Protein AF-0000000086876962 (afdb_homodimer)

Solvent-accessible surface area (backbone atoms only — not comparable to full-atom values): 27790 Å² total; per-residue (Å²): 103,60,42,35,60,53,47,49,62,47,35,46,87,74,41,52,74,52,30,31,38,36,49,51,40,39,72,76,34,50,72,59,47,51,75,44,52,65,69,52,46,20,67,74,32,71,20,51,59,67,35,53,55,50,43,22,51,64,62,73,36,94,31,68,67,52,41,28,47,12,35,47,40,37,59,70,68,63,61,76,71,70,74,54,59,86,50,66,82,54,49,62,62,52,44,48,50,36,50,48,49,42,36,40,45,8,40,54,48,18,61,56,65,44,50,52,69,52,52,48,52,46,40,51,46,57,67,68,28,65,36,39,39,26,39,21,60,74,74,34,23,53,49,18,43,51,46,26,55,55,39,43,46,51,73,37,53,52,40,54,47,84,48,66,66,56,38,44,58,56,22,64,70,34,31,64,52,22,22,37,41,36,37,31,61,77,19,59,49,50,70,47,44,50,24,50,53,34,20,48,73,36,46,18,46,37,31,20,43,22,39,51,67,92,34,62,34,45,72,70,27,78,33,56,43,44,33,35,34,73,63,38,69,80,50,59,57,86,53,27,45,50,50,24,50,44,47,52,46,49,33,47,51,51,53,48,37,26,72,39,37,70,63,21,40,52,37,26,47,52,52,50,52,57,50,58,70,70,75,102,58,41,35,60,54,47,48,62,49,34,46,88,74,41,51,74,53,31,31,38,35,49,52,39,38,73,75,34,50,72,60,47,51,75,42,51,65,69,52,47,18,66,74,31,72,20,51,59,66,38,52,54,50,43,23,50,64,63,72,34,94,31,69,66,52,40,28,47,12,35,47,39,36,58,71,69,63,62,78,72,69,73,53,57,85,50,66,81,54,48,62,62,51,44,49,49,36,51,49,49,40,36,40,45,8,40,54,47,18,63,55,64,44,52,52,67,52,52,47,52,47,40,52,46,55,68,67,26,66,38,37,38,27,38,22,61,73,76,34,23,53,48,18,42,52,46,26,56,54,38,44,44,51,72,38,53,53,40,54,46,85,48,68,68,56,39,42,58,54,22,63,70,34,32,64,53,23,22,37,41,34,36,32,58,78,20,60,49,49,70,48,43,50,26,51,51,34,19,49,74,34,47,17,46,38,31,20,42,21,40,52,65,91,36,63,34,46,71,70,27,78,33,55,43,44,32,35,34,74,58,36,67,76,54,55,56,82,50,26,44,50,50,23,51,44,47,52,47,50,33,48,51,51,53,49,37,26,73,40,38,70,63,21,39,50,37,28,49,52,52,50,51,57,50,58,69,70,76

Structure (mmCIF, N/CA/C/O backbone):
data_AF-0000000086876962-model_v1
#
loop_
_entity.id
_entity.type
_entity.pdbx_description
1 polymer 'MurR/RpiR family transcriptional regulator'
#
loop_
_atom_site.group_PDB
_atom_site.id
_atom_site.type_symbol
_atom_site.label_atom_id
_atom_site.label_alt_id
_atom_site.label_comp_id
_atom_site.label_asym_id
_atom_site.label_entity_id
_atom_site.label_seq_id
_atom_site.pdbx_PDB_ins_code
_atom_site.Cartn_x
_atom_site.Cartn_y
_atom_site.Cartn_z
_atom_site.occupancy
_atom_site.B_iso_or_equiv
_atom_site.auth_seq_id
_atom_site.auth_comp_id
_atom_site.auth_asym_id
_atom_site.auth_atom_id
_atom_site.pdbx_PDB_model_num
ATOM 1 N N . MET A 1 1 ? -3.898 6.242 26.203 1 57.09 1 MET A N 1
ATOM 2 C CA . MET A 1 1 ? -3.367 7.188 25.219 1 57.09 1 MET A CA 1
ATOM 3 C C . MET A 1 1 ? -2.07 6.668 24.609 1 57.09 1 MET A C 1
ATOM 5 O O . MET A 1 1 ? -1.234 6.094 25.312 1 57.09 1 MET A O 1
ATOM 9 N N . LYS A 1 2 ? -1.974 6.496 23.297 1 69.06 2 LYS A N 1
ATOM 10 C CA . LYS A 1 2 ? -0.829 5.906 22.625 1 69.06 2 LYS A CA 1
ATOM 11 C C . LYS A 1 2 ? -0.32 6.816 21.5 1 69.06 2 LYS A C 1
ATOM 13 O O . LYS A 1 2 ? -0.872 7.895 21.281 1 69.06 2 LYS A O 1
ATOM 18 N N . GLY A 1 3 ? 0.862 6.723 21.203 1 72.12 3 GLY A N 1
ATOM 19 C CA . GLY A 1 3 ? 1.363 7.332 19.984 1 72.12 3 GLY A CA 1
ATOM 20 C C . GLY A 1 3 ? 2.512 8.297 20.219 1 72.12 3 GLY A C 1
ATOM 21 O O . GLY A 1 3 ? 2.908 9.031 19.312 1 72.12 3 GLY A O 1
ATOM 22 N N . GLY A 1 4 ? 2.973 8.344 21.422 1 78.62 4 GLY A N 1
ATOM 23 C CA . GLY A 1 4 ? 4.059 9.266 21.719 1 78.62 4 GLY A CA 1
ATOM 24 C C . GLY A 1 4 ? 5.328 8.961 20.953 1 78.62 4 GLY A C 1
ATOM 25 O O . GLY A 1 4 ? 5.926 9.852 20.344 1 78.62 4 GLY A O 1
ATOM 26 N N . LEU A 1 5 ? 5.703 7.719 20.953 1 81.5 5 LEU A N 1
ATOM 27 C CA . LEU A 1 5 ? 6.953 7.328 20.312 1 81.5 5 LEU A CA 1
ATOM 28 C C . LEU A 1 5 ? 6.832 7.391 18.797 1 81.5 5 LEU A C 1
ATOM 30 O O . LEU A 1 5 ? 7.777 7.781 18.109 1 81.5 5 LEU A O 1
ATOM 34 N N . VAL A 1 6 ? 5.703 7.125 18.344 1 75.88 6 VAL A N 1
ATOM 35 C CA . VAL A 1 6 ? 5.457 7.137 16.906 1 75.88 6 VAL A CA 1
ATOM 36 C C . VAL A 1 6 ? 5.555 8.57 16.375 1 75.88 6 VAL A C 1
ATOM 38 O O . VAL A 1 6 ? 6.207 8.812 15.352 1 75.88 6 VAL A O 1
ATOM 41 N N . ARG A 1 7 ? 4.934 9.469 17.047 1 80.69 7 ARG A N 1
ATOM 42 C CA . ARG A 1 7 ? 4.98 10.883 16.656 1 80.69 7 ARG A CA 1
ATOM 43 C C . ARG A 1 7 ? 6.406 11.422 16.734 1 80.69 7 ARG A C 1
ATOM 45 O O . ARG A 1 7 ? 6.832 12.18 15.859 1 80.69 7 ARG A O 1
ATOM 52 N N . LEU A 1 8 ? 7.059 11.016 17.766 1 82.38 8 LEU A N 1
ATOM 53 C CA . LEU A 1 8 ? 8.43 11.477 17.953 1 82.38 8 LEU A CA 1
ATOM 54 C C . LEU A 1 8 ? 9.328 11 16.812 1 82.38 8 LEU A C 1
ATOM 56 O O . LEU A 1 8 ? 10.109 11.781 16.266 1 82.38 8 LEU A O 1
ATOM 60 N N . ARG A 1 9 ? 9.188 9.812 16.406 1 78.06 9 ARG A N 1
ATOM 61 C CA . ARG A 1 9 ? 9.992 9.258 15.32 1 78.06 9 ARG A CA 1
ATOM 62 C C . ARG A 1 9 ? 9.711 9.984 14.008 1 78.06 9 ARG A C 1
ATOM 64 O O . ARG A 1 9 ? 10.633 10.234 13.227 1 78.06 9 ARG A O 1
ATOM 71 N N . ALA A 1 10 ? 8.516 10.273 13.852 1 71.75 10 ALA A N 1
ATOM 72 C CA . ALA A 1 10 ? 8.102 10.93 12.617 1 71.75 10 ALA A CA 1
ATOM 73 C C . ALA A 1 10 ? 8.664 12.352 12.531 1 71.75 10 ALA A C 1
ATOM 75 O O . ALA A 1 10 ? 8.891 12.867 11.438 1 71.75 10 ALA A O 1
ATOM 76 N N . LEU A 1 11 ? 8.961 12.914 13.641 1 77.75 11 LEU A N 1
ATOM 77 C CA . LEU A 1 11 ? 9.312 14.328 13.68 1 77.75 11 LEU A CA 1
ATOM 78 C C . LEU A 1 11 ? 10.82 14.508 13.82 1 77.75 11 LEU A C 1
ATOM 80 O O . LEU A 1 11 ? 11.32 15.641 13.773 1 77.75 11 LEU A O 1
ATOM 84 N N . MET A 1 12 ? 11.555 13.391 13.898 1 80.69 12 MET A N 1
ATOM 85 C CA . MET A 1 12 ? 12.961 13.477 14.266 1 80.69 12 MET A CA 1
ATOM 86 C C . MET A 1 12 ? 13.727 14.352 13.281 1 80.69 12 MET A C 1
ATOM 88 O O . MET A 1 12 ? 14.555 15.172 13.688 1 80.69 12 MET A O 1
ATOM 92 N N . ASP A 1 13 ? 13.406 14.258 12.031 1 73.88 13 ASP A N 1
ATOM 93 C CA . ASP A 1 13 ? 14.156 14.969 11.008 1 73.88 13 ASP A CA 1
ATOM 94 C C . ASP A 1 13 ? 13.789 16.453 10.984 1 73.88 13 ASP A C 1
ATOM 96 O O . ASP A 1 13 ? 14.508 17.266 10.398 1 73.88 13 ASP A O 1
ATOM 100 N N . ASP A 1 14 ? 12.719 16.766 11.656 1 77.81 14 ASP A N 1
ATOM 101 C CA . ASP A 1 14 ? 12.227 18.141 11.625 1 77.81 14 ASP A CA 1
ATOM 102 C C . ASP A 1 14 ? 12.555 18.875 12.93 1 77.81 14 ASP A C 1
ATOM 104 O O . ASP A 1 14 ? 12.273 20.062 13.062 1 77.81 14 ASP A O 1
ATOM 108 N N . LEU A 1 15 ? 13.172 18.188 13.82 1 84.81 15 LEU A N 1
ATOM 109 C CA . LEU A 1 15 ? 13.422 18.75 15.148 1 84.81 15 LEU A CA 1
ATOM 110 C C . LEU A 1 15 ? 14.703 19.578 15.148 1 84.81 15 LEU A C 1
ATOM 112 O O . LEU A 1 15 ? 15.625 19.312 14.375 1 84.81 15 LEU A O 1
ATOM 116 N N . THR A 1 16 ? 14.664 20.656 15.898 1 86 16 THR A N 1
ATOM 117 C CA . THR A 1 16 ? 15.891 21.406 16.125 1 86 16 THR A CA 1
ATOM 118 C C . THR A 1 16 ? 16.953 20.516 16.766 1 86 16 THR A C 1
ATOM 120 O O . THR A 1 16 ? 16.641 19.453 17.297 1 86 16 THR A O 1
ATOM 123 N N . PRO A 1 17 ? 18.203 20.922 16.594 1 88.94 17 PRO A N 1
ATOM 124 C CA . PRO A 1 17 ? 19.281 20.109 17.172 1 88.94 17 PRO A CA 1
ATOM 125 C C . PRO A 1 17 ? 19.047 19.781 18.641 1 88.94 17 PRO A C 1
ATOM 127 O O . PRO A 1 17 ? 19.281 18.656 19.078 1 88.94 17 PRO A O 1
ATOM 130 N N . SER A 1 18 ? 18.609 20.75 19.375 1 88.94 18 SER A N 1
ATOM 131 C CA . SER A 1 18 ? 18.344 20.547 20.797 1 88.94 18 SER A CA 1
ATOM 132 C C . SER A 1 18 ? 17.188 19.578 21 1 88.94 18 SER A C 1
ATOM 134 O O . SER A 1 18 ? 17.25 18.703 21.891 1 88.94 18 SER A O 1
ATOM 136 N N . GLU A 1 19 ? 16.125 19.734 20.25 1 92.56 19 GLU A N 1
ATOM 137 C CA . GLU A 1 19 ? 14.992 18.828 20.328 1 92.56 19 GLU A CA 1
ATOM 138 C C . GLU A 1 19 ? 15.375 17.406 19.891 1 92.56 19 GLU A C 1
ATOM 140 O O . GLU A 1 19 ? 14.891 16.422 20.453 1 92.56 19 GLU A O 1
ATOM 145 N N . ARG A 1 20 ? 16.188 17.344 18.922 1 91.88 20 ARG A N 1
ATOM 146 C CA . ARG A 1 20 ? 16.609 16.062 18.375 1 91.88 20 ARG A CA 1
ATOM 147 C C . ARG A 1 20 ? 17.359 15.242 19.406 1 91.88 20 ARG A C 1
ATOM 149 O O . ARG A 1 20 ? 17.188 14.023 19.469 1 91.88 20 ARG A O 1
ATOM 156 N N . LYS A 1 21 ? 18.219 15.914 20.141 1 92.38 21 LYS A N 1
ATOM 157 C CA . LYS A 1 21 ? 18.938 15.227 21.219 1 92.38 21 LYS A CA 1
ATOM 158 C C . LYS A 1 21 ? 17.953 14.609 22.219 1 92.38 21 LYS A C 1
ATOM 160 O O . LYS A 1 21 ? 18.125 13.461 22.625 1 92.38 21 LYS A O 1
ATOM 165 N N . ILE A 1 22 ? 17 15.375 22.578 1 94.62 22 ILE A N 1
ATOM 166 C CA . ILE A 1 22 ? 15.984 14.922 23.516 1 94.62 22 ILE A CA 1
ATOM 167 C C . ILE A 1 22 ? 15.195 13.766 22.906 1 94.62 22 ILE A C 1
ATOM 169 O O . ILE A 1 22 ? 14.992 12.734 23.547 1 94.62 22 ILE A O 1
ATOM 173 N N . GLY A 1 23 ? 14.742 14.016 21.672 1 93.31 23 GLY A N 1
ATOM 174 C CA . GLY A 1 23 ? 13.992 12.992 20.969 1 93.31 23 GLY A CA 1
ATOM 175 C C . GLY A 1 23 ? 14.734 11.68 20.859 1 93.31 23 GLY A C 1
ATOM 176 O O . GLY A 1 23 ? 14.164 10.609 21.078 1 93.31 23 GLY A O 1
ATOM 177 N N . ALA A 1 24 ? 16.016 11.75 20.5 1 91.12 24 ALA A N 1
ATOM 178 C CA . ALA A 1 24 ? 16.859 10.555 20.375 1 91.12 24 ALA A CA 1
ATOM 179 C C . ALA A 1 24 ? 16.938 9.805 21.703 1 91.12 24 ALA A C 1
ATOM 181 O O . ALA A 1 24 ? 16.844 8.57 21.719 1 91.12 24 ALA A O 1
ATOM 182 N N . TYR A 1 25 ? 17.172 10.523 22.719 1 93.19 25 TYR A N 1
ATOM 183 C CA . TYR A 1 25 ? 17.234 9.898 24.031 1 93.19 25 TYR A CA 1
ATOM 184 C C . TYR A 1 25 ? 15.938 9.188 24.391 1 93.19 25 TYR A C 1
ATOM 186 O O . TYR A 1 25 ? 15.945 8.062 24.891 1 93.19 25 TYR A O 1
ATOM 194 N N . ILE A 1 26 ? 14.828 9.859 24.141 1 92.75 26 ILE A N 1
ATOM 195 C CA . ILE A 1 26 ? 13.508 9.305 24.438 1 92.75 26 ILE A CA 1
ATOM 196 C C . ILE A 1 26 ? 13.312 8 23.672 1 92.75 26 ILE A C 1
ATOM 198 O O . ILE A 1 26 ? 12.852 7.004 24.219 1 92.75 26 ILE A O 1
ATOM 202 N N . LEU A 1 27 ? 13.664 8.039 22.391 1 87.31 27 LEU A N 1
ATOM 203 C CA . LEU A 1 27 ? 13.492 6.863 21.547 1 87.31 27 LEU A CA 1
ATOM 204 C C . LEU A 1 27 ? 14.375 5.715 22.016 1 87.31 27 LEU A C 1
ATOM 206 O O . LEU A 1 27 ? 13.977 4.551 21.953 1 87.31 27 LEU A O 1
ATOM 210 N N . ASP A 1 28 ? 15.539 6.02 22.484 1 86.12 28 ASP A N 1
ATOM 211 C CA . ASP A 1 28 ? 16.5 5.016 22.938 1 86.12 28 ASP A CA 1
ATOM 212 C C . ASP A 1 28 ? 16.156 4.512 24.328 1 86.12 28 ASP A C 1
ATOM 214 O O . ASP A 1 28 ? 16.484 3.381 24.688 1 86.12 28 ASP A O 1
ATOM 218 N N . HIS A 1 29 ? 15.508 5.379 25.141 1 90.69 29 HIS A N 1
ATOM 219 C CA . HIS A 1 29 ? 15.25 5.062 26.547 1 90.69 29 HIS A CA 1
ATOM 220 C C . HIS A 1 29 ? 13.805 5.391 26.922 1 90.69 29 HIS A C 1
ATOM 222 O O . HIS A 1 29 ? 13.562 6.129 27.875 1 90.69 29 HIS A O 1
ATOM 228 N N . PRO A 1 30 ? 12.906 4.77 26.25 1 90.06 30 PRO A N 1
ATOM 229 C CA . PRO A 1 30 ? 11.516 5.137 26.484 1 90.06 30 PRO A CA 1
ATOM 230 C C . PRO A 1 30 ? 11.047 4.781 27.906 1 90.06 30 PRO A C 1
ATOM 232 O O . PRO A 1 30 ? 10.289 5.539 28.516 1 90.06 30 PRO A O 1
ATOM 235 N N . GLN A 1 31 ? 11.492 3.67 28.469 1 89 31 GLN A N 1
ATOM 236 C CA . GLN A 1 31 ? 11.102 3.271 29.812 1 89 31 GLN A CA 1
ATOM 237 C C . GLN A 1 31 ? 11.617 4.266 30.859 1 89 31 GLN A C 1
ATOM 239 O O . GLN A 1 31 ? 10.883 4.66 31.766 1 89 31 GLN A O 1
ATOM 244 N N . GLU A 1 32 ? 12.812 4.648 30.656 1 92.06 32 GLU A N 1
ATOM 245 C CA . GLU A 1 32 ? 13.406 5.629 31.562 1 92.06 32 GLU A CA 1
ATOM 246 C C . GLU A 1 32 ? 12.703 6.98 31.453 1 92.06 32 GLU A C 1
ATOM 248 O O . GLU A 1 32 ? 12.547 7.688 32.438 1 92.06 32 GLU A O 1
ATOM 253 N N . THR A 1 33 ? 12.359 7.277 30.25 1 93.88 33 THR A N 1
ATOM 254 C CA . THR A 1 33 ? 11.703 8.555 30 1 93.88 33 THR A CA 1
ATOM 255 C C . THR A 1 33 ? 10.383 8.641 30.766 1 93.88 33 THR A C 1
ATOM 257 O O . THR A 1 33 ? 10.07 9.672 31.359 1 93.88 33 THR A O 1
ATOM 260 N N . VAL A 1 34 ? 9.641 7.586 30.75 1 92.31 34 VAL A N 1
ATOM 261 C CA . VAL A 1 34 ? 8.328 7.559 31.406 1 92.31 34 VAL A CA 1
ATOM 262 C C . VAL A 1 34 ? 8.492 7.781 32.906 1 92.31 34 VAL A C 1
ATOM 264 O O . VAL A 1 34 ? 7.609 8.352 33.562 1 92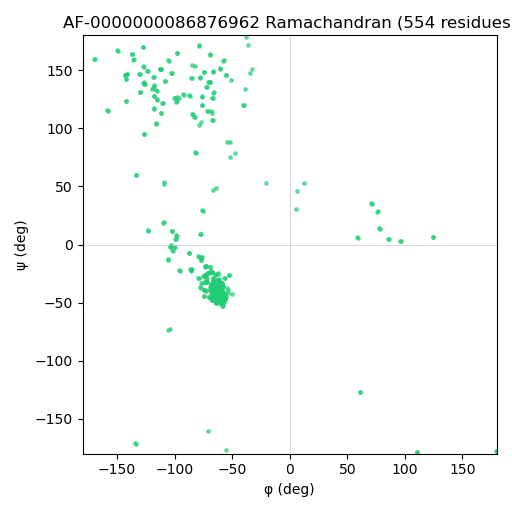.31 34 VAL A O 1
ATOM 267 N N . GLN A 1 35 ? 9.617 7.477 33.438 1 91.62 35 GLN A N 1
ATOM 268 C CA . GLN A 1 35 ? 9.852 7.578 34.875 1 91.62 35 GLN A CA 1
ATOM 269 C C . GLN A 1 35 ? 10.602 8.867 35.219 1 91.62 35 GLN A C 1
ATOM 271 O O . GLN A 1 35 ? 10.906 9.117 36.406 1 91.62 35 GLN A O 1
ATOM 276 N N . SER A 1 36 ? 10.812 9.68 34.25 1 93.25 36 SER A N 1
ATOM 277 C CA . SER A 1 36 ? 11.672 10.844 34.469 1 93.25 36 SER A CA 1
ATOM 278 C C . SER A 1 36 ? 10.859 12.117 34.625 1 93.25 36 SER A C 1
ATOM 280 O O . SER A 1 36 ? 9.734 12.219 34.125 1 93.25 36 SER A O 1
ATOM 282 N N . SER A 1 37 ? 11.359 13.039 35.438 1 93.38 37 SER A N 1
ATOM 283 C CA . SER A 1 37 ? 10.867 14.414 35.406 1 93.38 37 SER A CA 1
ATOM 284 C C . SER A 1 37 ? 11.461 15.203 34.25 1 93.38 37 SER A C 1
ATOM 286 O O . SER A 1 37 ? 12.367 14.719 33.562 1 93.38 37 SER A O 1
ATOM 288 N N . VAL A 1 38 ? 10.93 16.375 34.062 1 94.75 38 VAL A N 1
ATOM 289 C CA . VAL A 1 38 ? 11.469 17.266 33.031 1 94.75 38 VAL A CA 1
ATOM 290 C C . VAL A 1 38 ? 12.945 17.531 33.312 1 94.75 38 VAL A C 1
ATOM 292 O O . VAL A 1 38 ? 13.766 17.516 32.375 1 94.75 38 VAL A O 1
ATOM 295 N N . ALA A 1 39 ? 13.227 17.766 34.562 1 94.38 39 ALA A N 1
ATOM 296 C CA . ALA A 1 39 ? 14.602 18.047 34.969 1 94.38 39 ALA A CA 1
ATOM 297 C C . ALA A 1 39 ? 15.516 16.859 34.688 1 94.38 39 ALA A C 1
ATOM 299 O O . ALA A 1 39 ? 16.625 17.031 34.188 1 94.38 39 ALA A O 1
ATOM 300 N N . GLN A 1 40 ? 15.086 15.727 34.969 1 94.75 40 GLN A N 1
ATOM 301 C CA . GLN A 1 40 ? 15.859 14.508 34.75 1 94.75 40 GLN A CA 1
ATOM 302 C C . GLN A 1 40 ? 16.078 14.242 33.281 1 94.75 40 GLN A C 1
ATOM 304 O O . GLN A 1 40 ? 17.172 13.875 32.844 1 94.75 40 GLN A O 1
ATOM 309 N N . LEU A 1 41 ? 15 14.336 32.469 1 96.06 41 LEU A N 1
ATOM 310 C CA . LEU A 1 41 ? 15.117 14.141 31.031 1 96.06 41 LEU A CA 1
ATOM 311 C C . LEU A 1 41 ? 16.094 15.148 30.422 1 96.06 41 LEU A C 1
ATOM 313 O O . LEU A 1 41 ? 16.859 14.805 29.531 1 96.06 41 LEU A O 1
ATOM 317 N N . SER A 1 42 ? 16 16.391 30.891 1 95.69 42 SER A N 1
ATOM 318 C CA . SER A 1 42 ? 16.922 17.438 30.438 1 95.69 42 SER A CA 1
ATOM 319 C C . SER A 1 42 ? 18.375 17.047 30.703 1 95.69 42 SER A C 1
ATOM 321 O O . SER A 1 42 ? 19.219 17.141 29.812 1 95.69 42 SER A O 1
ATOM 323 N N . GLU A 1 43 ? 18.641 16.594 31.812 1 94.44 43 GLU A N 1
ATOM 324 C CA . GLU A 1 43 ? 20 16.219 32.219 1 94.44 43 GLU A CA 1
ATOM 325 C C . GLU A 1 43 ? 20.5 15.031 31.406 1 94.44 43 GLU A C 1
ATOM 327 O O . GLU A 1 43 ? 21.641 15.039 30.906 1 94.44 43 GLU A O 1
ATOM 332 N N . ARG A 1 44 ? 19.719 14.086 31.203 1 94.44 44 ARG A N 1
ATOM 333 C CA . ARG A 1 44 ? 20.125 12.828 30.578 1 94.44 44 ARG A CA 1
ATOM 334 C C . ARG A 1 44 ? 20.266 12.992 29.062 1 94.44 44 ARG A C 1
ATOM 336 O O . ARG A 1 44 ? 21.109 12.352 28.438 1 94.44 44 ARG A O 1
ATOM 343 N N . SER A 1 45 ? 19.406 13.75 28.5 1 94.25 45 SER A N 1
ATOM 344 C CA . SER A 1 45 ? 19.375 13.883 27.047 1 94.25 45 SER A CA 1
ATOM 345 C C . SER A 1 45 ? 20.344 14.961 26.578 1 94.25 45 SER A C 1
ATOM 347 O O . SER A 1 45 ? 20.734 14.984 25.406 1 94.25 45 SER A O 1
ATOM 349 N N . GLY A 1 46 ? 20.719 15.922 27.453 1 92.62 46 GLY A N 1
ATOM 350 C CA . GLY A 1 46 ? 21.578 17.031 27.078 1 92.62 46 GLY A CA 1
ATOM 351 C C . GLY A 1 46 ? 20.828 18.203 26.469 1 92.62 46 GLY A C 1
ATOM 352 O O . GLY A 1 46 ? 21.438 19.141 25.969 1 92.62 46 GLY A O 1
ATOM 353 N N . GLY A 1 47 ? 19.562 18.109 26.453 1 92.25 47 GLY A N 1
ATOM 354 C CA . GLY A 1 47 ? 18.75 19.234 26 1 92.25 47 GLY A CA 1
ATOM 355 C C . GLY A 1 47 ? 18.203 20.078 27.141 1 92.25 47 GLY A C 1
ATOM 356 O O . GLY A 1 47 ? 18.188 19.641 28.297 1 92.25 47 GLY A O 1
ATOM 357 N N . SER A 1 48 ? 17.719 21.281 26.891 1 92.31 48 SER A N 1
ATOM 358 C CA . SER A 1 48 ? 17.188 22.188 27.906 1 92.31 48 SER A CA 1
ATOM 359 C C . SER A 1 48 ? 15.742 21.859 28.25 1 92.31 48 SER A C 1
ATOM 361 O O . SER A 1 48 ? 15.039 21.234 27.453 1 92.31 48 SER A O 1
ATOM 363 N N . PRO A 1 49 ? 15.336 22.219 29.469 1 93.38 49 PRO A N 1
ATOM 364 C CA . PRO A 1 49 ? 13.906 22.094 29.797 1 93.38 49 PRO A CA 1
ATOM 365 C C . PRO A 1 49 ? 13.008 22.812 28.781 1 93.38 49 PRO A C 1
ATOM 367 O O . PRO A 1 49 ? 11.938 22.297 28.438 1 93.38 49 PRO A O 1
ATOM 370 N N . ALA A 1 50 ? 13.438 23.953 28.328 1 93.25 50 ALA A N 1
ATOM 371 C CA . ALA A 1 50 ? 12.672 24.672 27.312 1 93.25 50 ALA A CA 1
ATOM 372 C C . ALA A 1 50 ? 12.539 23.859 26.031 1 93.25 50 ALA A C 1
ATOM 374 O O . ALA A 1 50 ? 11.492 23.875 25.391 1 93.25 50 ALA A O 1
ATOM 375 N N . ALA A 1 51 ? 13.555 23.172 25.703 1 94.69 51 ALA A N 1
ATOM 376 C CA . ALA A 1 51 ? 13.539 22.328 24.516 1 94.69 51 ALA A CA 1
ATOM 377 C C . ALA A 1 51 ? 12.578 21.156 24.672 1 94.69 51 ALA A C 1
ATOM 379 O O . ALA A 1 51 ? 11.953 20.719 23.703 1 94.69 51 ALA A O 1
ATOM 380 N N . ILE A 1 52 ? 12.453 20.656 25.875 1 95.06 52 ILE A N 1
ATOM 381 C CA . ILE A 1 52 ? 11.516 19.578 26.156 1 95.06 52 ILE A CA 1
ATOM 382 C C . ILE A 1 52 ? 10.086 20.062 25.953 1 95.06 52 ILE A C 1
ATOM 384 O O . ILE A 1 52 ? 9.266 19.359 25.344 1 95.06 52 ILE A O 1
ATOM 388 N N . ILE A 1 53 ? 9.836 21.281 26.469 1 92.5 53 ILE A N 1
ATOM 389 C CA . ILE A 1 53 ? 8.508 21.859 26.328 1 92.5 53 ILE A CA 1
ATOM 390 C C . ILE A 1 53 ? 8.211 22.141 24.859 1 92.5 53 ILE A C 1
ATOM 392 O O . ILE A 1 53 ? 7.102 21.875 24.375 1 92.5 53 ILE A O 1
ATOM 396 N N . ARG A 1 54 ? 9.133 22.594 24.109 1 91.81 54 ARG A N 1
ATOM 397 C CA . ARG A 1 54 ? 8.969 22.828 22.672 1 91.81 54 ARG A CA 1
ATOM 398 C C . ARG A 1 54 ? 8.734 21.516 21.938 1 91.81 54 ARG A C 1
ATOM 400 O O . ARG A 1 54 ? 7.938 21.453 21 1 91.81 54 ARG A O 1
ATOM 407 N N . LEU A 1 55 ? 9.492 20.516 22.344 1 92.81 55 LEU A N 1
ATOM 408 C CA . LEU A 1 55 ? 9.305 19.188 21.75 1 92.81 55 LEU A CA 1
ATOM 409 C C . LEU A 1 55 ? 7.875 18.688 21.969 1 92.81 55 LEU A C 1
ATOM 411 O O . LEU A 1 55 ? 7.262 18.141 21.047 1 92.81 55 LEU A O 1
ATOM 415 N N . CYS A 1 56 ? 7.379 18.875 23.172 1 91.56 56 CYS A N 1
ATOM 416 C CA . CYS A 1 56 ? 6.012 18.469 23.469 1 91.56 56 CYS A CA 1
ATOM 417 C C . CYS A 1 56 ? 5.02 19.188 22.562 1 91.56 56 CYS A C 1
ATOM 419 O O . CYS A 1 56 ? 4.086 18.578 22.047 1 91.56 56 CYS A O 1
ATOM 421 N N . LYS A 1 57 ? 5.258 20.453 22.344 1 87.44 57 LYS A N 1
ATOM 422 C CA . LYS A 1 57 ? 4.402 21.234 21.453 1 87.44 57 LYS A CA 1
ATOM 423 C C . LYS A 1 57 ? 4.48 20.719 20.016 1 87.44 57 LYS A C 1
ATOM 425 O O . LYS A 1 57 ? 3.457 20.562 19.344 1 87.44 57 LYS A O 1
ATOM 430 N N . SER A 1 58 ? 5.688 20.438 19.625 1 85.75 58 SER A N 1
ATOM 431 C CA . SER A 1 58 ? 5.895 19.906 18.281 1 85.75 58 SER A CA 1
ATOM 432 C C . SER A 1 58 ? 5.184 18.562 18.109 1 85.75 58 SER A C 1
ATOM 434 O O . SER A 1 58 ? 4.734 18.234 17.016 1 85.75 58 SER A O 1
ATOM 436 N N . LEU A 1 59 ? 5.066 17.859 19.172 1 87.06 59 LEU A N 1
ATOM 437 C CA . LEU A 1 59 ? 4.465 16.531 19.141 1 87.06 59 LEU A CA 1
ATOM 438 C C . LEU A 1 59 ? 2.951 16.609 19.312 1 87.06 59 LEU A C 1
ATOM 440 O O . LEU A 1 59 ? 2.254 15.602 19.25 1 87.06 59 LEU A O 1
ATOM 444 N N . GLY A 1 60 ? 2.439 17.812 19.609 1 79.75 60 GLY A N 1
ATOM 445 C CA . GLY A 1 60 ? 1.011 18.031 19.766 1 79.75 60 GLY A CA 1
ATOM 446 C C . GLY A 1 60 ? 0.483 17.516 21.094 1 79.75 60 GLY A C 1
ATOM 447 O O . GLY A 1 60 ? -0.651 17.047 21.172 1 79.75 60 GLY A O 1
ATOM 448 N N . VAL A 1 61 ? 1.36 17.516 22.078 1 87.19 61 VAL A N 1
ATOM 449 C CA . VAL A 1 61 ? 0.912 17.109 23.406 1 87.19 61 VAL A CA 1
ATOM 450 C C . VAL A 1 61 ? 0.943 18.312 24.359 1 87.19 61 VAL A C 1
ATOM 452 O O . VAL A 1 61 ? 1.715 19.25 24.156 1 87.19 61 VAL A O 1
ATOM 455 N N . SER A 1 62 ? 0.129 18.312 25.297 1 87.25 62 SER A N 1
ATOM 456 C CA . SER A 1 62 ? -0.074 19.453 26.172 1 87.25 62 SER A CA 1
ATOM 457 C C . SER A 1 62 ? 1.13 19.688 27.078 1 87.25 62 SER A C 1
ATOM 459 O O . SER A 1 62 ? 1.329 20.781 27.594 1 87.25 62 SER A O 1
ATOM 461 N N . GLY A 1 63 ? 1.89 18.703 27.328 1 91.69 63 GLY A N 1
ATOM 462 C CA . GLY A 1 63 ? 3.055 18.797 28.203 1 91.69 63 GLY A CA 1
ATOM 463 C C . GLY A 1 63 ? 3.793 17.469 28.344 1 91.69 63 GLY A C 1
ATOM 464 O O . GLY A 1 63 ? 3.451 16.484 27.703 1 91.69 63 GLY A O 1
ATOM 465 N N . PHE A 1 64 ? 4.816 17.562 29.188 1 93.69 64 PHE A N 1
ATOM 466 C CA . PHE A 1 64 ? 5.676 16.391 29.344 1 93.69 64 PHE A CA 1
ATOM 467 C C . PHE A 1 64 ? 4.914 15.25 30 1 93.69 64 PHE A C 1
ATOM 469 O O . PHE A 1 64 ? 5.148 14.078 29.688 1 93.69 64 PHE A O 1
ATOM 476 N N . GLN A 1 65 ? 3.93 15.602 30.828 1 90.44 65 GLN A N 1
ATOM 477 C CA . GLN A 1 65 ? 3.139 14.562 31.484 1 90.44 65 GLN A CA 1
ATOM 478 C C . GLN A 1 65 ? 2.324 13.773 30.469 1 90.44 65 GLN A C 1
ATOM 480 O O . GLN A 1 65 ? 2.256 12.539 30.531 1 90.44 65 GLN A O 1
ATOM 485 N N . GLU A 1 66 ? 1.737 14.469 29.578 1 90.44 66 GLU A N 1
ATOM 486 C CA . GLU A 1 66 ? 0.977 13.781 28.547 1 90.44 66 GLU A CA 1
ATOM 487 C C . GLU A 1 66 ? 1.891 12.945 27.641 1 90.44 66 GLU A C 1
ATOM 489 O O . GLU A 1 66 ? 1.521 11.844 27.219 1 90.44 66 GLU A O 1
ATOM 494 N N . LEU A 1 67 ? 3.029 13.492 27.359 1 92.88 67 LEU A N 1
ATOM 495 C CA . LEU A 1 67 ? 3.984 12.742 26.562 1 92.88 67 LEU A CA 1
ATOM 496 C C . LEU A 1 67 ? 4.363 11.43 27.234 1 92.88 67 LEU A C 1
ATOM 498 O O . LEU A 1 67 ? 4.402 10.375 26.594 1 92.88 67 LEU A O 1
ATOM 502 N N . LYS A 1 68 ? 4.594 11.484 28.484 1 91.06 68 LYS A N 1
ATOM 503 C CA . LYS A 1 68 ? 4.941 10.297 29.25 1 91.06 68 LYS A CA 1
ATOM 504 C C . LYS A 1 68 ? 3.828 9.258 29.188 1 91.06 68 LYS A C 1
ATOM 506 O O . LYS A 1 68 ? 4.094 8.062 29.031 1 91.06 68 LYS A O 1
ATOM 511 N N . LEU A 1 69 ? 2.674 9.711 29.312 1 85.94 69 LEU A N 1
ATOM 512 C CA . LEU A 1 69 ? 1.53 8.812 29.281 1 85.94 69 LEU A CA 1
ATOM 513 C C . LEU A 1 69 ? 1.427 8.117 27.938 1 85.94 69 LEU A C 1
ATOM 515 O O . LEU A 1 69 ? 1.152 6.918 27.859 1 85.94 69 LEU A O 1
ATOM 519 N N . LYS A 1 70 ? 1.609 8.891 26.891 1 85.44 70 LYS A N 1
ATOM 520 C CA . LYS A 1 70 ? 1.53 8.336 25.547 1 85.44 70 LYS A CA 1
ATOM 521 C C . LYS A 1 70 ? 2.652 7.332 25.297 1 85.44 70 LYS A C 1
ATOM 523 O O . LYS A 1 70 ? 2.465 6.344 24.594 1 85.44 70 LYS A O 1
ATOM 528 N N . ILE A 1 71 ? 3.809 7.629 25.844 1 87.31 71 ILE A N 1
ATOM 529 C CA . ILE A 1 71 ? 4.941 6.719 25.719 1 87.31 71 ILE A CA 1
ATOM 530 C C . ILE A 1 71 ? 4.676 5.445 26.516 1 87.31 71 ILE A C 1
ATOM 532 O O . ILE A 1 71 ? 4.965 4.34 26.062 1 87.31 71 ILE A O 1
ATOM 536 N N . ALA A 1 72 ? 4.156 5.59 27.688 1 81.56 72 ALA A N 1
ATOM 537 C CA . ALA A 1 72 ? 3.807 4.441 28.516 1 81.56 72 ALA A CA 1
ATOM 538 C C . ALA A 1 72 ? 2.812 3.531 27.797 1 81.56 72 ALA A C 1
ATOM 540 O O . ALA A 1 72 ? 2.914 2.305 27.875 1 81.56 72 ALA A O 1
ATOM 541 N N . GLY A 1 73 ? 1.885 4.188 27.266 1 77.19 73 GLY A N 1
ATOM 542 C CA . GLY A 1 73 ? 0.931 3.436 26.469 1 77.19 73 GLY A CA 1
ATOM 543 C C . GLY A 1 73 ? 1.579 2.652 25.344 1 77.19 73 GLY A C 1
ATOM 544 O O . GLY A 1 73 ? 1.201 1.511 25.062 1 77.19 73 GLY A O 1
ATOM 545 N N . ASP A 1 74 ? 2.504 3.281 24.688 1 78.5 74 ASP A N 1
ATOM 546 C CA . ASP A 1 74 ? 3.242 2.611 23.609 1 78.5 74 ASP A CA 1
ATOM 547 C C . ASP A 1 74 ? 4.008 1.403 24.156 1 78.5 74 ASP A C 1
ATOM 549 O O . ASP A 1 74 ? 4.098 0.372 23.484 1 78.5 74 ASP A O 1
ATOM 553 N N . LEU A 1 75 ? 4.621 1.488 25.281 1 76.75 75 LEU A N 1
ATOM 554 C CA . LEU A 1 75 ? 5.453 0.454 25.891 1 76.75 75 LEU A CA 1
ATOM 555 C C . LEU A 1 75 ? 4.609 -0.744 26.312 1 76.75 75 LEU A C 1
ATOM 557 O O . LEU A 1 75 ? 5.102 -1.874 26.344 1 76.75 75 LEU A O 1
ATOM 561 N N . GLN A 1 76 ? 3.473 -0.532 26.734 1 67.56 76 GLN A N 1
ATOM 562 C CA . GLN A 1 76 ? 2.59 -1.603 27.172 1 67.56 76 GLN A CA 1
ATOM 563 C C . GLN A 1 76 ? 2.186 -2.508 26.016 1 67.56 76 GLN A C 1
ATOM 565 O O . GLN A 1 76 ? 1.94 -3.701 26.203 1 67.56 76 GLN A O 1
ATOM 570 N N . THR A 1 77 ? 1.979 -1.896 24.953 1 59.03 77 THR A N 1
ATOM 571 C CA . THR A 1 77 ? 1.508 -2.684 23.828 1 59.03 77 THR A CA 1
ATOM 572 C C . THR A 1 77 ? 2.658 -3.455 23.188 1 59.03 77 THR A C 1
ATOM 574 O O . THR A 1 77 ? 2.441 -4.285 22.297 1 59.03 77 THR A O 1
ATOM 577 N N . GLY A 1 78 ? 3.904 -3.434 23.891 1 56.53 78 GLY A N 1
ATOM 578 C CA . GLY A 1 78 ? 5.027 -4.176 23.328 1 56.53 78 GLY A CA 1
ATOM 579 C C . GLY A 1 78 ? 5.414 -3.719 21.938 1 56.53 78 GLY A C 1
ATOM 580 O O . GLY A 1 78 ? 6.105 -4.438 21.219 1 56.53 78 GLY A O 1
ATOM 581 N N . GLU A 1 79 ? 4.883 -2.811 21.5 1 50.97 79 GLU A N 1
ATOM 582 C CA . GLU A 1 79 ? 5.008 -2.352 20.125 1 50.97 79 GLU A CA 1
ATOM 583 C C . GLU A 1 79 ? 6.348 -1.649 19.891 1 50.97 79 GLU A C 1
ATOM 585 O O . GLU A 1 79 ? 6.434 -0.717 19.094 1 50.97 79 GLU A O 1
ATOM 590 N N . GLN A 1 80 ? 7.43 -2.092 20.734 1 49.47 80 GLN A N 1
ATOM 591 C CA . GLN A 1 80 ? 8.703 -1.425 20.484 1 49.47 80 GLN A CA 1
ATOM 592 C C . GLN A 1 80 ? 9.25 -1.778 19.109 1 49.47 80 GLN A C 1
ATOM 594 O O . GLN A 1 80 ? 10.031 -2.723 18.969 1 49.47 80 GLN A O 1
ATOM 599 N N . TYR A 1 81 ? 8.445 -1.712 18.125 1 52.62 81 TYR A N 1
ATOM 600 C CA . TYR A 1 81 ? 9.109 -2.082 16.875 1 52.62 81 TYR A CA 1
ATOM 601 C C . TYR A 1 81 ? 9.984 -0.944 16.375 1 52.62 81 TYR A C 1
ATOM 603 O O . TYR A 1 81 ? 9.562 0.216 16.359 1 52.62 81 TYR A O 1
ATOM 611 N N . GLN A 1 82 ? 11.359 -1.179 16.578 1 53 82 GLN A N 1
ATOM 612 C CA . GLN A 1 82 ? 12.359 -0.336 15.93 1 53 82 GLN A CA 1
ATOM 613 C C . GLN A 1 82 ? 12.375 -0.563 14.414 1 53 82 GLN A C 1
ATOM 615 O O . GLN A 1 82 ? 12.422 -1.705 13.953 1 53 82 GLN A O 1
ATOM 620 N N . TYR A 1 83 ? 12.039 0.401 13.742 1 59.12 83 TYR A N 1
ATOM 621 C CA . TYR A 1 83 ? 12.312 0.378 12.312 1 59.12 83 TYR A CA 1
ATOM 622 C C . TYR A 1 83 ? 13.688 -0.219 12.031 1 59.12 83 TYR A C 1
ATOM 624 O O . TYR A 1 83 ? 14.656 0.085 12.727 1 59.12 83 TYR A O 1
ATOM 632 N N . THR A 1 84 ? 13.688 -1.316 11.258 1 65.62 84 THR A N 1
ATOM 633 C CA . THR A 1 84 ? 14.945 -1.979 10.953 1 65.62 84 THR A CA 1
ATOM 634 C C . THR A 1 84 ? 15.469 -1.544 9.586 1 65.62 84 THR A C 1
ATOM 636 O O . THR A 1 84 ? 14.711 -1.516 8.609 1 65.62 84 THR A O 1
ATOM 639 N N . GLU A 1 85 ? 16.609 -1.059 9.586 1 68.38 85 GLU A N 1
ATOM 640 C CA . GLU A 1 85 ? 17.297 -0.715 8.352 1 68.38 85 GLU A CA 1
ATOM 641 C C . GLU A 1 85 ? 17.75 -1.968 7.602 1 68.38 85 GLU A C 1
ATOM 643 O O . GLU A 1 85 ? 18.188 -2.945 8.219 1 68.38 85 GLU A O 1
ATOM 648 N N . ILE A 1 86 ? 17.531 -1.973 6.336 1 75.88 86 ILE A N 1
ATOM 649 C CA . ILE A 1 86 ? 18.031 -3.068 5.508 1 75.88 86 ILE A CA 1
ATOM 650 C C . ILE A 1 86 ? 19.531 -2.914 5.289 1 75.88 86 ILE A C 1
ATOM 652 O O . ILE A 1 86 ? 20 -1.838 4.918 1 75.88 86 ILE A O 1
ATOM 656 N N . ARG A 1 87 ? 20.297 -4.055 5.609 1 77.31 87 ARG A N 1
ATOM 657 C CA . ARG A 1 87 ? 21.766 -4.055 5.496 1 77.31 87 ARG A CA 1
ATOM 658 C C . ARG A 1 87 ? 22.219 -4.996 4.391 1 77.31 87 ARG A C 1
ATOM 660 O O . ARG A 1 87 ? 21.547 -5.973 4.074 1 77.31 87 ARG A O 1
ATOM 667 N N . PRO A 1 88 ? 23.344 -4.703 3.775 1 79.06 88 PRO A N 1
ATOM 668 C CA . PRO A 1 88 ? 23.875 -5.531 2.688 1 79.06 88 PRO A CA 1
ATOM 669 C C . PRO A 1 88 ? 23.984 -7.008 3.07 1 79.06 88 PRO A C 1
ATOM 671 O O . PRO A 1 88 ? 23.844 -7.883 2.213 1 79.06 88 PRO A O 1
ATOM 674 N N . GLN A 1 89 ? 24.125 -7.332 4.242 1 82.06 89 GLN A N 1
ATOM 675 C CA . GLN A 1 89 ? 24.391 -8.719 4.625 1 82.06 89 GLN A CA 1
ATOM 676 C C . GLN A 1 89 ? 23.141 -9.398 5.164 1 82.06 89 GLN A C 1
ATOM 678 O O . GLN A 1 89 ? 23.203 -10.539 5.617 1 82.06 89 GLN A O 1
ATOM 683 N N . ASP A 1 90 ? 22.094 -8.734 4.953 1 87.56 90 ASP A N 1
ATOM 684 C CA . ASP A 1 90 ? 20.875 -9.344 5.469 1 87.56 90 ASP A CA 1
ATOM 685 C C . ASP A 1 90 ? 20.484 -10.57 4.656 1 87.56 90 ASP A C 1
ATOM 687 O O . ASP A 1 90 ? 20.625 -10.586 3.43 1 87.56 90 ASP A O 1
ATOM 691 N N . SER A 1 91 ? 20.031 -11.586 5.328 1 92.38 91 SER A N 1
ATOM 692 C CA . SER A 1 91 ? 19.453 -12.734 4.637 1 92.38 91 SER A CA 1
ATOM 693 C C . SER A 1 91 ? 18.125 -12.375 3.98 1 92.38 91 SER A C 1
ATOM 695 O O . SER A 1 91 ? 17.516 -11.352 4.32 1 92.38 91 SER A O 1
ATOM 697 N N . MET A 1 92 ? 17.688 -13.172 3.098 1 94 92 MET A N 1
ATOM 698 C CA . MET A 1 92 ? 16.406 -12.938 2.436 1 94 92 MET A CA 1
ATOM 699 C C . MET A 1 92 ? 15.258 -12.977 3.441 1 94 92 MET A C 1
ATOM 701 O O . MET A 1 92 ? 14.32 -12.18 3.348 1 94 92 MET A O 1
ATOM 705 N N . GLU A 1 93 ? 15.336 -13.867 4.391 1 93.06 93 GLU A N 1
ATOM 706 C CA . GLU A 1 93 ? 14.336 -13.953 5.449 1 93.06 93 GLU A CA 1
ATOM 707 C C . GLU A 1 93 ? 14.273 -12.656 6.254 1 93.06 93 GLU A C 1
ATOM 709 O O . GLU A 1 93 ? 13.188 -12.164 6.566 1 93.06 93 GLU A O 1
ATOM 714 N N . SER A 1 94 ? 15.438 -12.172 6.512 1 91.62 94 SER A N 1
ATOM 715 C CA . SER A 1 94 ? 15.508 -10.93 7.273 1 91.62 94 SER A CA 1
ATOM 716 C C . SER A 1 94 ? 14.93 -9.766 6.484 1 91.62 94 SER A C 1
ATOM 718 O O . SER A 1 94 ? 14.211 -8.93 7.035 1 91.62 94 SER A O 1
ATOM 720 N N . ILE A 1 95 ? 15.25 -9.695 5.219 1 93.31 95 ILE A N 1
ATOM 721 C CA . ILE A 1 95 ? 14.758 -8.617 4.367 1 93.31 95 ILE A CA 1
ATOM 722 C C . ILE A 1 95 ? 13.234 -8.68 4.293 1 93.31 95 ILE A C 1
ATOM 724 O O . ILE A 1 95 ? 12.555 -7.66 4.449 1 93.31 95 ILE A O 1
ATOM 728 N N . ILE A 1 96 ? 12.672 -9.883 4.086 1 95.56 96 ILE A N 1
ATOM 729 C CA . ILE A 1 96 ? 11.227 -10.078 4.02 1 95.56 96 ILE A CA 1
ATOM 730 C C . ILE A 1 96 ? 10.578 -9.578 5.309 1 95.56 96 ILE A C 1
ATOM 732 O O . ILE A 1 96 ? 9.609 -8.82 5.27 1 95.56 96 ILE A O 1
ATOM 736 N N . GLN A 1 97 ? 11.125 -9.914 6.418 1 91.44 97 GLN A N 1
ATOM 737 C CA . GLN A 1 97 ? 10.562 -9.57 7.723 1 91.44 97 GLN A CA 1
ATOM 738 C C . GLN A 1 97 ? 10.672 -8.078 7.992 1 91.44 97 GLN A C 1
ATOM 740 O O . GLN A 1 97 ? 9.703 -7.449 8.43 1 91.44 97 GLN A O 1
ATOM 745 N N . HIS A 1 98 ? 11.797 -7.523 7.715 1 88.56 98 HIS A N 1
ATOM 746 C CA . HIS A 1 98 ? 12.031 -6.121 8.039 1 88.56 98 HIS A CA 1
ATOM 747 C C . HIS A 1 98 ? 11.172 -5.203 7.172 1 88.56 98 HIS A C 1
ATOM 749 O O . HIS A 1 98 ? 10.57 -4.25 7.676 1 88.56 98 HIS A O 1
ATOM 755 N N . VAL A 1 99 ? 11.148 -5.484 5.875 1 92.56 99 VAL A N 1
ATOM 756 C CA . VAL A 1 99 ? 10.352 -4.672 4.961 1 92.56 99 VAL A CA 1
ATOM 757 C C . VAL A 1 99 ? 8.883 -4.73 5.363 1 92.56 99 VAL A C 1
ATOM 759 O O . VAL A 1 99 ? 8.211 -3.699 5.441 1 92.56 99 VAL A O 1
ATOM 762 N N . SER A 1 100 ? 8.398 -5.91 5.609 1 94.19 100 SER A N 1
ATOM 763 C CA . SER A 1 100 ? 6.992 -6.105 5.949 1 94.19 100 SER A CA 1
ATOM 764 C C . SER A 1 100 ? 6.656 -5.469 7.293 1 94.19 100 SER A C 1
ATOM 766 O O . SER A 1 100 ? 5.59 -4.867 7.449 1 94.19 100 SER A O 1
ATOM 768 N N . ALA A 1 101 ? 7.535 -5.648 8.234 1 88.94 101 ALA A N 1
ATOM 769 C CA . ALA A 1 101 ? 7.332 -5.059 9.555 1 88.94 101 ALA A CA 1
ATOM 770 C C . ALA A 1 101 ? 7.258 -3.537 9.469 1 88.94 101 ALA A C 1
ATOM 772 O O . ALA A 1 101 ? 6.449 -2.91 10.164 1 88.94 101 ALA A O 1
ATOM 773 N N . ASN A 1 102 ? 8.117 -2.953 8.648 1 87.94 102 ASN A N 1
ATOM 774 C CA . ASN A 1 102 ? 8.094 -1.506 8.461 1 87.94 102 ASN A CA 1
ATOM 775 C C . ASN A 1 102 ? 6.773 -1.039 7.855 1 87.94 102 ASN A C 1
ATOM 777 O O . ASN A 1 102 ? 6.219 -0.022 8.273 1 87.94 102 ASN A O 1
ATOM 781 N N . ASN A 1 103 ? 6.332 -1.752 6.805 1 93.5 103 ASN A N 1
ATOM 782 C CA . ASN A 1 103 ? 5.062 -1.412 6.172 1 93.5 103 ASN A CA 1
ATOM 783 C C . ASN A 1 103 ? 3.896 -1.541 7.148 1 93.5 103 ASN A C 1
ATOM 785 O O . ASN A 1 103 ? 3.029 -0.667 7.203 1 93.5 103 ASN A O 1
ATOM 789 N N . ILE A 1 104 ? 3.891 -2.607 7.949 1 91.94 104 ILE A N 1
ATOM 790 C CA . ILE A 1 104 ? 2.85 -2.846 8.945 1 91.94 104 ILE A CA 1
ATOM 791 C C . ILE A 1 104 ? 2.873 -1.736 9.992 1 91.94 104 ILE A C 1
ATOM 793 O O . ILE A 1 104 ? 1.827 -1.186 10.344 1 91.94 104 ILE A O 1
ATOM 797 N N . GLN A 1 105 ? 4.012 -1.417 10.438 1 86.75 105 GLN A N 1
ATOM 798 C CA . GLN A 1 105 ? 4.16 -0.417 11.484 1 86.75 105 GLN A CA 1
ATOM 799 C C . GLN A 1 105 ? 3.678 0.952 11.016 1 86.75 105 GLN A C 1
ATOM 801 O O . GLN A 1 105 ? 3.104 1.715 11.797 1 86.75 105 GLN A O 1
ATOM 806 N N . SER A 1 106 ? 3.99 1.245 9.781 1 90.19 106 SER A N 1
ATOM 807 C CA . SER A 1 106 ? 3.543 2.521 9.234 1 90.19 106 SER A CA 1
ATOM 808 C C . SER A 1 106 ? 2.023 2.637 9.273 1 90.19 106 SER A C 1
ATOM 810 O O . SER A 1 106 ? 1.483 3.711 9.547 1 90.19 106 SER A O 1
ATOM 812 N N . VAL A 1 107 ? 1.343 1.586 8.977 1 93.81 107 VAL A N 1
ATOM 813 C CA . VAL A 1 107 ? -0.115 1.58 9.039 1 93.81 107 VAL A CA 1
ATOM 814 C C . VAL A 1 107 ? -0.573 1.701 10.492 1 93.81 107 VAL A C 1
ATOM 816 O O . VAL A 1 107 ? -1.451 2.506 10.805 1 93.81 107 VAL A O 1
ATOM 819 N N . LYS A 1 108 ? 0.052 0.905 11.383 1 87.69 108 LYS A N 1
ATOM 820 C CA . LYS A 1 108 ? -0.311 0.92 12.797 1 87.69 108 LYS A CA 1
ATOM 821 C C . LYS A 1 108 ? -0.116 2.309 13.398 1 87.69 108 LYS A C 1
ATOM 823 O O . LYS A 1 108 ? -1 2.82 14.086 1 87.69 108 LYS A O 1
ATOM 828 N N . ASP A 1 109 ? 1.021 2.887 13.117 1 83.94 109 ASP A N 1
ATOM 829 C CA . ASP A 1 109 ? 1.339 4.203 13.656 1 83.94 109 ASP A CA 1
ATOM 830 C C . ASP A 1 109 ? 0.369 5.262 13.133 1 83.94 109 ASP A C 1
ATOM 832 O O . ASP A 1 109 ? -0.022 6.172 13.867 1 83.94 109 ASP A O 1
ATOM 836 N N . THR A 1 110 ? 0.031 5.156 11.844 1 91.19 110 THR A N 1
ATOM 837 C CA . THR A 1 110 ? -0.894 6.105 11.234 1 91.19 110 THR A CA 1
ATOM 838 C C . THR A 1 110 ? -2.266 6.023 11.898 1 91.19 110 THR A C 1
ATOM 840 O O . THR A 1 110 ? -2.887 7.047 12.18 1 91.19 110 THR A O 1
ATOM 843 N N . VAL A 1 111 ? -2.738 4.84 12.133 1 89.88 111 VAL A N 1
ATOM 844 C CA . VAL A 1 111 ? -4.035 4.645 12.781 1 89.88 111 VAL A CA 1
ATOM 845 C C . VAL A 1 111 ? -4.035 5.309 14.156 1 89.88 111 VAL A C 1
ATOM 847 O O . VAL A 1 111 ? -5.047 5.867 14.578 1 89.88 111 VAL A O 1
ATOM 850 N N . HIS A 1 112 ? -2.912 5.309 14.789 1 79.38 112 HIS A N 1
ATOM 851 C CA . HIS A 1 112 ? -2.791 5.859 16.141 1 79.38 112 HIS A CA 1
ATOM 852 C C . HIS A 1 112 ? -2.838 7.383 16.109 1 79.38 112 HIS A C 1
ATOM 854 O O . HIS A 1 112 ? -3.254 8.008 17.094 1 79.38 112 HIS A O 1
ATOM 860 N N . ILE A 1 113 ? -2.469 7.957 15.047 1 80.31 113 ILE A N 1
ATOM 861 C CA . ILE A 1 113 ? -2.365 9.414 15.062 1 80.31 113 ILE A CA 1
ATOM 862 C C . ILE A 1 113 ? -3.529 10.023 14.281 1 80.31 113 ILE A C 1
ATOM 864 O O . ILE A 1 113 ? -3.77 11.227 14.359 1 80.31 113 ILE A O 1
ATOM 868 N N . LEU A 1 114 ? -4.254 9.172 13.531 1 90.25 114 LEU A N 1
ATOM 869 C CA . LEU A 1 114 ? -5.402 9.664 12.773 1 90.25 114 LEU A CA 1
ATOM 870 C C . LEU A 1 114 ? -6.516 10.109 13.711 1 90.25 114 LEU A C 1
ATOM 872 O O . LEU A 1 114 ? -6.902 9.375 14.625 1 90.25 114 LEU A O 1
ATOM 876 N N . ASP A 1 115 ? -6.992 11.32 13.562 1 88.44 115 ASP A N 1
ATOM 877 C CA . ASP A 1 115 ? -8.141 11.828 14.297 1 88.44 115 ASP A CA 1
ATOM 878 C C . ASP A 1 115 ? -9.453 11.445 13.617 1 88.44 115 ASP A C 1
ATOM 880 O O . ASP A 1 115 ? -9.766 11.953 12.539 1 88.44 115 ASP A O 1
ATOM 884 N N . PRO A 1 116 ? -10.258 10.562 14.266 1 93.81 116 PRO A N 1
ATOM 885 C CA . PRO A 1 116 ? -11.5 10.117 13.625 1 93.81 116 PRO A CA 1
ATOM 886 C C . PRO A 1 116 ? -12.422 11.281 13.266 1 93.81 116 PRO A C 1
ATOM 888 O O . PRO A 1 116 ? -13.172 11.195 12.289 1 93.81 116 PRO A O 1
ATOM 891 N N . ARG A 1 117 ? -12.367 12.398 14.023 1 95.75 117 ARG A N 1
ATOM 892 C CA . ARG A 1 117 ? -13.203 13.555 13.727 1 95.75 117 ARG A CA 1
ATOM 893 C C . ARG A 1 117 ? -12.805 14.195 12.398 1 95.75 117 ARG A C 1
ATOM 895 O O . ARG A 1 117 ? -13.656 14.594 11.609 1 95.75 117 ARG A O 1
ATOM 902 N N . LEU A 1 118 ? -11.461 14.281 12.203 1 96.88 118 LEU A N 1
ATOM 903 C CA . LEU A 1 118 ? -10.977 14.844 10.953 1 96.88 118 LEU A CA 1
ATOM 904 C C . LEU A 1 118 ? -11.289 13.914 9.781 1 96.88 118 LEU A C 1
ATOM 906 O O . LEU A 1 118 ? -11.609 14.375 8.688 1 96.88 118 LEU A O 1
ATOM 910 N N . VAL A 1 119 ? -11.227 12.602 10.039 1 98.44 119 VAL A N 1
ATOM 911 C CA . VAL A 1 119 ? -11.578 11.633 9.008 1 98.44 119 VAL A CA 1
ATOM 912 C C . VAL A 1 119 ? -13.055 11.781 8.648 1 98.44 119 VAL A C 1
ATOM 914 O O . VAL A 1 119 ? -13.422 11.758 7.469 1 98.44 119 VAL A O 1
ATOM 917 N N . GLU A 1 120 ? -13.883 11.961 9.625 1 97.75 120 GLU A N 1
ATOM 918 C CA . GLU A 1 120 ? -15.312 12.141 9.391 1 97.75 120 GLU A CA 1
ATOM 919 C C . GLU A 1 120 ? -15.578 13.414 8.594 1 97.75 120 GLU A C 1
ATOM 921 O O . GLU A 1 120 ? -16.422 13.414 7.688 1 97.75 120 GLU A O 1
ATOM 926 N N . GLU A 1 121 ? -14.922 14.445 8.969 1 98.5 121 GLU A N 1
ATOM 927 C CA . GLU A 1 121 ? -15.07 15.703 8.234 1 98.5 121 GLU A CA 1
ATOM 928 C C . GLU A 1 121 ? -14.664 15.539 6.773 1 98.5 121 GLU A C 1
ATOM 930 O O . GLU A 1 121 ? -15.312 16.078 5.875 1 98.5 121 GLU A O 1
ATOM 935 N N . ALA A 1 122 ? -13.57 14.836 6.527 1 98.81 122 ALA A N 1
ATOM 936 C CA . ALA A 1 122 ? -13.125 14.562 5.164 1 98.81 122 ALA A CA 1
ATOM 937 C C . ALA A 1 122 ? -14.164 13.75 4.395 1 98.81 122 ALA A C 1
ATOM 939 O O . ALA A 1 122 ? -14.477 14.062 3.244 1 98.81 122 ALA A O 1
ATOM 940 N N . VAL A 1 123 ? -14.703 12.742 5.031 1 98.44 123 VAL A N 1
ATOM 941 C CA . VAL A 1 123 ? -15.703 11.875 4.414 1 98.44 123 VAL A CA 1
ATOM 942 C C . VAL A 1 123 ? -16.953 12.688 4.074 1 98.44 123 VAL A C 1
ATOM 944 O O . VAL A 1 123 ? -17.531 12.523 3.002 1 98.44 123 VAL A O 1
ATOM 947 N N . ASP A 1 124 ? -17.344 13.578 4.977 1 98.38 124 ASP A N 1
ATOM 948 C CA . ASP A 1 124 ? -18.5 14.438 4.742 1 98.38 124 ASP A CA 1
ATOM 949 C C . ASP A 1 124 ? -18.281 15.328 3.52 1 98.38 124 ASP A C 1
ATOM 951 O O . ASP A 1 124 ? -19.172 15.461 2.674 1 98.38 124 ASP A O 1
ATOM 955 N N . ALA A 1 125 ? -17.125 15.906 3.443 1 98.69 125 ALA A N 1
ATOM 956 C CA . ALA A 1 125 ? -16.781 16.781 2.326 1 98.69 125 ALA A CA 1
ATOM 957 C C . ALA A 1 125 ? -16.797 16.016 1.005 1 98.69 125 ALA A C 1
ATOM 959 O O . ALA A 1 125 ? -17.344 16.5 0.007 1 98.69 125 ALA A O 1
ATOM 960 N N . LEU A 1 126 ? -16.234 14.867 1.016 1 98.69 126 LEU A N 1
ATOM 961 C CA . LEU A 1 126 ? -16.141 14.047 -0.187 1 98.69 126 LEU A CA 1
ATOM 962 C C . LEU A 1 126 ? -17.531 13.539 -0.598 1 98.69 126 LEU A C 1
ATOM 964 O O . LEU A 1 126 ? -17.828 13.461 -1.789 1 98.69 126 LEU A O 1
ATOM 968 N N . HIS A 1 127 ? -18.281 13.188 0.37 1 97.69 127 HIS A N 1
ATOM 969 C CA . HIS A 1 127 ? -19.594 12.641 0.106 1 97.69 127 HIS A CA 1
ATOM 970 C C . HIS A 1 127 ? -20.516 13.688 -0.522 1 97.69 127 HIS A C 1
ATOM 972 O O . HIS A 1 127 ? -21.344 13.367 -1.371 1 97.69 127 HIS A O 1
ATOM 978 N N . ARG A 1 128 ? -20.344 14.883 -0.154 1 97.38 128 ARG A N 1
ATOM 979 C CA . ARG A 1 128 ? -21.203 15.969 -0.618 1 97.38 128 ARG A CA 1
ATOM 980 C C . ARG A 1 128 ? -20.734 16.516 -1.96 1 97.38 128 ARG A C 1
ATOM 982 O O . ARG A 1 128 ? -21.5 17.141 -2.689 1 97.38 128 ARG A O 1
ATOM 989 N N . ALA A 1 129 ? -19.516 16.312 -2.316 1 98.56 129 ALA A N 1
ATOM 990 C CA . ALA A 1 129 ? -18.891 16.938 -3.484 1 98.56 129 ALA A CA 1
ATOM 991 C C . ALA A 1 129 ? -19.484 16.375 -4.777 1 98.56 129 ALA A C 1
ATOM 993 O O . ALA A 1 129 ? -19.75 15.18 -4.883 1 98.56 129 ALA A O 1
ATOM 994 N N . LYS A 1 130 ? -19.688 17.25 -5.711 1 98.44 130 LYS A N 1
ATOM 995 C CA . LYS A 1 130 ? -20.109 16.828 -7.051 1 98.44 130 LYS A CA 1
ATOM 996 C C . LYS A 1 130 ? -18.938 16.203 -7.816 1 98.44 130 LYS A C 1
ATOM 998 O O . LYS A 1 130 ? -19.141 15.266 -8.594 1 98.44 130 LYS A O 1
ATOM 1003 N N . ARG A 1 131 ? -17.859 16.875 -7.691 1 98.62 131 ARG A N 1
ATOM 1004 C CA . ARG A 1 131 ? -16.625 16.375 -8.281 1 98.62 131 ARG A CA 1
ATOM 1005 C C . ARG A 1 131 ? -15.516 16.297 -7.238 1 98.62 131 ARG A C 1
ATOM 1007 O O . ARG A 1 131 ? -15.406 17.172 -6.375 1 98.62 131 ARG A O 1
ATOM 1014 N N . ILE A 1 132 ? -14.734 15.164 -7.293 1 98.94 132 ILE A N 1
ATOM 1015 C CA . ILE A 1 132 ? -13.617 14.945 -6.379 1 98.94 132 ILE A CA 1
ATOM 1016 C C . ILE A 1 132 ? -12.312 14.867 -7.172 1 98.94 132 ILE A C 1
ATOM 1018 O O . ILE A 1 132 ? -12.219 14.109 -8.141 1 98.94 132 ILE A O 1
ATOM 1022 N N . PHE A 1 133 ? -11.305 15.648 -6.789 1 98.94 133 PHE A N 1
ATOM 1023 C CA . PHE A 1 133 ? -10.016 15.656 -7.461 1 98.94 133 PHE A CA 1
ATOM 1024 C C . PHE A 1 133 ? -8.914 15.18 -6.516 1 98.94 133 PHE A C 1
ATOM 1026 O O . PHE A 1 133 ? -8.859 15.594 -5.359 1 98.94 133 PHE A O 1
ATOM 1033 N N . PHE A 1 134 ? -8.109 14.289 -7.016 1 98.94 134 PHE A N 1
ATOM 1034 C CA . PHE A 1 134 ? -6.953 13.797 -6.277 1 98.94 134 PHE A CA 1
ATOM 1035 C C . PHE A 1 134 ? -5.656 14.281 -6.926 1 98.94 134 PHE A C 1
ATOM 1037 O O . PHE A 1 134 ? -5.398 13.984 -8.094 1 98.94 134 PHE A O 1
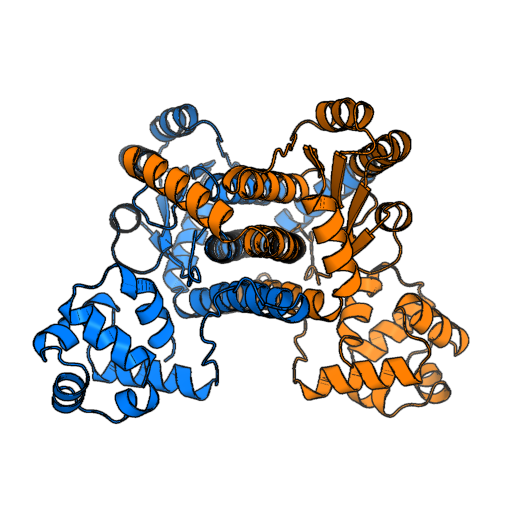ATOM 1044 N N . TYR A 1 135 ? -4.84 15 -6.168 1 98.81 135 TYR A N 1
ATOM 1045 C CA . TYR A 1 135 ? -3.588 15.523 -6.699 1 98.81 135 TYR A CA 1
ATOM 1046 C C . TYR A 1 135 ? -2.395 14.945 -5.945 1 98.81 135 TYR A C 1
ATOM 1048 O O . TYR A 1 135 ? -2.434 14.812 -4.719 1 98.81 135 TYR A O 1
ATOM 1056 N N . GLY A 1 136 ? -1.396 14.555 -6.547 1 98.19 136 GLY A N 1
ATOM 1057 C CA . GLY A 1 136 ? -0.106 14.07 -6.078 1 98.19 136 GLY A CA 1
ATOM 1058 C C . GLY A 1 136 ? 0.917 13.938 -7.191 1 98.19 136 GLY A C 1
ATOM 1059 O O . GLY A 1 136 ? 0.558 13.859 -8.367 1 98.19 136 GLY A O 1
ATOM 1060 N N . VAL A 1 137 ? 2.145 13.922 -6.828 1 95.88 137 VAL A N 1
ATOM 1061 C CA . VAL A 1 137 ? 3.215 13.797 -7.812 1 95.88 137 VAL A CA 1
ATOM 1062 C C . VAL A 1 137 ? 4.078 12.578 -7.48 1 95.88 137 VAL A C 1
ATOM 1064 O O . VAL A 1 137 ? 4.207 12.203 -6.312 1 95.88 137 VAL A O 1
ATOM 1067 N N . GLY A 1 138 ? 4.672 11.93 -8.547 1 93.38 138 GLY A N 1
ATOM 1068 C CA . GLY A 1 138 ? 5.539 10.781 -8.32 1 93.38 138 GLY A CA 1
ATOM 1069 C C . GLY A 1 138 ? 4.832 9.625 -7.652 1 93.38 138 GLY A C 1
ATOM 1070 O O . GLY A 1 138 ? 3.779 9.18 -8.109 1 93.38 138 GLY A O 1
ATOM 1071 N N . ALA A 1 139 ? 5.402 9.148 -6.566 1 93.31 139 ALA A N 1
ATOM 1072 C CA . ALA A 1 139 ? 4.801 8.031 -5.844 1 93.31 139 ALA A CA 1
ATOM 1073 C C . ALA A 1 139 ? 3.418 8.406 -5.316 1 93.31 139 ALA A C 1
ATOM 1075 O O . ALA A 1 139 ? 2.514 7.566 -5.281 1 93.31 139 ALA A O 1
ATOM 1076 N N . SER A 1 140 ? 3.24 9.664 -4.957 1 96.38 140 SER A N 1
ATOM 1077 C CA . SER A 1 140 ? 1.957 10.117 -4.438 1 96.38 140 SER A CA 1
ATOM 1078 C C . SER A 1 140 ? 0.903 10.18 -5.535 1 96.38 140 SER A C 1
ATOM 1080 O O . SER A 1 140 ? -0.296 10.133 -5.258 1 96.38 140 SER A O 1
ATOM 1082 N N . ASN A 1 141 ? 1.366 10.336 -6.773 1 97.38 141 ASN A N 1
ATOM 1083 C CA . ASN A 1 141 ? 0.403 10.281 -7.867 1 97.38 141 ASN A CA 1
ATOM 1084 C C . ASN A 1 141 ? -0.218 8.898 -8.008 1 97.38 141 ASN A C 1
ATOM 1086 O O . ASN A 1 141 ? -1.381 8.773 -8.391 1 97.38 141 ASN A O 1
ATOM 1090 N N . LEU A 1 142 ? 0.554 7.863 -7.746 1 97.31 142 LEU A N 1
ATOM 1091 C CA . LEU A 1 142 ? 0.008 6.512 -7.785 1 97.31 142 LEU A CA 1
ATOM 1092 C C . LEU A 1 142 ? -1.092 6.34 -6.742 1 97.31 142 LEU A C 1
ATOM 1094 O O . LEU A 1 142 ? -2.08 5.641 -6.98 1 97.31 142 LEU A O 1
ATOM 1098 N N . ILE A 1 143 ? -0.948 6.996 -5.59 1 98.06 143 ILE A N 1
ATOM 1099 C CA . ILE A 1 143 ? -1.967 6.992 -4.547 1 98.06 143 ILE A CA 1
ATOM 1100 C C . ILE A 1 143 ? -3.215 7.723 -5.039 1 98.06 143 ILE A C 1
ATOM 1102 O O . ILE A 1 143 ? -4.336 7.254 -4.836 1 98.06 143 ILE A O 1
ATOM 1106 N N . ALA A 1 144 ? -2.969 8.828 -5.688 1 98.69 144 ALA A N 1
ATOM 1107 C CA . ALA A 1 144 ? -4.07 9.617 -6.234 1 98.69 144 ALA A CA 1
ATOM 1108 C C . ALA A 1 144 ? -4.848 8.828 -7.281 1 98.69 144 ALA A C 1
ATOM 1110 O O . ALA A 1 144 ? -6.082 8.867 -7.309 1 98.69 144 ALA A O 1
ATOM 1111 N N . LEU A 1 145 ? -4.113 8.156 -8.109 1 97.94 145 LEU A N 1
ATOM 1112 C CA . LEU A 1 145 ? -4.738 7.359 -9.164 1 97.94 145 LEU A CA 1
ATOM 1113 C C . LEU A 1 145 ? -5.527 6.199 -8.57 1 97.94 145 LEU A C 1
ATOM 1115 O O . LEU A 1 145 ? -6.617 5.875 -9.047 1 97.94 145 LEU A O 1
ATOM 1119 N N . ASP A 1 146 ? -5.016 5.555 -7.602 1 97.56 146 ASP A N 1
ATOM 1120 C CA . ASP A 1 146 ? -5.734 4.496 -6.902 1 97.56 146 ASP A CA 1
ATOM 1121 C C . ASP A 1 146 ? -7.062 5.008 -6.348 1 97.56 146 ASP A C 1
ATOM 1123 O O . ASP A 1 146 ? -8.086 4.336 -6.457 1 97.56 146 ASP A O 1
ATOM 1127 N N . ALA A 1 147 ? -7 6.16 -5.715 1 98.31 147 ALA A N 1
ATOM 1128 C CA . ALA A 1 147 ? -8.211 6.781 -5.176 1 98.31 147 ALA A CA 1
ATOM 1129 C C . ALA A 1 147 ? -9.227 7.035 -6.277 1 98.31 147 ALA A C 1
ATOM 1131 O O . ALA A 1 147 ? -10.414 6.719 -6.125 1 98.31 147 ALA A O 1
ATOM 1132 N N . HIS A 1 148 ? -8.727 7.594 -7.359 1 98.19 148 HIS A N 1
ATOM 1133 C CA . HIS A 1 148 ? -9.609 7.871 -8.492 1 98.19 148 HIS A CA 1
ATOM 1134 C C . HIS A 1 148 ? -10.312 6.605 -8.969 1 98.19 148 HIS A C 1
ATOM 1136 O O . HIS A 1 148 ? -11.523 6.602 -9.164 1 98.19 148 HIS A O 1
ATOM 1142 N N . TYR A 1 149 ? -9.555 5.52 -9.102 1 95.5 149 TYR A N 1
ATOM 1143 C CA . TYR A 1 149 ? -10.125 4.254 -9.562 1 95.5 149 TYR A CA 1
ATOM 1144 C C . TYR A 1 149 ? -11.195 3.758 -8.602 1 95.5 149 TYR A C 1
ATOM 1146 O O . TYR A 1 149 ? -12.266 3.318 -9.023 1 95.5 149 TYR A O 1
ATOM 1154 N N . LYS A 1 150 ? -10.969 3.82 -7.344 1 95.31 150 LYS A N 1
ATOM 1155 C CA . LYS A 1 150 ? -11.891 3.311 -6.324 1 95.31 150 LYS A CA 1
ATOM 1156 C C . LYS A 1 150 ? -13.172 4.129 -6.285 1 95.31 150 LYS A C 1
ATOM 1158 O O . LYS A 1 150 ? -14.273 3.566 -6.27 1 95.31 150 LYS A O 1
ATOM 1163 N N . PHE A 1 151 ? -13.008 5.41 -6.262 1 96.94 151 PHE A N 1
ATOM 1164 C CA . PHE A 1 151 ? -14.172 6.281 -6.156 1 96.94 151 PHE A CA 1
ATOM 1165 C C . PHE A 1 151 ? -15.039 6.168 -7.402 1 96.94 151 PHE A C 1
ATOM 1167 O O . PHE A 1 151 ? -16.266 6.219 -7.312 1 96.94 151 PHE A O 1
ATOM 1174 N N . MET A 1 152 ? -14.398 6.031 -8.562 1 95.44 152 MET A N 1
ATOM 1175 C CA . MET A 1 152 ? -15.141 5.848 -9.805 1 95.44 152 MET A CA 1
ATOM 1176 C C . MET A 1 152 ? -15.992 4.586 -9.75 1 95.44 152 MET A C 1
ATOM 1178 O O . MET A 1 152 ? -17.109 4.559 -10.273 1 95.44 152 MET A O 1
ATOM 1182 N N . ARG A 1 153 ? -15.547 3.557 -9.078 1 93.06 153 ARG A N 1
ATOM 1183 C CA . ARG A 1 153 ? -16.234 2.268 -9.039 1 93.06 153 ARG A CA 1
ATOM 1184 C C . ARG A 1 153 ? -17.5 2.344 -8.188 1 93.06 153 ARG A C 1
ATOM 1186 O O . ARG A 1 153 ? -18.391 1.497 -8.312 1 93.06 153 ARG A O 1
ATOM 1193 N N . ILE A 1 154 ? -17.609 3.35 -7.34 1 93.5 154 ILE A N 1
ATOM 1194 C CA . ILE A 1 154 ? -18.812 3.508 -6.539 1 93.5 154 ILE A CA 1
ATOM 1195 C C . ILE A 1 154 ? -19.594 4.73 -7.016 1 93.5 154 ILE A C 1
ATOM 1197 O O . ILE A 1 154 ? -20.312 5.363 -6.238 1 93.5 154 ILE A O 1
ATOM 1201 N N . ASN A 1 155 ? -19.281 5.133 -8.188 1 94.88 155 ASN A N 1
ATOM 1202 C CA . ASN A 1 155 ? -20.016 6.137 -8.953 1 94.88 155 ASN A CA 1
ATOM 1203 C C . ASN A 1 155 ? -19.828 7.535 -8.375 1 94.88 155 ASN A C 1
ATOM 1205 O O . ASN A 1 155 ? -20.766 8.328 -8.336 1 94.88 155 ASN A O 1
ATOM 1209 N N . ARG A 1 156 ? -18.672 7.766 -7.879 1 96.62 156 ARG A N 1
ATOM 1210 C CA . ARG A 1 156 ? -18.281 9.133 -7.539 1 96.62 156 ARG A CA 1
ATOM 1211 C C . ARG A 1 156 ? -17.469 9.766 -8.656 1 96.62 156 ARG A C 1
ATOM 1213 O O . ARG A 1 156 ? -16.469 9.203 -9.094 1 96.62 156 ARG A O 1
ATOM 1220 N N . THR A 1 157 ? -17.938 10.945 -9.102 1 98.06 157 THR A N 1
ATOM 1221 C CA . THR A 1 157 ? -17.188 11.648 -10.133 1 98.06 157 THR A CA 1
ATOM 1222 C C . THR A 1 157 ? -15.844 12.125 -9.594 1 98.06 157 THR A C 1
ATOM 1224 O O . THR A 1 157 ? -15.789 13.047 -8.781 1 98.06 157 THR A O 1
ATOM 1227 N N . SER A 1 158 ? -14.812 11.453 -10.039 1 98.31 158 SER A N 1
ATOM 1228 C CA . SER A 1 158 ? -13.492 11.789 -9.523 1 98.31 158 SER A CA 1
ATOM 1229 C C . SER A 1 158 ? -12.461 11.859 -10.641 1 98.31 158 SER A C 1
ATOM 1231 O O . SER A 1 158 ? -12.68 11.312 -11.727 1 98.31 158 SER A O 1
ATOM 1233 N N . PHE A 1 159 ? -11.312 12.586 -10.359 1 98.56 159 PHE A N 1
ATOM 1234 C CA . PHE A 1 159 ? -10.25 12.805 -11.344 1 98.56 159 PHE A CA 1
ATOM 1235 C C . PHE A 1 159 ? -8.883 12.719 -10.688 1 98.56 159 PHE A C 1
ATOM 1237 O O . PHE A 1 159 ? -8.719 13.062 -9.508 1 98.56 159 PHE A O 1
ATOM 1244 N N . SER A 1 160 ? -7.98 12.25 -11.406 1 98.44 160 SER A N 1
ATOM 1245 C CA . SER A 1 160 ? -6.551 12.336 -11.117 1 98.44 160 SER A CA 1
ATOM 1246 C C . SER A 1 160 ? -5.742 12.531 -12.391 1 98.44 160 SER A C 1
ATOM 1248 O O . SER A 1 160 ? -6.141 12.07 -13.469 1 98.44 160 SER A O 1
ATOM 1250 N N . PHE A 1 161 ? -4.637 13.289 -12.32 1 97.69 161 PHE A N 1
ATOM 1251 C CA . PHE A 1 161 ? -3.791 13.594 -13.469 1 97.69 161 PHE A CA 1
ATOM 1252 C C . PHE A 1 161 ? -2.328 13.305 -13.156 1 97.69 161 PHE A C 1
ATOM 1254 O O . PHE A 1 161 ? -1.802 13.766 -12.141 1 97.69 161 PHE A O 1
ATOM 1261 N N . ALA A 1 162 ? -1.731 12.609 -14.07 1 95.38 162 ALA A N 1
ATOM 1262 C CA . ALA A 1 162 ? -0.302 12.367 -13.891 1 95.38 162 ALA A CA 1
ATOM 1263 C C . ALA A 1 162 ? 0.513 13.609 -14.25 1 95.38 162 ALA A C 1
ATOM 1265 O O . ALA A 1 162 ? 1.557 13.867 -13.648 1 95.38 162 ALA A O 1
ATOM 1266 N N . ASP A 1 163 ? 0.048 14.352 -15.203 1 96 163 ASP A N 1
ATOM 1267 C CA . ASP A 1 163 ? 0.74 15.547 -15.68 1 96 163 ASP A CA 1
ATOM 1268 C C . ASP A 1 163 ? 0.564 16.703 -14.711 1 96 163 ASP A C 1
ATOM 1270 O O . ASP A 1 163 ? -0.558 17.156 -14.461 1 96 163 ASP A O 1
ATOM 1274 N N . PRO A 1 164 ? 1.674 17.188 -14.211 1 95.44 164 PRO A N 1
ATOM 1275 C CA . PRO A 1 164 ? 1.571 18.266 -13.219 1 95.44 164 PRO A CA 1
ATOM 1276 C C . PRO A 1 164 ? 0.905 19.516 -13.781 1 95.44 164 PRO A C 1
ATOM 1278 O O . PRO A 1 164 ? 0.238 20.25 -13.047 1 95.44 164 PRO A O 1
ATOM 1281 N N . HIS A 1 165 ? 1.082 19.75 -15.07 1 96.69 165 HIS A N 1
ATOM 1282 C CA . HIS A 1 165 ? 0.436 20.906 -15.672 1 96.69 165 HIS A CA 1
ATOM 1283 C C . HIS A 1 165 ? -1.077 20.734 -15.727 1 96.69 165 HIS A C 1
ATOM 1285 O O . HIS A 1 165 ? -1.828 21.688 -15.531 1 96.69 165 HIS A O 1
ATOM 1291 N N . MET A 1 166 ? -1.496 19.562 -15.984 1 97.75 166 MET A N 1
ATOM 1292 C CA . MET A 1 166 ? -2.928 19.281 -15.992 1 97.75 166 MET A CA 1
ATOM 1293 C C . MET A 1 166 ? -3.51 19.375 -14.586 1 97.75 166 MET A C 1
ATOM 1295 O O . MET A 1 166 ? -4.656 19.797 -14.414 1 97.75 166 MET A O 1
ATOM 1299 N N . GLN A 1 167 ? -2.697 18.984 -13.586 1 98.31 167 GLN A N 1
ATOM 1300 C CA . GLN A 1 167 ? -3.145 19.156 -12.203 1 98.31 167 GLN A CA 1
ATOM 1301 C C . GLN A 1 167 ? -3.412 20.625 -11.891 1 98.31 167 GLN A C 1
ATOM 1303 O O . GLN A 1 167 ? -4.477 20.969 -11.367 1 98.31 167 GLN A O 1
ATOM 1308 N N . ILE A 1 168 ? -2.496 21.422 -12.266 1 98 168 ILE A N 1
ATOM 1309 C CA . ILE A 1 168 ? -2.619 22.844 -11.992 1 98 168 ILE A CA 1
ATOM 1310 C C . ILE A 1 168 ? -3.812 23.422 -12.75 1 98 168 ILE A C 1
ATOM 1312 O O . ILE A 1 168 ? -4.652 24.109 -12.172 1 98 168 ILE A O 1
ATOM 1316 N N . SER A 1 169 ? -3.906 23.125 -14.055 1 98.25 169 SER A N 1
ATOM 1317 C CA . SER A 1 169 ? -4.992 23.625 -14.883 1 98.25 169 SER A CA 1
ATOM 1318 C C . SER A 1 169 ? -6.352 23.234 -14.32 1 98.25 169 SER A C 1
ATOM 1320 O O . SER A 1 169 ? -7.262 24.062 -14.227 1 98.25 169 SER A O 1
ATOM 1322 N N . SER A 1 170 ? -6.504 22.016 -13.938 1 98.62 170 SER A N 1
ATOM 1323 C CA . SER A 1 170 ? -7.777 21.531 -13.414 1 98.62 170 SER A CA 1
ATOM 1324 C C . SER A 1 170 ? -8.094 22.188 -12.062 1 98.62 170 SER A C 1
ATOM 1326 O O . SER A 1 170 ? -9.258 22.453 -11.766 1 98.62 170 SER A O 1
ATOM 1328 N N . SER A 1 171 ? -7.113 22.406 -11.258 1 98.62 171 SER A N 1
ATOM 1329 C CA . SER A 1 171 ? -7.328 22.969 -9.93 1 98.62 171 SER A CA 1
ATOM 1330 C C . SER A 1 171 ? -7.895 24.391 -10.016 1 98.62 171 SER A C 1
ATOM 1332 O O . SER A 1 171 ? -8.578 24.844 -9.102 1 98.62 171 SER A O 1
ATOM 1334 N N . THR A 1 172 ? -7.633 25.078 -11.102 1 98.31 172 THR A N 1
ATOM 1335 C CA . THR A 1 172 ? -8.102 26.453 -11.273 1 98.31 172 THR A CA 1
ATOM 1336 C C . THR A 1 172 ? -9.586 26.484 -11.625 1 98.31 172 THR A C 1
ATOM 1338 O O . THR A 1 172 ? -10.227 27.531 -11.562 1 98.31 172 THR A O 1
ATOM 1341 N N . THR A 1 173 ? -10.188 25.391 -11.93 1 98.06 173 THR A N 1
ATOM 1342 C CA . THR A 1 173 ? -11.578 25.344 -12.367 1 98.06 173 THR A CA 1
ATOM 1343 C C . THR A 1 173 ? -12.484 24.922 -11.219 1 98.06 173 THR A C 1
ATOM 1345 O O . THR A 1 173 ? -13.703 24.844 -11.383 1 98.06 173 THR A O 1
ATOM 1348 N N . LEU A 1 174 ? -12.008 24.625 -10.062 1 98.38 174 LEU A N 1
ATOM 1349 C CA . LEU A 1 174 ? -12.758 24.078 -8.938 1 98.38 174 LEU A CA 1
ATOM 1350 C C . LEU A 1 174 ? -13.625 25.141 -8.281 1 98.38 174 LEU A C 1
ATOM 1352 O O . LEU A 1 174 ? -13.297 26.328 -8.328 1 98.38 174 LEU A O 1
ATOM 1356 N N . ARG A 1 175 ? -14.75 24.672 -7.75 1 98.31 175 ARG A N 1
ATOM 1357 C CA . ARG A 1 175 ? -15.75 25.547 -7.137 1 98.31 175 ARG A CA 1
ATOM 1358 C C . ARG A 1 175 ? -16.219 24.969 -5.801 1 98.31 175 ARG A C 1
ATOM 1360 O O . ARG A 1 175 ? -15.703 23.953 -5.336 1 98.31 175 ARG A O 1
ATOM 1367 N N . GLU A 1 176 ? -17.266 25.562 -5.223 1 98.19 176 GLU A N 1
ATOM 1368 C CA . GLU A 1 176 ? -17.719 25.297 -3.863 1 98.19 176 GLU A CA 1
ATOM 1369 C C . GLU A 1 176 ? -18.312 23.891 -3.752 1 98.19 176 GLU A C 1
ATOM 1371 O O . GLU A 1 176 ? -18.359 23.312 -2.662 1 98.19 176 GLU A O 1
ATOM 1376 N N . ASP A 1 177 ? -18.688 23.312 -4.848 1 98.38 177 ASP A N 1
ATOM 1377 C CA . ASP A 1 177 ? -19.312 21.984 -4.793 1 98.38 177 ASP A CA 1
ATOM 1378 C C . ASP A 1 177 ? -18.297 20.891 -5.098 1 98.38 177 ASP A C 1
ATOM 1380 O O . ASP A 1 177 ? -18.672 19.719 -5.254 1 98.38 177 ASP A O 1
ATOM 1384 N N . ASP A 1 178 ? -17.016 21.266 -5.195 1 98.81 178 ASP A N 1
ATOM 1385 C CA . ASP A 1 178 ? -15.945 20.312 -5.465 1 98.81 178 ASP A CA 1
ATOM 1386 C C . ASP A 1 178 ? -15.125 20.047 -4.203 1 98.81 178 ASP A C 1
ATOM 1388 O O . ASP A 1 178 ? -15.188 20.812 -3.24 1 98.81 178 ASP A O 1
ATOM 1392 N N . ALA A 1 179 ? -14.461 18.953 -4.184 1 98.88 179 ALA A N 1
ATOM 1393 C CA . ALA A 1 179 ? -13.492 18.625 -3.139 1 98.88 179 ALA A CA 1
ATOM 1394 C C . ALA A 1 179 ? -12.172 18.141 -3.74 1 98.88 179 ALA A C 1
ATOM 1396 O O . ALA A 1 179 ? -12.156 17.547 -4.816 1 98.88 179 ALA A O 1
ATOM 1397 N N . VAL A 1 180 ? -11.141 18.469 -3.061 1 98.88 180 VAL A N 1
ATOM 1398 C CA . VAL A 1 180 ? -9.828 18.031 -3.51 1 98.88 180 VAL A CA 1
ATOM 1399 C C . VAL A 1 180 ? -9.109 17.312 -2.367 1 98.88 180 VAL A C 1
ATOM 1401 O O . VAL A 1 180 ? -9.242 17.703 -1.203 1 98.88 180 VAL A O 1
ATOM 1404 N N . VAL A 1 181 ? -8.43 16.25 -2.656 1 98.94 181 VAL A N 1
ATOM 1405 C CA . VAL A 1 181 ? -7.488 15.578 -1.765 1 98.94 181 VAL A CA 1
ATOM 1406 C C . VAL A 1 181 ? -6.066 15.727 -2.301 1 98.94 181 VAL A C 1
ATOM 1408 O O . VAL A 1 181 ? -5.742 15.203 -3.367 1 98.94 181 VAL A O 1
ATOM 1411 N N . CYS A 1 182 ? -5.289 16.438 -1.576 1 98.94 182 CYS A N 1
ATOM 1412 C CA . CYS A 1 182 ? -3.895 16.656 -1.94 1 98.94 182 CYS A CA 1
ATOM 1413 C C . CYS A 1 182 ? -2.973 15.734 -1.151 1 98.94 182 CYS A C 1
ATOM 1415 O O . CYS A 1 182 ? -2.967 15.766 0.08 1 98.94 182 CYS A O 1
ATOM 1417 N N . ILE A 1 183 ? -2.15 15.008 -1.894 1 98.62 183 ILE A N 1
ATOM 1418 C CA . ILE A 1 183 ? -1.339 13.953 -1.289 1 98.62 183 ILE A CA 1
ATOM 1419 C C . ILE A 1 183 ? 0.143 14.281 -1.467 1 98.62 183 ILE A C 1
ATOM 1421 O O . ILE A 1 183 ? 0.629 14.398 -2.594 1 98.62 183 ILE A O 1
ATOM 1425 N N . SER A 1 184 ? 0.817 14.469 -0.41 1 96.12 184 SER A N 1
ATOM 1426 C CA . SER A 1 184 ? 2.248 14.742 -0.346 1 96.12 184 SER A CA 1
ATOM 1427 C C . SER A 1 184 ? 2.822 14.375 1.019 1 96.12 184 SER A C 1
ATOM 1429 O O . SER A 1 184 ? 2.471 14.977 2.031 1 96.12 184 SER A O 1
ATOM 1431 N N . TYR A 1 185 ? 3.688 13.414 1.041 1 92.19 185 TYR A N 1
ATOM 1432 C CA . TYR A 1 185 ? 4.191 12.984 2.34 1 92.19 185 TYR A CA 1
ATOM 1433 C C . TYR A 1 185 ? 4.84 14.148 3.088 1 92.19 185 TYR A C 1
ATOM 1435 O O . TYR A 1 185 ? 4.469 14.438 4.227 1 92.19 185 TYR A O 1
ATOM 1443 N N . SER A 1 186 ? 5.719 14.844 2.436 1 88.06 186 SER A N 1
ATOM 1444 C CA . SER A 1 186 ? 6.441 15.922 3.096 1 88.06 186 SER A CA 1
ATOM 1445 C C . SER A 1 186 ? 5.531 17.125 3.338 1 88.06 186 SER A C 1
ATOM 1447 O O . SER A 1 186 ? 5.785 17.922 4.238 1 88.06 186 SER A O 1
ATOM 1449 N N . GLY A 1 187 ? 4.52 17.312 2.498 1 94.31 187 GLY A N 1
ATOM 1450 C CA . GLY A 1 187 ? 3.65 18.469 2.539 1 94.31 187 GLY A CA 1
ATOM 1451 C C . GLY A 1 187 ? 4.277 19.703 1.922 1 94.31 187 GLY A C 1
ATOM 1452 O O . GLY A 1 187 ? 3.746 20.812 2.055 1 94.31 187 GLY A O 1
ATOM 1453 N N . GLU A 1 188 ? 5.379 19.406 1.214 1 93.38 188 GLU A N 1
ATOM 1454 C CA . GLU A 1 188 ? 6.129 20.562 0.711 1 93.38 188 GLU A CA 1
ATOM 1455 C C . GLU A 1 188 ? 6.273 20.5 -0.807 1 93.38 188 GLU A C 1
ATOM 1457 O O . GLU A 1 188 ? 7.113 21.203 -1.382 1 93.38 188 GLU A O 1
ATOM 1462 N N . THR A 1 189 ? 5.531 19.625 -1.501 1 94.88 189 THR A N 1
ATOM 1463 C CA . THR A 1 189 ? 5.59 19.531 -2.955 1 94.88 189 THR A CA 1
ATOM 1464 C C . THR A 1 189 ? 4.926 20.734 -3.602 1 94.88 189 THR A C 1
ATOM 1466 O O . THR A 1 189 ? 3.705 20.906 -3.523 1 94.88 189 THR A O 1
ATOM 1469 N N . SER A 1 190 ? 5.68 21.531 -4.293 1 96.25 190 SER A N 1
ATOM 1470 C CA . SER A 1 190 ? 5.25 22.828 -4.793 1 96.25 190 SER A CA 1
ATOM 1471 C C . SER A 1 190 ? 4.008 22.703 -5.668 1 96.25 190 SER A C 1
ATOM 1473 O O . SER A 1 190 ? 3.064 23.484 -5.531 1 96.25 190 SER A O 1
ATOM 1475 N N . ASN A 1 191 ? 4.035 21.781 -6.621 1 96.88 191 ASN A N 1
ATOM 1476 C CA . ASN A 1 191 ? 2.906 21.578 -7.52 1 96.88 191 ASN A CA 1
ATOM 1477 C C . ASN A 1 191 ? 1.621 21.281 -6.75 1 96.88 191 ASN A C 1
ATOM 1479 O O . ASN A 1 191 ? 0.566 21.844 -7.062 1 96.88 191 ASN A O 1
ATOM 1483 N N . VAL A 1 192 ? 1.703 20.5 -5.766 1 98.25 192 VAL A N 1
ATOM 1484 C CA . VAL A 1 192 ? 0.541 20.062 -4.996 1 98.25 192 VAL A CA 1
ATOM 1485 C C . VAL A 1 192 ? 0.033 21.219 -4.133 1 98.25 192 VAL A C 1
ATOM 1487 O O . VAL A 1 192 ? -1.178 21.406 -3.994 1 98.25 192 VAL A O 1
ATOM 1490 N N . ILE A 1 193 ? 0.959 21.953 -3.568 1 98.38 193 ILE A N 1
ATOM 1491 C CA . ILE A 1 193 ? 0.613 23.141 -2.789 1 98.38 193 ILE A CA 1
ATOM 1492 C C . ILE A 1 193 ? -0.141 24.141 -3.666 1 98.38 193 ILE A C 1
ATOM 1494 O O . ILE A 1 193 ? -1.168 24.688 -3.256 1 98.38 193 ILE A O 1
ATOM 1498 N N . SER A 1 194 ? 0.349 24.328 -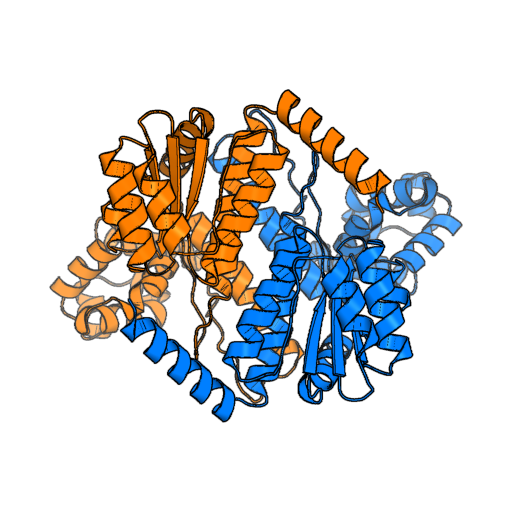4.871 1 98.56 194 SER A N 1
ATOM 1499 C CA . SER A 1 194 ? -0.307 25.234 -5.805 1 98.56 194 SER A CA 1
ATOM 1500 C C . SER A 1 194 ? -1.729 24.781 -6.117 1 98.56 194 SER A C 1
ATOM 1502 O O . SER A 1 194 ? -2.652 25.594 -6.16 1 98.56 194 SER A O 1
ATOM 1504 N N . CYS A 1 195 ? -1.896 23.484 -6.379 1 98.75 195 CYS A N 1
ATOM 1505 C CA . CYS A 1 195 ? -3.223 22.953 -6.648 1 98.75 195 CYS A CA 1
ATOM 1506 C C . CYS A 1 195 ? -4.172 23.234 -5.492 1 98.75 195 CYS A C 1
ATOM 1508 O O . CYS A 1 195 ? -5.324 23.625 -5.707 1 98.75 195 CYS A O 1
ATOM 1510 N N . LEU A 1 196 ? -3.688 23.016 -4.285 1 98.81 196 LEU A N 1
ATOM 1511 C CA . LEU A 1 196 ? -4.539 23.234 -3.121 1 98.81 196 LEU A CA 1
ATOM 1512 C C . LEU A 1 196 ? -4.922 24.703 -2.998 1 98.81 196 LEU A C 1
ATOM 1514 O O . LEU A 1 196 ? -6.066 25.016 -2.668 1 98.81 196 LEU A O 1
ATOM 1518 N N . LYS A 1 197 ? -3.984 25.578 -3.219 1 98.75 197 LYS A N 1
ATOM 1519 C CA . LYS A 1 197 ? -4.258 27.016 -3.143 1 98.75 197 LYS A CA 1
ATOM 1520 C C . LYS A 1 197 ? -5.324 27.422 -4.156 1 98.75 197 LYS A C 1
ATOM 1522 O O . LYS A 1 197 ? -6.242 28.172 -3.824 1 98.75 197 LYS A O 1
ATOM 1527 N N . HIS A 1 198 ? -5.188 26.953 -5.383 1 98.75 198 HIS A N 1
ATOM 1528 C CA . HIS A 1 198 ? -6.18 27.25 -6.41 1 98.75 198 HIS A CA 1
ATOM 1529 C C . HIS A 1 198 ? -7.555 26.719 -6.02 1 98.75 198 HIS A C 1
ATOM 1531 O O . HIS A 1 198 ? -8.57 27.391 -6.219 1 98.75 198 HIS A O 1
ATOM 1537 N N . ALA A 1 199 ? -7.59 25.484 -5.52 1 98.81 199 ALA A N 1
ATOM 1538 C CA . ALA A 1 199 ? -8.844 24.875 -5.078 1 98.81 199 ALA A CA 1
ATOM 1539 C C . ALA A 1 199 ? -9.516 25.719 -3.998 1 98.81 199 ALA A C 1
ATOM 1541 O O . ALA A 1 199 ? -10.727 25.938 -4.031 1 98.81 199 ALA A O 1
ATOM 1542 N N . ARG A 1 200 ? -8.688 26.141 -3.076 1 98.25 200 ARG A N 1
ATOM 1543 C CA . ARG A 1 200 ? -9.18 26.984 -1.99 1 98.25 200 ARG A CA 1
ATOM 1544 C C . ARG A 1 200 ? -9.742 28.297 -2.525 1 98.25 200 ARG A C 1
ATOM 1546 O O . ARG A 1 200 ? -10.797 28.766 -2.08 1 98.25 200 ARG A O 1
ATOM 1553 N N . GLU A 1 201 ? -9.055 28.875 -3.438 1 98.19 201 GLU A N 1
ATOM 1554 C CA . GLU A 1 201 ? -9.492 30.109 -4.059 1 98.19 201 GLU A CA 1
ATOM 1555 C C . GLU A 1 201 ? -10.844 29.938 -4.742 1 98.19 201 GLU A C 1
ATOM 1557 O O . GLU A 1 201 ? -11.664 30.859 -4.766 1 98.19 201 GLU A O 1
ATOM 1562 N N . GLY A 1 202 ? -11.047 28.812 -5.328 1 98.44 202 GLY A N 1
ATOM 1563 C CA . GLY A 1 202 ? -12.297 28.516 -6.004 1 98.44 202 GLY A CA 1
ATOM 1564 C C . GLY A 1 202 ? -13.414 28.109 -5.055 1 98.44 202 GLY A C 1
ATOM 1565 O O . GLY A 1 202 ? -14.57 27.984 -5.461 1 98.44 202 GLY A O 1
ATOM 1566 N N . GLY A 1 203 ? -13.086 27.859 -3.744 1 98.62 203 GLY A N 1
ATOM 1567 C CA . GLY A 1 203 ? -14.078 27.562 -2.729 1 98.62 203 GLY A CA 1
ATOM 1568 C C . GLY A 1 203 ? -14.266 26.078 -2.49 1 98.62 203 GLY A C 1
ATOM 1569 O O . GLY A 1 203 ? -15.117 25.672 -1.706 1 98.62 203 GLY A O 1
ATOM 1570 N N . ALA A 1 204 ? -13.516 25.25 -3.137 1 98.81 204 ALA A N 1
ATOM 1571 C CA . ALA A 1 204 ? -13.617 23.797 -2.973 1 98.81 204 ALA A CA 1
ATOM 1572 C C . ALA A 1 204 ? -13.18 23.375 -1.574 1 98.81 204 ALA A C 1
ATOM 1574 O O . ALA A 1 204 ? -12.328 24.016 -0.958 1 98.81 204 ALA A O 1
ATOM 1575 N N . ALA A 1 205 ? -13.766 22.281 -1.021 1 98.88 205 ALA A N 1
ATOM 1576 C CA . ALA A 1 205 ? -13.258 21.672 0.211 1 98.88 205 ALA A CA 1
ATOM 1577 C C . ALA A 1 205 ? -11.875 21.062 -0.001 1 98.88 205 ALA A C 1
ATOM 1579 O O . ALA A 1 205 ? -11.641 20.375 -0.997 1 98.88 205 ALA A O 1
ATOM 1580 N N . THR A 1 206 ? -10.961 21.391 0.885 1 98.88 206 THR A N 1
ATOM 1581 C CA . THR A 1 206 ? -9.578 20.953 0.699 1 98.88 206 THR A CA 1
ATOM 1582 C C . THR A 1 206 ? -9.164 20 1.805 1 98.88 206 THR A C 1
ATOM 1584 O O . THR A 1 206 ? -9.297 20.312 2.99 1 98.88 206 THR A O 1
ATOM 1587 N N . ILE A 1 207 ? -8.695 18.812 1.418 1 98.94 207 ILE A N 1
ATOM 1588 C CA . ILE A 1 207 ? -8.18 17.781 2.303 1 98.94 207 ILE A CA 1
ATOM 1589 C C . ILE A 1 207 ? -6.719 17.484 1.966 1 98.94 207 ILE A C 1
ATOM 1591 O O . ILE A 1 207 ? -6.348 17.422 0.792 1 98.94 207 ILE A O 1
ATOM 1595 N N . SER A 1 208 ? -5.848 17.391 2.934 1 98.88 208 SER A N 1
ATOM 1596 C CA . SER A 1 208 ? -4.457 17 2.701 1 98.88 208 SER A CA 1
ATOM 1597 C C . SER A 1 208 ? -4.109 15.711 3.426 1 98.88 208 SER A C 1
ATOM 1599 O O . SER A 1 208 ? -4.656 15.422 4.492 1 98.88 208 SER A O 1
ATOM 1601 N N . ILE A 1 209 ? -3.299 14.891 2.846 1 98.56 209 ILE A N 1
ATOM 1602 C CA . ILE A 1 209 ? -2.66 13.734 3.465 1 98.56 209 ILE A CA 1
ATOM 1603 C C . ILE A 1 209 ? -1.146 13.938 3.492 1 98.56 209 ILE A C 1
ATOM 1605 O O . ILE A 1 209 ? -0.485 13.852 2.453 1 98.56 209 ILE A O 1
ATOM 1609 N N . THR A 1 210 ? -0.625 14.266 4.676 1 95.44 210 THR A N 1
ATOM 1610 C CA . THR A 1 210 ? 0.792 14.562 4.836 1 95.44 210 THR A CA 1
ATOM 1611 C C . THR A 1 210 ? 1.35 13.898 6.09 1 95.44 210 THR A C 1
ATOM 1613 O O . THR A 1 210 ? 0.592 13.367 6.906 1 95.44 210 THR A O 1
ATOM 1616 N N . LYS A 1 211 ? 2.643 13.844 6.133 1 89.19 211 LYS A N 1
ATOM 1617 C CA . LYS A 1 211 ? 3.275 13.305 7.336 1 89.19 211 LYS A CA 1
ATOM 1618 C C . LYS A 1 211 ? 2.92 14.133 8.562 1 89.19 211 LYS A C 1
ATOM 1620 O O . LYS A 1 211 ? 2.625 15.328 8.453 1 89.19 211 LYS A O 1
ATOM 1625 N N . TRP A 1 212 ? 2.932 13.484 9.641 1 82 212 TRP A N 1
ATOM 1626 C CA . TRP A 1 212 ? 2.688 14.156 10.914 1 82 212 TRP A CA 1
ATOM 1627 C C . TRP A 1 212 ? 3.658 15.312 11.117 1 82 212 TRP A C 1
ATOM 1629 O O . TRP A 1 212 ? 4.828 15.219 10.742 1 82 212 TRP A O 1
ATOM 1639 N N . GLY A 1 213 ? 3.133 16.406 11.797 1 77.81 213 GLY A N 1
ATOM 1640 C CA . GLY A 1 213 ? 3.922 17.625 12 1 77.81 213 GLY A CA 1
ATOM 1641 C C . GLY A 1 213 ? 3.418 18.797 11.195 1 77.81 213 GLY A C 1
ATOM 1642 O O . GLY A 1 213 ? 2.414 18.703 10.484 1 77.81 213 GLY A O 1
ATOM 1643 N N . SER A 1 214 ? 4.129 19.891 11.336 1 82.69 214 SER A N 1
ATOM 1644 C CA . SER A 1 214 ? 3.75 21.109 10.609 1 82.69 214 SER A CA 1
ATOM 1645 C C . SER A 1 214 ? 4.387 21.125 9.219 1 82.69 214 SER A C 1
ATOM 1647 O O . SER A 1 214 ? 5.574 20.828 9.07 1 82.69 214 SER A O 1
ATOM 1649 N N . ASN A 1 215 ? 3.613 21.344 8.242 1 88.38 215 ASN A N 1
ATOM 1650 C CA . ASN A 1 215 ? 4.074 21.531 6.875 1 88.38 215 ASN A CA 1
ATOM 1651 C C . ASN A 1 215 ? 3.139 22.453 6.094 1 88.38 215 ASN A C 1
ATOM 1653 O O . ASN A 1 215 ? 2.029 22.734 6.543 1 88.38 215 ASN A O 1
ATOM 1657 N N . THR A 1 216 ? 3.523 22.906 4.977 1 96.31 216 THR A N 1
ATOM 1658 C CA . THR A 1 216 ? 2.805 23.922 4.219 1 96.31 216 THR A CA 1
ATOM 1659 C C . THR A 1 216 ? 1.435 23.406 3.787 1 96.31 216 THR A C 1
ATOM 1661 O O . THR A 1 216 ? 0.426 24.094 3.955 1 96.31 216 THR A O 1
ATOM 1664 N N . LEU A 1 217 ? 1.375 22.25 3.275 1 97.5 217 LEU A N 1
ATOM 1665 C CA . LEU A 1 217 ? 0.149 21.688 2.709 1 97.5 217 LEU A CA 1
ATOM 1666 C C . LEU A 1 217 ? -0.911 21.5 3.789 1 97.5 217 LEU A C 1
ATOM 1668 O O . LEU A 1 217 ? -2.066 21.891 3.605 1 97.5 217 LEU A O 1
ATOM 1672 N N . SER A 1 218 ? -0.51 20.906 4.883 1 95.69 218 SER A N 1
ATOM 1673 C CA . SER A 1 218 ? -1.466 20.672 5.961 1 95.69 218 SER A CA 1
ATOM 1674 C C . SER A 1 218 ? -1.931 21.984 6.59 1 95.69 218 SER A C 1
ATOM 1676 O O . SER A 1 218 ? -3.074 22.094 7.035 1 95.69 218 SER A O 1
ATOM 1678 N N . GLY A 1 219 ? -1.061 22.969 6.602 1 96.56 219 GLY A N 1
ATOM 1679 C CA . GLY A 1 219 ? -1.421 24.266 7.137 1 96.56 219 GLY A CA 1
ATOM 1680 C C . GLY A 1 219 ? -2.455 25 6.297 1 96.56 219 GLY A C 1
ATOM 1681 O O . GLY A 1 219 ? -3.207 25.828 6.812 1 96.56 219 GLY A O 1
ATOM 1682 N N . LEU A 1 220 ? -2.539 24.656 5.086 1 98.25 220 LEU A N 1
ATOM 1683 C CA . LEU A 1 220 ? -3.434 25.344 4.156 1 98.25 220 LEU A CA 1
ATOM 1684 C C . LEU A 1 220 ? -4.754 24.594 4.023 1 98.25 220 LEU A C 1
ATOM 1686 O O . LEU A 1 220 ? -5.762 25.172 3.602 1 98.25 220 LEU A O 1
ATOM 1690 N N . ALA A 1 221 ? -4.84 23.297 4.332 1 98.69 221 ALA A N 1
ATOM 1691 C CA . ALA A 1 221 ? -5.992 22.438 4.074 1 98.69 221 ALA A CA 1
ATOM 1692 C C . ALA A 1 221 ? -7.09 22.672 5.105 1 98.69 221 ALA A C 1
ATOM 1694 O O . ALA A 1 221 ? -6.809 22.906 6.285 1 98.69 221 ALA A O 1
ATOM 1695 N N . ASP A 1 222 ? -8.344 22.594 4.664 1 98.62 222 ASP A N 1
ATOM 1696 C CA . ASP A 1 222 ? -9.461 22.625 5.605 1 98.62 222 ASP A CA 1
ATOM 1697 C C . ASP A 1 222 ? -9.398 21.422 6.555 1 98.62 222 ASP A C 1
ATOM 1699 O O . ASP A 1 222 ? -9.695 21.562 7.742 1 98.62 222 ASP A O 1
ATOM 1703 N N . VAL A 1 223 ? -9.078 20.219 6.055 1 98.69 223 VAL A N 1
ATOM 1704 C CA . VAL A 1 223 ? -9.016 18.984 6.828 1 98.69 223 VAL A CA 1
ATOM 1705 C C . VAL A 1 223 ? -7.652 18.312 6.633 1 98.69 223 VAL A C 1
ATOM 1707 O O . VAL A 1 223 ? -7.445 17.578 5.672 1 98.69 223 VAL A O 1
ATOM 1710 N N . PRO A 1 224 ? -6.723 18.531 7.496 1 98.19 224 PRO A N 1
ATOM 1711 C CA . PRO A 1 224 ? -5.41 17.891 7.418 1 98.19 224 PRO A CA 1
ATOM 1712 C C . PRO A 1 224 ? -5.41 16.484 8.008 1 98.19 224 PRO A C 1
ATOM 1714 O O . PRO A 1 224 ? -5.559 16.328 9.227 1 98.19 224 PRO A O 1
ATOM 1717 N N . LEU A 1 225 ? -5.297 15.492 7.184 1 98.38 225 LEU A N 1
ATOM 1718 C CA . LEU A 1 225 ? -5.098 14.117 7.641 1 98.38 225 LEU A CA 1
ATOM 1719 C C . LEU A 1 225 ? -3.613 13.781 7.711 1 98.38 225 LEU A C 1
ATOM 1721 O O . LEU A 1 225 ? -2.873 14.008 6.75 1 98.38 225 LEU A O 1
ATOM 1725 N N . LYS A 1 226 ? -3.242 13.266 8.852 1 93 226 LYS A N 1
ATOM 1726 C CA . LYS A 1 226 ? -1.821 13.039 9.094 1 93 226 LYS A CA 1
ATOM 1727 C C . LYS A 1 226 ? -1.492 11.547 9.062 1 93 226 LYS A C 1
ATOM 1729 O O . LYS A 1 226 ? -2.275 10.719 9.539 1 93 226 LYS A O 1
ATOM 1734 N N . ILE A 1 227 ? -0.341 11.281 8.477 1 93.31 227 ILE A N 1
ATOM 1735 C CA . ILE A 1 227 ? 0.186 9.922 8.477 1 93.31 227 ILE A CA 1
ATOM 1736 C C . ILE A 1 227 ? 1.618 9.922 9.008 1 93.31 227 ILE A C 1
ATOM 1738 O O . ILE A 1 227 ? 2.201 10.984 9.234 1 93.31 227 ILE A O 1
ATOM 1742 N N . THR A 1 228 ? 2.148 8.727 9.258 1 83.56 228 THR A N 1
ATOM 1743 C CA . THR A 1 228 ? 3.553 8.617 9.625 1 83.56 228 THR A CA 1
ATOM 1744 C C . THR A 1 228 ? 4.184 7.379 9 1 83.56 228 THR A C 1
ATOM 1746 O O . THR A 1 228 ? 3.479 6.441 8.625 1 83.56 228 THR A O 1
ATOM 1749 N N . SER A 1 229 ? 5.312 7.539 8.625 1 80.44 229 SER A N 1
ATOM 1750 C CA . SER A 1 229 ? 6.145 6.457 8.117 1 80.44 229 SER A CA 1
ATOM 1751 C C . SER A 1 229 ? 7.594 6.613 8.57 1 80.44 229 SER A C 1
ATOM 1753 O O . SER A 1 229 ? 8.062 7.73 8.797 1 80.44 229 SER A O 1
ATOM 1755 N N . THR A 1 230 ? 8.086 5.582 9.234 1 60.88 230 THR A N 1
ATOM 1756 C CA . THR A 1 230 ? 9.523 5.664 9.477 1 60.88 230 THR A CA 1
ATOM 1757 C C . THR A 1 230 ? 10.305 5.199 8.25 1 60.88 230 THR A C 1
ATOM 1759 O O . THR A 1 230 ? 10.312 4.012 7.926 1 60.88 230 THR A O 1
ATOM 1762 N N . GLU A 1 231 ? 10.359 6.125 7.371 1 53.72 231 GLU A N 1
ATOM 1763 C CA . GLU A 1 231 ? 11.148 5.676 6.23 1 53.72 231 GLU A CA 1
ATOM 1764 C C . GLU A 1 231 ? 12.531 5.188 6.672 1 53.72 231 GLU A C 1
ATOM 1766 O O . GLU A 1 231 ? 13.18 5.824 7.5 1 53.72 231 GLU A O 1
ATOM 1771 N N . SER A 1 232 ? 12.828 3.875 7.074 1 52.22 232 SER A N 1
ATOM 1772 C CA . SER A 1 232 ? 14.094 3.287 7.48 1 52.22 232 SER A CA 1
ATOM 1773 C C . SER A 1 232 ? 15.258 3.889 6.699 1 52.22 232 SER A C 1
ATOM 1775 O O . SER A 1 232 ? 15.094 4.309 5.551 1 52.22 232 SER A O 1
ATOM 1777 N N . ASP A 1 233 ? 16.453 4.082 7.117 1 46.44 233 ASP A N 1
ATOM 1778 C CA . ASP A 1 233 ? 17.625 4.566 6.414 1 46.44 233 ASP A CA 1
ATOM 1779 C C . ASP A 1 233 ? 17.688 4.023 4.984 1 46.44 233 ASP A C 1
ATOM 1781 O O . ASP A 1 233 ? 17.094 2.984 4.691 1 46.44 233 ASP A O 1
ATOM 1785 N N . ILE A 1 234 ? 18.766 4.43 4.16 1 46.31 234 ILE A N 1
ATOM 1786 C CA . ILE A 1 234 ? 18.891 5.098 2.871 1 46.31 234 ILE A CA 1
ATOM 1787 C C . ILE A 1 234 ? 18.094 4.324 1.815 1 46.31 234 ILE A C 1
ATOM 1789 O O . ILE A 1 234 ? 18.016 3.096 1.867 1 46.31 234 ILE A O 1
ATOM 1793 N N . ARG A 1 235 ? 18.547 5.164 1.053 1 47.09 235 ARG A N 1
ATOM 1794 C CA . ARG A 1 235 ? 17.984 6.023 0.013 1 47.09 235 ARG A CA 1
ATOM 1795 C C . ARG A 1 235 ? 16.469 6.027 0.067 1 47.09 235 ARG A C 1
ATOM 1797 O O . ARG A 1 235 ? 15.82 5.023 -0.26 1 47.09 235 ARG A O 1
ATOM 1804 N N . SER A 1 236 ? 15.68 6.309 1.239 1 55.59 236 SER A N 1
ATOM 1805 C CA . SER A 1 236 ? 14.305 6.379 1.727 1 55.59 236 SER A CA 1
ATOM 1806 C C . SER A 1 236 ? 13.32 6.539 0.576 1 55.59 236 SER A C 1
ATOM 1808 O O . SER A 1 236 ? 13.211 7.617 -0.009 1 55.59 236 SER A O 1
ATOM 1810 N N . GLY A 1 237 ? 13.227 6.043 -0.175 1 61.38 237 GLY A N 1
ATOM 1811 C CA . GLY A 1 237 ? 12.219 5.941 -1.219 1 61.38 237 GLY A CA 1
ATOM 1812 C C . GLY A 1 237 ? 10.812 5.754 -0.676 1 61.38 237 GLY A C 1
ATOM 1813 O O . GLY A 1 237 ? 10.633 5.391 0.489 1 61.38 237 GLY A O 1
ATOM 1814 N N . ALA A 1 238 ? 9.789 6.332 -1.232 1 71.75 238 ALA A N 1
ATOM 1815 C CA . ALA A 1 238 ? 8.375 6.234 -0.895 1 71.75 238 ALA A CA 1
ATOM 1816 C C . ALA A 1 238 ? 7.926 4.777 -0.81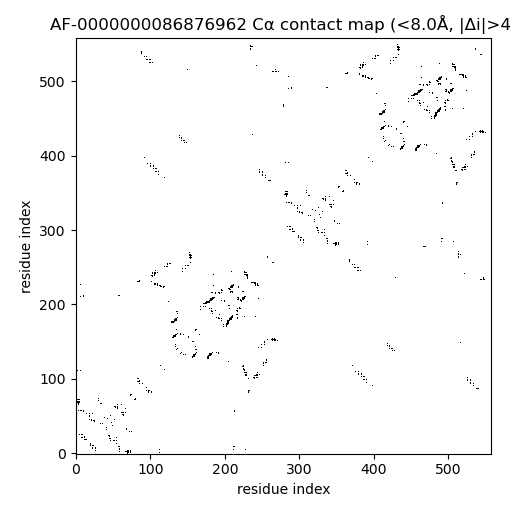3 1 71.75 238 ALA A C 1
ATOM 1818 O O . ALA A 1 238 ? 7.43 4.219 -1.793 1 71.75 238 ALA A O 1
ATOM 1819 N N . THR A 1 239 ? 8.344 4.09 0.37 1 87.06 239 THR A N 1
ATOM 1820 C CA . THR A 1 239 ? 7.957 2.695 0.549 1 87.06 239 THR A CA 1
ATOM 1821 C C . THR A 1 239 ? 6.824 2.576 1.565 1 87.06 239 THR A C 1
ATOM 1823 O O . THR A 1 239 ? 5.648 2.562 1.195 1 87.06 239 THR A O 1
ATOM 1826 N N . SER A 1 240 ? 7.207 2.779 2.805 1 89.38 240 SER A N 1
ATOM 1827 C CA . SER A 1 240 ? 6.195 2.607 3.842 1 89.38 240 SER A CA 1
ATOM 1828 C C . SER A 1 240 ? 5.227 3.783 3.869 1 89.38 240 SER A C 1
ATOM 1830 O O . SER A 1 240 ? 4.055 3.619 4.211 1 89.38 240 SER A O 1
ATOM 1832 N N . SER A 1 241 ? 5.637 4.957 3.451 1 90.44 241 SER A N 1
ATOM 1833 C CA . SER A 1 241 ? 4.766 6.125 3.402 1 90.44 241 SER A CA 1
ATOM 1834 C C . SER A 1 241 ? 3.598 5.902 2.449 1 90.44 241 SER A C 1
ATOM 1836 O O . SER A 1 241 ? 2.463 6.285 2.748 1 90.44 241 SER A O 1
ATOM 1838 N N . ARG A 1 242 ? 3.885 5.27 1.314 1 94 242 ARG A N 1
ATOM 1839 C CA . ARG A 1 242 ? 2.842 5.004 0.33 1 94 242 ARG A CA 1
ATOM 1840 C C . ARG A 1 242 ? 1.801 4.039 0.885 1 94 242 ARG A C 1
ATOM 1842 O O . ARG A 1 242 ? 0.611 4.16 0.583 1 94 242 ARG A O 1
ATOM 1849 N N . ILE A 1 243 ? 2.273 3.076 1.694 1 95.75 243 ILE A N 1
ATOM 1850 C CA . ILE A 1 243 ? 1.359 2.113 2.301 1 95.75 243 ILE A CA 1
ATOM 1851 C C . ILE A 1 243 ? 0.43 2.83 3.277 1 95.75 243 ILE A C 1
ATOM 1853 O O . ILE A 1 243 ? -0.771 2.549 3.32 1 95.75 243 ILE A O 1
ATOM 1857 N N . ALA A 1 244 ? 0.989 3.711 4.031 1 95.06 244 ALA A N 1
ATOM 1858 C CA . ALA A 1 244 ? 0.196 4.504 4.969 1 95.06 244 ALA A CA 1
ATOM 1859 C C . ALA A 1 244 ? -0.822 5.367 4.23 1 95.06 244 ALA A C 1
ATOM 1861 O O . ALA A 1 244 ? -1.976 5.477 4.652 1 95.06 244 ALA A O 1
ATOM 1862 N N . GLN A 1 245 ? -0.382 6.023 3.182 1 97.5 245 GLN A N 1
ATOM 1863 C CA . GLN A 1 245 ? -1.266 6.867 2.383 1 97.5 245 GLN A CA 1
ATOM 1864 C C . GLN A 1 245 ? -2.402 6.051 1.774 1 97.5 245 GLN A C 1
ATOM 1866 O O . GLN A 1 245 ? -3.559 6.477 1.794 1 97.5 245 GLN A O 1
ATOM 1871 N N . LEU A 1 246 ? -2.078 4.906 1.212 1 97.69 246 LEU A N 1
ATOM 1872 C CA . LEU A 1 246 ? -3.082 4.027 0.626 1 97.69 246 LEU A CA 1
ATOM 1873 C C . LEU A 1 246 ? -4.082 3.566 1.681 1 97.69 246 LEU A C 1
ATOM 1875 O O . LEU A 1 246 ? -5.273 3.412 1.39 1 97.69 246 LEU A O 1
ATOM 1879 N N . ASN A 1 247 ? -3.613 3.311 2.859 1 96.94 247 ASN A N 1
ATOM 1880 C CA . ASN A 1 247 ? -4.504 2.934 3.951 1 96.94 247 ASN A CA 1
ATOM 1881 C C . ASN A 1 247 ? -5.539 4.02 4.234 1 96.94 247 ASN A C 1
ATOM 1883 O O . ASN A 1 247 ? -6.715 3.725 4.449 1 96.94 247 ASN A O 1
ATOM 1887 N N . VAL A 1 248 ? -5.105 5.262 4.273 1 98.38 248 VAL A N 1
ATOM 1888 C CA . VAL A 1 248 ? -6.008 6.383 4.508 1 98.38 248 VAL A CA 1
ATOM 1889 C C . VAL A 1 248 ? -7.02 6.48 3.369 1 98.38 248 VAL A C 1
ATOM 1891 O O . VAL A 1 248 ? -8.211 6.707 3.605 1 98.38 248 VAL A O 1
ATOM 1894 N N . ILE A 1 249 ? -6.543 6.309 2.117 1 98.38 249 ILE A N 1
ATOM 1895 C CA . ILE A 1 249 ? -7.434 6.316 0.961 1 98.38 249 ILE A CA 1
ATOM 1896 C C . ILE A 1 249 ? -8.484 5.219 1.113 1 98.38 249 ILE A C 1
ATOM 1898 O O . ILE A 1 249 ? -9.664 5.441 0.837 1 98.38 249 ILE A O 1
ATOM 1902 N N . ASP A 1 250 ? -8.039 4 1.546 1 96.19 250 ASP A N 1
ATOM 1903 C CA . ASP A 1 250 ? -8.969 2.895 1.745 1 96.19 250 ASP A CA 1
ATOM 1904 C C . ASP A 1 250 ? -10.023 3.246 2.791 1 96.19 250 ASP A C 1
ATOM 1906 O O . ASP A 1 250 ? -11.195 2.895 2.641 1 96.19 250 ASP A O 1
ATOM 1910 N N . ILE A 1 251 ? -9.633 3.896 3.846 1 96.69 251 ILE A N 1
ATOM 1911 C CA . ILE A 1 251 ? -10.547 4.305 4.91 1 96.69 251 ILE A CA 1
ATOM 1912 C C . ILE A 1 251 ? -11.594 5.266 4.352 1 96.69 251 ILE A C 1
ATOM 1914 O O . ILE A 1 251 ? -12.789 5.07 4.559 1 96.69 251 ILE A O 1
ATOM 1918 N N . LEU A 1 252 ? -11.133 6.309 3.619 1 97.75 252 LEU A N 1
ATOM 1919 C CA . LEU A 1 252 ? -12.047 7.289 3.041 1 97.75 252 LEU A CA 1
ATOM 1920 C C . LEU A 1 252 ? -13.008 6.625 2.062 1 97.75 252 LEU A C 1
ATOM 1922 O O . LEU A 1 252 ? -14.211 6.887 2.096 1 97.75 252 LEU A O 1
ATOM 1926 N N . TYR A 1 253 ? -12.461 5.766 1.209 1 96.5 253 TYR A N 1
ATOM 1927 C CA . TYR A 1 253 ? -13.219 5.055 0.187 1 96.5 253 TYR A CA 1
ATOM 1928 C C . TYR A 1 253 ? -14.297 4.18 0.817 1 96.5 253 TYR A C 1
ATOM 1930 O O . TYR A 1 253 ? -15.469 4.27 0.451 1 96.5 253 TYR A O 1
ATOM 1938 N N . LEU A 1 254 ? -13.953 3.393 1.755 1 93.44 254 LEU A N 1
ATOM 1939 C CA . LEU A 1 254 ? -14.883 2.438 2.34 1 93.44 254 LEU A CA 1
ATOM 1940 C C . LEU A 1 254 ? -15.898 3.143 3.24 1 93.44 254 LEU A C 1
ATOM 1942 O O . LEU A 1 254 ? -17.031 2.701 3.363 1 93.44 254 LEU A O 1
ATOM 1946 N N . ALA A 1 255 ? -15.5 4.254 3.906 1 94.94 255 ALA A N 1
ATOM 1947 C CA . ALA A 1 255 ? -16.453 5.059 4.672 1 94.94 255 ALA A CA 1
ATOM 1948 C C . ALA A 1 255 ? -17.547 5.609 3.771 1 94.94 255 ALA A C 1
ATOM 1950 O O . ALA A 1 255 ? -18.734 5.57 4.129 1 94.94 255 ALA A O 1
ATOM 1951 N N . ILE A 1 256 ? -17.188 6.113 2.592 1 95.12 256 ILE A N 1
ATOM 1952 C CA . ILE A 1 256 ? -18.172 6.645 1.646 1 95.12 256 ILE A CA 1
ATOM 1953 C C . ILE A 1 256 ? -19.031 5.512 1.105 1 95.12 256 ILE A C 1
ATOM 1955 O O . ILE A 1 256 ? -20.25 5.656 0.986 1 95.12 256 ILE A O 1
ATOM 1959 N N . ALA A 1 257 ? -18.375 4.406 0.738 1 92.31 257 ALA A N 1
ATOM 1960 C CA . ALA A 1 257 ? -19.109 3.246 0.232 1 92.31 257 ALA A CA 1
ATOM 1961 C C . ALA A 1 257 ? -20.125 2.752 1.255 1 92.31 257 ALA A C 1
ATOM 1963 O O . ALA A 1 257 ? -21.219 2.307 0.889 1 92.31 257 ALA A O 1
ATOM 1964 N N . SER A 1 258 ? -19.766 2.836 2.516 1 90.31 258 SER A N 1
ATOM 1965 C CA . SER A 1 258 ? -20.625 2.355 3.584 1 90.31 258 SER A CA 1
ATOM 1966 C C . SER A 1 258 ? -21.828 3.279 3.777 1 90.31 258 SER A C 1
ATOM 1968 O O . SER A 1 258 ? -22.906 2.83 4.164 1 90.31 258 SER A O 1
ATOM 1970 N N . ARG A 1 259 ? -21.641 4.496 3.551 1 90.88 259 ARG A N 1
ATOM 1971 C CA . ARG A 1 259 ? -22.734 5.461 3.66 1 90.88 259 ARG A CA 1
ATOM 1972 C C . ARG A 1 259 ? -23.766 5.23 2.572 1 90.88 259 ARG A C 1
ATOM 1974 O O . ARG A 1 259 ? -24.969 5.398 2.809 1 90.88 259 ARG A O 1
ATOM 1981 N N . ASP A 1 260 ? -23.281 4.91 1.426 1 90.19 260 ASP A N 1
ATOM 1982 C CA . ASP A 1 260 ? -24.141 4.582 0.288 1 90.19 260 ASP A CA 1
ATOM 1983 C C . ASP A 1 260 ? -24.062 3.092 -0.04 1 90.19 260 ASP A C 1
ATOM 1985 O O . ASP A 1 260 ? -23.812 2.715 -1.188 1 90.19 260 ASP A O 1
ATOM 1989 N N . TYR A 1 261 ? -24.297 2.336 0.959 1 87.44 261 TYR A N 1
ATOM 1990 C CA . TYR A 1 261 ? -23.953 0.919 0.915 1 87.44 261 TYR A CA 1
ATOM 1991 C C . TYR A 1 261 ? -24.656 0.224 -0.244 1 87.44 261 TYR A C 1
ATOM 1993 O O . TYR A 1 261 ? -24.016 -0.396 -1.091 1 87.44 261 TYR A O 1
ATOM 2001 N N . ASN A 1 262 ? -25.984 0.388 -0.31 1 86.44 262 ASN A N 1
ATOM 2002 C CA . ASN A 1 262 ? -26.734 -0.325 -1.334 1 86.44 262 ASN A CA 1
ATOM 2003 C C . ASN A 1 262 ? -26.328 0.111 -2.738 1 86.44 262 ASN A C 1
ATOM 2005 O O . ASN A 1 262 ? -26.141 -0.726 -3.625 1 86.44 262 ASN A O 1
ATOM 2009 N N . GLN A 1 263 ? -26.219 1.371 -2.896 1 90.44 263 GLN A N 1
ATOM 2010 C CA . GLN A 1 263 ? -25.797 1.889 -4.195 1 90.44 263 GLN A CA 1
ATOM 2011 C C . GLN A 1 263 ? -24.375 1.454 -4.535 1 90.44 263 GLN A C 1
ATOM 2013 O O . GLN A 1 263 ? -24.094 1.081 -5.672 1 90.44 263 GLN A O 1
ATOM 2018 N N . SER A 1 264 ? -23.516 1.517 -3.607 1 89.75 264 SER A N 1
ATOM 2019 C CA . SER A 1 264 ? -22.125 1.137 -3.814 1 89.75 264 SER A CA 1
ATOM 2020 C C . SER A 1 264 ? -22 -0.337 -4.191 1 89.75 264 SER A C 1
ATOM 2022 O O . SER A 1 264 ? -21.25 -0.69 -5.105 1 89.75 264 SER A O 1
ATOM 2024 N N . VAL A 1 265 ? -22.688 -1.199 -3.543 1 85.88 265 VAL A N 1
ATOM 2025 C CA . VAL A 1 265 ? -22.656 -2.633 -3.811 1 85.88 265 VAL A CA 1
ATOM 2026 C C . VAL A 1 265 ? -23.141 -2.906 -5.23 1 85.88 265 VAL A C 1
ATOM 2028 O O . VAL A 1 265 ? -22.578 -3.75 -5.934 1 85.88 265 VAL A O 1
ATOM 2031 N N . GLU A 1 266 ? -24.156 -2.178 -5.555 1 88.38 266 GLU A N 1
ATOM 2032 C CA . GLU A 1 266 ? -24.703 -2.34 -6.898 1 88.38 266 GLU A CA 1
ATOM 2033 C C . GLU A 1 266 ? -23.672 -1.984 -7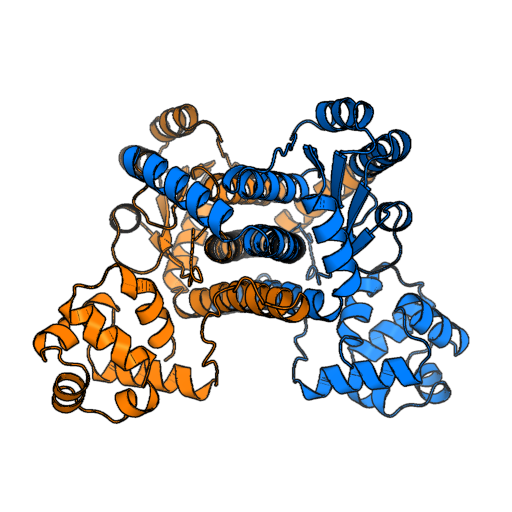.961 1 88.38 266 GLU A C 1
ATOM 2035 O O . GLU A 1 266 ? -23.484 -2.727 -8.93 1 88.38 266 GLU A O 1
ATOM 2040 N N . TYR A 1 267 ? -23.031 -0.874 -7.824 1 90 267 TYR A N 1
ATOM 2041 C CA . TYR A 1 267 ? -22.047 -0.434 -8.797 1 90 267 TYR A CA 1
ATOM 2042 C C . TYR A 1 267 ? -20.844 -1.369 -8.805 1 90 267 TYR A C 1
ATOM 2044 O O . TYR A 1 267 ? -20.266 -1.649 -9.867 1 90 267 TYR A O 1
ATOM 2052 N N . LEU A 1 268 ? -20.438 -1.808 -7.676 1 87.62 268 LEU A N 1
ATOM 2053 C CA . LEU A 1 268 ? -19.281 -2.709 -7.574 1 87.62 268 LEU A CA 1
ATOM 2054 C C . LEU A 1 268 ? -19.594 -4.047 -8.242 1 87.62 268 LEU A C 1
ATOM 2056 O O . LEU A 1 268 ? -18.719 -4.625 -8.898 1 87.62 268 LEU A O 1
ATOM 2060 N N . GLU A 1 269 ? -20.75 -4.492 -8.102 1 84.25 269 GLU A N 1
ATOM 2061 C CA . GLU A 1 269 ? -21.156 -5.734 -8.742 1 84.25 269 GLU A CA 1
ATOM 2062 C C . GLU A 1 269 ? -21.203 -5.582 -10.266 1 84.25 269 GLU A C 1
ATOM 2064 O O . GLU A 1 269 ? -20.812 -6.492 -10.992 1 84.25 269 GLU A O 1
ATOM 2069 N N . LYS A 1 270 ? -21.734 -4.434 -10.68 1 86.69 270 LYS A N 1
ATOM 2070 C CA . LYS A 1 270 ? -21.766 -4.152 -12.109 1 86.69 270 LYS A CA 1
ATOM 2071 C C . LYS A 1 270 ? -20.359 -4.152 -12.703 1 86.69 270 LYS A C 1
ATOM 2073 O O . LYS A 1 270 ? -20.125 -4.719 -13.773 1 86.69 270 LYS A O 1
ATOM 2078 N N . SER A 1 271 ? -19.469 -3.49 -12.031 1 85.44 271 SER A N 1
ATOM 2079 C CA . SER A 1 271 ? -18.094 -3.42 -12.516 1 85.44 271 SER A CA 1
ATOM 2080 C C . SER A 1 271 ? -17.422 -4.797 -12.5 1 85.44 271 SER A C 1
ATOM 2082 O O . SER A 1 271 ? -16.688 -5.141 -13.422 1 85.44 271 SER A O 1
ATOM 2084 N N . ARG A 1 272 ? -17.688 -5.535 -11.461 1 82.56 272 ARG A N 1
ATOM 2085 C CA . ARG A 1 272 ? -17.141 -6.879 -11.344 1 82.56 272 ARG A CA 1
ATOM 2086 C C . ARG A 1 272 ? -17.609 -7.766 -12.492 1 82.56 272 ARG A C 1
ATOM 2088 O O . ARG A 1 272 ? -16.812 -8.469 -13.109 1 82.56 272 ARG A O 1
ATOM 2095 N N . GLN A 1 273 ? -18.812 -7.684 -12.828 1 80.75 273 GLN A N 1
ATOM 2096 C CA . GLN A 1 273 ? -19.391 -8.484 -13.898 1 80.75 273 GLN A CA 1
ATOM 2097 C C . GLN A 1 273 ? -18.812 -8.086 -15.258 1 80.75 273 GLN A C 1
ATOM 2099 O O . GLN A 1 273 ? -18.531 -8.945 -16.094 1 80.75 273 GLN A O 1
ATOM 2104 N N . ALA A 1 274 ? -18.641 -6.789 -15.422 1 84.5 274 ALA A N 1
ATOM 2105 C CA . ALA A 1 274 ? -18.094 -6.293 -16.672 1 84.5 274 ALA A CA 1
ATOM 2106 C C . ALA A 1 274 ? -16.656 -6.766 -16.859 1 84.5 274 ALA A C 1
ATOM 2108 O O . ALA A 1 274 ? -16.25 -7.113 -17.969 1 84.5 274 ALA A O 1
ATOM 2109 N N . ILE A 1 275 ? -15.922 -6.836 -15.812 1 80.75 275 ILE A N 1
ATOM 2110 C CA . ILE A 1 275 ? -14.516 -7.234 -15.859 1 80.75 275 ILE A CA 1
ATOM 2111 C C . ILE A 1 275 ? -14.414 -8.742 -16.094 1 80.75 275 ILE A C 1
ATOM 2113 O O . ILE A 1 275 ? -13.562 -9.203 -16.844 1 80.75 275 ILE A O 1
ATOM 2117 N N . LEU A 1 276 ? -15.297 -9.492 -15.461 1 78.5 276 LEU A N 1
ATOM 2118 C CA . LEU A 1 276 ? -15.32 -10.945 -15.609 1 78.5 276 LEU A CA 1
ATOM 2119 C C . LEU A 1 276 ? -15.633 -11.336 -17.047 1 78.5 276 LEU A C 1
ATOM 2121 O O . LEU A 1 276 ? -15.125 -12.336 -17.562 1 78.5 276 LEU A O 1
ATOM 2125 N N . GLU A 1 277 ? -16.391 -10.461 -17.625 1 75.12 277 GLU A N 1
ATOM 2126 C CA . GLU A 1 277 ? -16.766 -10.727 -19.016 1 75.12 277 GLU A CA 1
ATOM 2127 C C . GLU A 1 277 ? -15.586 -10.484 -19.953 1 75.12 277 GLU A C 1
ATOM 2129 O O . GLU A 1 277 ? -15.562 -11 -21.078 1 75.12 277 GLU A O 1
ATOM 2134 N N . HIS A 1 278 ? -14.594 -9.711 -19.453 1 69.25 278 HIS A N 1
ATOM 2135 C CA . HIS A 1 278 ? -13.461 -9.375 -20.312 1 69.25 278 HIS A CA 1
ATOM 2136 C C . HIS A 1 278 ? -12.25 -10.242 -19.984 1 69.25 278 HIS A C 1
ATOM 2138 O O . HIS A 1 278 ? -11.234 -10.18 -20.688 1 69.25 278 HIS A O 1
ATOM 2144 N N . LYS A 1 279 ? -12.352 -11.039 -18.953 1 61.97 279 LYS A N 1
ATOM 2145 C CA . LYS A 1 279 ? -11.25 -11.938 -18.641 1 61.97 279 LYS A CA 1
ATOM 2146 C C . LYS A 1 279 ? -11.273 -13.18 -19.516 1 61.97 279 LYS A C 1
ATOM 2148 O O . LYS A 1 279 ? -12.344 -13.641 -19.922 1 61.97 279 LYS A O 1
ATOM 2153 N N . MET B 1 1 ? 5.543 -23.719 12.703 1 56.72 1 MET B N 1
ATOM 2154 C CA . MET B 1 1 ? 4.91 -23.688 11.383 1 56.72 1 MET B CA 1
ATOM 2155 C C . MET B 1 1 ? 3.59 -22.938 11.438 1 56.72 1 MET B C 1
ATOM 2157 O O . MET B 1 1 ? 2.816 -23.078 12.383 1 56.72 1 MET B O 1
ATOM 2161 N N . LYS B 1 2 ? 3.41 -21.859 10.688 1 68.81 2 LYS B N 1
ATOM 2162 C CA . LYS B 1 2 ? 2.238 -20.984 10.742 1 68.81 2 LYS B CA 1
ATOM 2163 C C . LYS B 1 2 ? 1.626 -20.812 9.359 1 68.81 2 LYS B C 1
ATOM 2165 O O . LYS B 1 2 ? 2.133 -21.344 8.375 1 68.81 2 LYS B O 1
ATOM 2170 N N . GLY B 1 3 ? 0.431 -20.562 9.305 1 72.06 3 GLY B N 1
ATOM 2171 C CA . GLY B 1 3 ? -0.174 -20.094 8.07 1 72.06 3 GLY B CA 1
ATOM 2172 C C . GLY B 1 3 ? -1.332 -20.953 7.605 1 72.06 3 GLY B C 1
ATOM 2173 O O . GLY B 1 3 ? -1.814 -20.812 6.48 1 72.06 3 GLY B O 1
ATOM 2174 N N . GLY B 1 4 ? -1.696 -21.875 8.406 1 78.5 4 GLY B N 1
ATOM 2175 C CA . GLY B 1 4 ? -2.781 -22.766 8.008 1 78.5 4 GLY B CA 1
ATOM 2176 C C . GLY B 1 4 ? -4.098 -22.031 7.797 1 78.5 4 GLY B C 1
ATOM 2177 O O . GLY B 1 4 ? -4.754 -22.219 6.773 1 78.5 4 GLY B O 1
ATOM 2178 N N . LEU B 1 5 ? -4.441 -21.203 8.734 1 81.5 5 LEU B N 1
ATOM 2179 C CA . LEU B 1 5 ? -5.719 -20.516 8.664 1 81.5 5 LEU B CA 1
ATOM 2180 C C . LEU B 1 5 ? -5.699 -19.438 7.582 1 81.5 5 LEU B C 1
ATOM 2182 O O . LEU B 1 5 ? -6.699 -19.234 6.891 1 81.5 5 LEU B O 1
ATOM 2186 N N . VAL B 1 6 ? -4.59 -18.891 7.406 1 75.94 6 VAL B N 1
ATOM 2187 C CA . VAL B 1 6 ? -4.441 -17.844 6.406 1 75.94 6 VAL B CA 1
ATOM 2188 C C . VAL B 1 6 ? -4.613 -18.438 5.008 1 75.94 6 VAL B C 1
ATOM 2190 O O . VAL B 1 6 ? -5.344 -17.875 4.18 1 75.94 6 VAL B O 1
ATOM 2193 N N . ARG B 1 7 ? -3.98 -19.516 4.766 1 80.56 7 ARG B N 1
ATOM 2194 C CA . ARG B 1 7 ? -4.09 -20.203 3.48 1 80.56 7 ARG B CA 1
ATOM 2195 C C . ARG B 1 7 ? -5.52 -20.656 3.223 1 80.56 7 ARG B C 1
ATOM 2197 O O . ARG B 1 7 ? -6.02 -20.547 2.1 1 80.56 7 ARG B O 1
ATOM 2204 N N . LEU B 1 8 ? -6.094 -21.156 4.254 1 82.56 8 LEU B N 1
ATOM 2205 C CA . LEU B 1 8 ? -7.461 -21.656 4.133 1 82.56 8 LEU B CA 1
ATOM 2206 C C . LEU B 1 8 ? -8.414 -20.516 3.768 1 82.56 8 LEU B C 1
ATOM 2208 O O . LEU B 1 8 ? -9.25 -20.672 2.871 1 82.56 8 LEU B O 1
ATOM 2212 N N . ARG B 1 9 ? -8.266 -19.406 4.355 1 78.06 9 ARG B N 1
ATOM 2213 C CA . ARG B 1 9 ? -9.125 -18.25 4.078 1 78.06 9 ARG B CA 1
ATOM 2214 C C . ARG B 1 9 ? -8.953 -17.781 2.637 1 78.06 9 ARG B C 1
ATOM 2216 O O . ARG B 1 9 ? -9.93 -17.406 1.982 1 78.06 9 ARG B O 1
ATOM 2223 N N . ALA B 1 10 ? -7.773 -17.828 2.248 1 71.69 10 ALA B N 1
ATOM 2224 C CA . ALA B 1 10 ? -7.457 -17.359 0.903 1 71.69 10 ALA B CA 1
ATOM 2225 C C . ALA B 1 10 ? -8.062 -18.281 -0.157 1 71.69 10 ALA B C 1
ATOM 2227 O O . ALA B 1 10 ? -8.383 -17.828 -1.264 1 71.69 10 ALA B O 1
ATOM 2228 N N . LEU B 1 11 ? -8.312 -19.484 0.195 1 77.5 11 LEU B N 1
ATOM 2229 C CA . LEU B 1 11 ? -8.695 -20.484 -0.793 1 77.5 11 LEU B CA 1
ATOM 2230 C C . LEU B 1 11 ? -10.195 -20.75 -0.737 1 77.5 11 LEU B C 1
ATOM 2232 O O . LEU B 1 11 ? -10.727 -21.5 -1.561 1 77.5 11 LEU B O 1
ATOM 2236 N N . MET B 1 12 ? -10.891 -20.062 0.193 1 80.88 12 MET B N 1
ATOM 2237 C CA . MET B 1 12 ? -12.273 -20.438 0.47 1 80.88 12 MET B CA 1
ATOM 2238 C C . MET B 1 12 ? -13.125 -20.328 -0.79 1 80.88 12 MET B C 1
ATOM 2240 O O . MET B 1 12 ? -13.945 -21.203 -1.065 1 80.88 12 MET B O 1
ATOM 2244 N N . ASP B 1 13 ? -12.883 -19.344 -1.589 1 73.75 13 ASP B N 1
ATOM 2245 C CA . ASP B 1 13 ? -13.719 -19.094 -2.758 1 73.75 13 ASP B CA 1
ATOM 2246 C C . ASP B 1 13 ? -13.398 -20.078 -3.883 1 73.75 13 ASP B C 1
ATOM 2248 O O . ASP B 1 13 ? -14.18 -20.219 -4.824 1 73.75 13 ASP B O 1
ATOM 2252 N N . ASP B 1 14 ? -12.305 -20.75 -3.729 1 77.62 14 ASP B N 1
ATOM 2253 C CA . ASP B 1 14 ? -11.852 -21.656 -4.789 1 77.62 14 ASP B CA 1
ATOM 2254 C C . ASP B 1 14 ? -12.125 -23.109 -4.422 1 77.62 14 ASP B C 1
ATOM 2256 O O . ASP B 1 14 ? -11.875 -24.016 -5.219 1 77.62 14 ASP B O 1
ATOM 2260 N N . LEU B 1 15 ? -12.656 -23.312 -3.27 1 84.81 15 LEU B N 1
ATOM 2261 C CA . LEU B 1 15 ? -12.836 -24.672 -2.77 1 84.81 15 LEU B CA 1
ATOM 2262 C C . LEU B 1 15 ? -14.133 -25.281 -3.291 1 84.81 15 LEU B C 1
ATOM 2264 O O . LEU B 1 15 ? -15.102 -24.547 -3.555 1 84.81 15 LEU B O 1
ATOM 2268 N N . THR B 1 16 ? -14.078 -26.547 -3.574 1 85.94 16 THR B N 1
ATOM 2269 C CA . THR B 1 16 ? -15.312 -27.266 -3.883 1 85.94 16 THR B CA 1
ATOM 2270 C C . THR B 1 16 ? -16.312 -27.141 -2.729 1 85.94 16 THR B C 1
ATOM 2272 O O . THR B 1 16 ? -15.93 -26.812 -1.606 1 85.94 16 THR B O 1
ATOM 2275 N N . PRO B 1 17 ? -17.594 -27.359 -3.051 1 88.88 17 PRO B N 1
ATOM 2276 C CA . PRO B 1 17 ? -18.594 -27.234 -1.987 1 88.88 17 PRO B CA 1
ATOM 2277 C C . PRO B 1 17 ? -18.25 -28.094 -0.768 1 88.88 17 PRO B C 1
ATOM 2279 O O . PRO B 1 17 ? -18.422 -27.656 0.37 1 88.88 17 PRO B O 1
ATOM 2282 N N . SER B 1 18 ? -17.797 -29.281 -1.019 1 88.94 18 SER B N 1
ATOM 2283 C CA . SER B 1 18 ? -17.438 -30.172 0.082 1 88.94 18 SER B CA 1
ATOM 2284 C C . SER B 1 18 ? -16.25 -29.641 0.854 1 88.94 18 SER B C 1
ATOM 2286 O O . SER B 1 18 ? -16.219 -29.703 2.086 1 88.94 18 SER B O 1
ATOM 2288 N N . GLU B 1 19 ? -15.242 -29.156 0.158 1 92.56 19 GLU B N 1
ATOM 2289 C CA . GLU B 1 19 ? -14.07 -28.562 0.8 1 92.56 19 GLU B CA 1
ATOM 2290 C C . GLU B 1 19 ? -14.445 -27.297 1.568 1 92.56 19 GLU B C 1
ATOM 2292 O O . GLU B 1 19 ? -13.891 -27.031 2.639 1 92.56 19 GLU B O 1
ATOM 2297 N N . ARG B 1 20 ? -15.328 -26.578 1.009 1 91.88 20 ARG B N 1
ATOM 2298 C CA . ARG B 1 20 ? -15.742 -25.297 1.599 1 91.88 20 ARG B CA 1
ATOM 2299 C C . ARG B 1 20 ? -16.391 -25.516 2.959 1 91.88 20 ARG B C 1
ATOM 2301 O O . ARG B 1 20 ? -16.188 -24.734 3.887 1 91.88 20 ARG B O 1
ATOM 2308 N N . LYS B 1 21 ? -17.219 -26.531 3.02 1 92.38 21 LYS B N 1
ATOM 2309 C CA . LYS B 1 21 ? -17.828 -26.875 4.301 1 92.38 21 LYS B CA 1
ATOM 2310 C C . LYS B 1 21 ? -16.781 -27.156 5.363 1 92.38 21 LYS B C 1
ATOM 2312 O O . LYS B 1 21 ? -16.891 -26.688 6.496 1 92.38 21 LYS B O 1
ATOM 2317 N N . ILE B 1 22 ? -15.828 -27.922 4.973 1 94.62 22 ILE B N 1
ATOM 2318 C CA . ILE B 1 22 ? -14.734 -28.281 5.875 1 94.62 22 ILE B CA 1
ATOM 2319 C C . ILE B 1 22 ? -13.953 -27.016 6.254 1 94.62 22 ILE B C 1
ATOM 2321 O O . ILE B 1 22 ? -13.68 -26.781 7.43 1 94.62 22 ILE B O 1
ATOM 2325 N N . GLY B 1 23 ? -13.594 -26.281 5.207 1 93.31 23 GLY B N 1
ATOM 2326 C CA . GLY B 1 23 ? -12.852 -25.047 5.434 1 93.31 23 GLY B CA 1
ATOM 2327 C C . GLY B 1 23 ? -13.57 -24.078 6.359 1 93.31 23 GLY B C 1
ATOM 2328 O O . GLY B 1 23 ? -12.953 -23.5 7.262 1 93.31 23 GLY B O 1
ATOM 2329 N N . ALA B 1 24 ? -14.875 -23.906 6.156 1 91.12 24 ALA B N 1
ATOM 2330 C CA . ALA B 1 24 ? -15.68 -23.016 6.996 1 91.12 24 ALA B CA 1
ATOM 2331 C C . ALA B 1 24 ? -15.656 -23.484 8.453 1 91.12 24 ALA B C 1
ATOM 2333 O O . ALA B 1 24 ? -15.531 -22.656 9.367 1 91.12 24 ALA B O 1
ATOM 2334 N N . TYR B 1 25 ? -15.828 -24.734 8.641 1 93.12 25 TYR B N 1
ATOM 2335 C CA . TYR B 1 25 ? -15.805 -25.266 9.992 1 93.12 25 TYR B CA 1
ATOM 2336 C C . TYR B 1 25 ? -14.461 -25 10.656 1 93.12 25 TYR B C 1
ATOM 2338 O O . TYR B 1 25 ? -14.398 -24.609 11.828 1 93.12 25 TYR B O 1
ATOM 2346 N N . ILE B 1 26 ? -13.383 -25.25 9.93 1 92.75 26 ILE B N 1
ATOM 2347 C CA . ILE B 1 26 ? -12.039 -25.062 10.453 1 92.75 26 ILE B CA 1
ATOM 2348 C C . ILE B 1 26 ? -11.852 -23.594 10.867 1 92.75 26 ILE B C 1
ATOM 2350 O O . ILE B 1 26 ? -11.328 -23.312 11.945 1 92.75 26 ILE B O 1
ATOM 2354 N N . LEU B 1 27 ? -12.289 -22.688 10.008 1 87.31 27 LEU B N 1
ATOM 2355 C CA . LEU B 1 27 ? -12.141 -21.266 10.273 1 87.31 27 LEU B CA 1
ATOM 2356 C C . LEU B 1 27 ? -12.961 -20.859 11.492 1 87.31 27 LEU B C 1
ATOM 2358 O O . LEU B 1 27 ? -12.531 -20 12.273 1 87.31 27 LEU B O 1
ATOM 2362 N N . ASP B 1 28 ? -14.086 -21.438 11.656 1 86.12 28 ASP B N 1
ATOM 2363 C CA . ASP B 1 28 ? -14.992 -21.109 12.758 1 86.12 28 ASP B CA 1
ATOM 2364 C C . ASP B 1 28 ? -14.547 -21.781 14.055 1 86.12 28 ASP B C 1
ATOM 2366 O O . ASP B 1 28 ? -14.82 -21.281 15.141 1 86.12 28 ASP B O 1
ATOM 2370 N N . HIS B 1 29 ? -13.875 -22.953 13.938 1 90.62 29 HIS B N 1
ATOM 2371 C CA . HIS B 1 29 ? -13.508 -23.75 15.102 1 90.62 29 HIS B CA 1
ATOM 2372 C C . HIS B 1 29 ? -12.055 -24.219 15.023 1 90.62 29 HIS B C 1
ATOM 2374 O O . HIS B 1 29 ? -11.773 -25.406 15.117 1 90.62 29 HIS B O 1
ATOM 2380 N N . PRO B 1 30 ? -11.188 -23.266 14.953 1 90.06 30 PRO B N 1
ATOM 2381 C CA . PRO B 1 30 ? -9.781 -23.656 14.766 1 90.06 30 PRO B CA 1
ATOM 2382 C C . PRO B 1 30 ? -9.219 -24.438 15.945 1 90.06 30 PRO B C 1
ATOM 2384 O O . PRO B 1 30 ? -8.445 -25.375 15.758 1 90.06 30 PRO B O 1
ATOM 2387 N N . GLN B 1 31 ? -9.602 -24.109 17.172 1 89 31 GLN B N 1
ATOM 2388 C CA . GLN B 1 31 ? -9.117 -24.812 18.359 1 89 31 GLN B CA 1
ATOM 2389 C C . GLN B 1 31 ? -9.586 -26.25 18.359 1 89 31 GLN B C 1
ATOM 2391 O O . GLN B 1 31 ? -8.812 -27.172 18.641 1 89 31 GLN B O 1
ATOM 2396 N N . GLU B 1 32 ? -10.797 -26.422 18.031 1 91.94 32 GLU B N 1
ATOM 2397 C CA . GLU B 1 32 ? -11.359 -27.766 17.969 1 91.94 32 GLU B CA 1
ATOM 2398 C C . GLU B 1 32 ? -10.703 -28.578 16.859 1 91.94 32 GLU B C 1
ATOM 2400 O O . GLU B 1 32 ? -10.5 -29.797 17 1 91.94 32 GLU B O 1
ATOM 2405 N N . THR B 1 33 ? -10.453 -27.891 15.789 1 93.88 33 THR B N 1
ATOM 2406 C CA . THR B 1 33 ? -9.844 -28.562 14.641 1 93.88 33 THR B CA 1
ATOM 2407 C C . THR B 1 33 ? -8.484 -29.141 15.008 1 93.88 33 THR B C 1
ATOM 2409 O O . THR B 1 33 ? -8.164 -30.266 14.633 1 93.88 33 THR B O 1
ATOM 2412 N N . VAL B 1 34 ? -7.703 -28.391 15.734 1 92.38 34 VAL B N 1
ATOM 2413 C CA . VAL B 1 34 ? -6.355 -28.812 16.109 1 92.38 34 VAL B CA 1
ATOM 2414 C C . VAL B 1 34 ? -6.422 -30.078 16.969 1 92.38 34 VAL B C 1
ATOM 2416 O O . VAL B 1 34 ? -5.516 -30.906 16.938 1 92.38 34 VAL B O 1
ATOM 2419 N N . GLN B 1 35 ? -7.504 -30.281 17.641 1 91.44 35 GLN B N 1
ATOM 2420 C CA . GLN B 1 35 ? -7.648 -31.422 18.547 1 91.44 35 GLN B CA 1
ATOM 2421 C C . GLN B 1 35 ? -8.406 -32.562 17.891 1 91.44 35 GLN B C 1
ATOM 2423 O O . GLN B 1 35 ? -8.648 -33.594 18.516 1 91.44 35 GLN B O 1
ATOM 2428 N N . SER B 1 36 ? -8.711 -32.406 16.641 1 93.12 36 SER B N 1
ATOM 2429 C CA . SER B 1 36 ? -9.594 -33.375 15.992 1 93.12 36 SER B CA 1
ATOM 2430 C C . SER B 1 36 ? -8.805 -34.344 15.117 1 93.12 36 SER B C 1
ATOM 2432 O O . SER B 1 36 ? -7.723 -34 14.625 1 93.12 36 SER B O 1
ATOM 2434 N N . SER B 1 37 ? -9.273 -35.562 15.016 1 93.31 37 SER B N 1
ATOM 2435 C CA . SER B 1 37 ? -8.828 -36.469 13.961 1 93.31 37 SER B CA 1
ATOM 2436 C C . SER B 1 37 ? -9.523 -36.156 12.633 1 93.31 37 SER B C 1
ATOM 2438 O O . SER B 1 37 ? -10.453 -35.344 12.594 1 93.31 37 SER B O 1
ATOM 2440 N N . VAL B 1 38 ? -9.031 -36.812 11.617 1 94.75 38 VAL B N 1
ATOM 2441 C CA . VAL B 1 38 ? -9.664 -36.688 10.305 1 94.75 38 VAL B CA 1
ATOM 2442 C C . VAL B 1 38 ? -11.133 -37.094 10.391 1 94.75 38 VAL B C 1
ATOM 2444 O O . VAL B 1 38 ? -12.008 -36.438 9.836 1 94.75 38 VAL B O 1
ATOM 2447 N N . ALA B 1 39 ? -11.344 -38.188 11.109 1 94.31 39 ALA B N 1
ATOM 2448 C CA . ALA B 1 39 ? -12.695 -38.719 11.258 1 94.31 39 ALA B CA 1
ATOM 2449 C C . ALA B 1 39 ? -13.586 -37.719 12 1 94.31 39 ALA B C 1
ATOM 2451 O O . ALA B 1 39 ? -14.734 -37.5 11.609 1 94.31 39 ALA B O 1
ATOM 2452 N N . GLN B 1 40 ? -13.102 -37.156 12.992 1 94.69 40 GLN B N 1
ATOM 2453 C CA . GLN B 1 40 ? -13.852 -36.219 13.797 1 94.69 40 GLN B CA 1
ATOM 2454 C C . GLN B 1 40 ? -14.156 -34.938 13 1 94.69 40 GLN B C 1
ATOM 2456 O O . GLN B 1 40 ? -15.273 -34.406 13.055 1 94.69 40 GLN B O 1
ATOM 2461 N N . LEU B 1 41 ? -13.133 -34.375 12.32 1 96 41 LEU B N 1
ATOM 2462 C CA . LEU B 1 41 ? -13.344 -33.188 11.5 1 96 41 LEU B CA 1
ATOM 2463 C C . LEU B 1 41 ? -14.375 -33.469 10.406 1 96 41 LEU B C 1
ATOM 2465 O O . LEU B 1 41 ? -15.203 -32.594 10.109 1 96 41 LEU B O 1
ATOM 2469 N N . SER B 1 42 ? -14.305 -34.656 9.812 1 95.62 42 SER B N 1
ATOM 2470 C CA . SER B 1 42 ? -15.281 -35.062 8.805 1 95.62 42 SER B CA 1
ATOM 2471 C C . SER B 1 42 ? -16.703 -35.031 9.359 1 95.62 42 SER B C 1
ATOM 2473 O O . SER B 1 42 ? -17.609 -34.469 8.742 1 95.62 42 SER B O 1
ATOM 2475 N N . GLU B 1 43 ? -16.875 -35.531 10.453 1 94.31 43 GLU B N 1
ATOM 2476 C CA . GLU B 1 43 ? -18.188 -35.625 11.094 1 94.31 43 GLU B CA 1
ATOM 2477 C C . GLU B 1 43 ? -18.719 -34.219 11.453 1 94.31 43 GLU B C 1
ATOM 2479 O O . GLU B 1 43 ? -19.875 -33.906 11.18 1 94.31 43 GLU B O 1
ATOM 2484 N N . ARG B 1 44 ? -17.922 -33.406 11.953 1 94.44 44 ARG B N 1
ATOM 2485 C CA . ARG B 1 44 ? -18.328 -32.125 12.477 1 94.44 44 ARG B CA 1
ATOM 2486 C C . ARG B 1 44 ? -18.562 -31.125 11.344 1 94.44 44 ARG B C 1
ATOM 2488 O O . ARG B 1 44 ? -19.438 -30.266 11.445 1 94.44 44 ARG B O 1
ATOM 2495 N N . SER B 1 45 ? -17.766 -31.203 10.344 1 94.25 45 SER B N 1
ATOM 2496 C CA . SER B 1 45 ? -17.844 -30.234 9.258 1 94.25 45 SER B CA 1
ATOM 2497 C C . SER B 1 45 ? -18.875 -30.641 8.211 1 94.25 45 SER B C 1
ATOM 2499 O O . SER B 1 45 ? -19.328 -29.812 7.426 1 94.25 45 SER B O 1
ATOM 2501 N N . GLY B 1 46 ? -19.219 -31.953 8.133 1 92.56 46 GLY B N 1
ATOM 2502 C CA . GLY B 1 46 ? -20.141 -32.438 7.129 1 92.56 46 GLY B CA 1
ATOM 2503 C C . GLY B 1 46 ? -19.469 -32.781 5.812 1 92.56 46 GLY B C 1
ATOM 2504 O O . GLY B 1 46 ? -20.141 -33.062 4.82 1 92.56 46 GLY B O 1
ATOM 2505 N N . GLY B 1 47 ? -18.203 -32.688 5.781 1 92.12 47 GLY B N 1
ATOM 2506 C CA . GLY B 1 47 ? -17.453 -33.094 4.605 1 92.12 47 GLY B CA 1
ATOM 2507 C C . GLY B 1 47 ? -16.859 -34.5 4.719 1 92.12 47 GLY B C 1
ATOM 2508 O O . GLY B 1 47 ? -16.766 -35.031 5.82 1 92.12 47 GLY B O 1
ATOM 2509 N N . SER B 1 48 ? -16.422 -35.094 3.648 1 92.19 48 SER B N 1
ATOM 2510 C CA . SER B 1 48 ? -15.867 -36.469 3.637 1 92.19 48 SER B CA 1
ATOM 2511 C C . SER B 1 48 ? -14.383 -36.438 4.004 1 92.19 48 SER B C 1
ATOM 2513 O O . SER B 1 48 ? -13.719 -35.406 3.867 1 92.19 48 SER B O 1
ATOM 2515 N N . PRO B 1 49 ? -13.914 -37.594 4.547 1 93.31 49 PRO B N 1
ATOM 2516 C CA . PRO B 1 49 ? -12.469 -37.688 4.766 1 93.31 49 PRO B CA 1
ATOM 2517 C C . PRO B 1 49 ? -11.656 -37.406 3.504 1 93.31 49 PRO B C 1
ATOM 2519 O O . PRO B 1 49 ? -10.594 -36.781 3.57 1 93.31 49 PRO B O 1
ATOM 2522 N N . ALA B 1 50 ? -12.148 -37.844 2.379 1 93.19 50 ALA B N 1
ATOM 2523 C CA . ALA B 1 50 ? -11.469 -37.594 1.109 1 93.19 50 ALA B CA 1
ATOM 2524 C C . ALA B 1 50 ? -11.406 -36.094 0.824 1 93.19 50 ALA B C 1
ATOM 2526 O O . ALA B 1 50 ? -10.398 -35.594 0.306 1 93.19 50 ALA B O 1
ATOM 2527 N N . ALA B 1 51 ? -12.414 -35.406 1.163 1 94.75 51 ALA B N 1
ATOM 2528 C CA . ALA B 1 51 ? -12.453 -33.969 0.968 1 94.75 51 ALA B CA 1
ATOM 2529 C C . ALA B 1 51 ? -11.445 -33.25 1.87 1 94.75 51 ALA B C 1
ATOM 2531 O O . ALA B 1 51 ? -10.875 -32.25 1.492 1 94.75 51 ALA B O 1
ATOM 2532 N N . ILE B 1 52 ? -11.227 -33.781 3.053 1 95 52 ILE B N 1
ATOM 2533 C CA . ILE B 1 52 ? -10.234 -33.25 3.973 1 95 52 ILE B CA 1
ATOM 2534 C C . ILE B 1 52 ? -8.836 -33.375 3.377 1 95 52 ILE B C 1
ATOM 2536 O O . ILE B 1 52 ? -8.039 -32.438 3.424 1 95 52 ILE B O 1
ATOM 2540 N N . ILE B 1 53 ? -8.594 -34.562 2.826 1 92.5 53 ILE B N 1
ATOM 2541 C CA . ILE B 1 53 ? -7.293 -34.844 2.219 1 92.5 53 ILE B CA 1
ATOM 2542 C C . ILE B 1 53 ? -7.105 -33.938 0.998 1 92.5 53 ILE B C 1
ATOM 2544 O O . ILE B 1 53 ? -6.023 -33.375 0.788 1 92.5 53 ILE B O 1
ATOM 2548 N N . ARG B 1 54 ? -8.102 -33.75 0.222 1 91.81 54 ARG B N 1
ATOM 2549 C CA . ARG B 1 54 ? -8.031 -32.844 -0.932 1 91.81 54 ARG B CA 1
ATOM 2550 C C . ARG B 1 54 ? -7.812 -31.406 -0.497 1 91.81 54 ARG B C 1
ATOM 2552 O O . ARG B 1 54 ? -7.074 -30.656 -1.146 1 91.81 54 ARG B O 1
ATOM 2559 N N . LEU B 1 55 ? -8.508 -31.031 0.561 1 92.75 55 LEU B N 1
ATOM 2560 C CA . LEU B 1 55 ? -8.32 -29.703 1.108 1 92.75 55 LEU B CA 1
ATOM 2561 C C . LEU B 1 55 ? -6.871 -29.484 1.523 1 92.75 55 LEU B C 1
ATOM 2563 O O . LEU B 1 55 ? -6.297 -28.422 1.266 1 92.75 55 LEU B O 1
ATOM 2567 N N . CYS B 1 56 ? -6.297 -30.453 2.188 1 91.69 56 CYS B N 1
ATOM 2568 C CA . CYS B 1 56 ? -4.898 -30.359 2.596 1 91.69 56 CYS B CA 1
ATOM 2569 C C . CYS B 1 56 ? -3.988 -30.172 1.389 1 91.69 56 CYS B C 1
ATOM 2571 O O . CYS B 1 56 ? -3.072 -29.344 1.419 1 91.69 56 CYS B O 1
ATOM 2573 N N . LYS B 1 57 ? -4.277 -30.859 0.334 1 87.38 57 LYS B N 1
ATOM 2574 C CA . LYS B 1 57 ? -3.504 -30.719 -0.896 1 87.38 57 LYS B CA 1
ATOM 2575 C C . LYS B 1 57 ? -3.662 -29.328 -1.485 1 87.38 57 LYS B C 1
ATOM 2577 O O . LYS B 1 57 ? -2.678 -28.703 -1.892 1 87.38 57 LYS B O 1
ATOM 2582 N N . SER B 1 58 ? -4.887 -28.891 -1.472 1 85.69 58 SER B N 1
ATOM 2583 C CA . SER B 1 58 ? -5.168 -27.562 -1.978 1 85.69 58 SER B CA 1
ATOM 2584 C C . SER B 1 58 ? -4.43 -26.5 -1.167 1 85.69 58 SER B C 1
ATOM 2586 O O . SER B 1 58 ? -4.047 -25.453 -1.703 1 85.69 58 SER B O 1
ATOM 2588 N N . LEU B 1 59 ? -4.227 -26.781 0.058 1 87 59 LEU B N 1
ATOM 2589 C CA . LEU B 1 59 ? -3.588 -25.844 0.972 1 87 59 LEU B CA 1
ATOM 2590 C C . LEU B 1 59 ? -2.07 -25.984 0.928 1 87 59 LEU B C 1
ATOM 2592 O O . LEU B 1 59 ? -1.351 -25.219 1.57 1 87 59 LEU B O 1
ATOM 2596 N N . GLY B 1 60 ? -1.575 -27 0.204 1 79.44 60 GLY B N 1
ATOM 2597 C CA . GLY B 1 60 ? -0.145 -27.219 0.065 1 79.44 60 GLY B CA 1
ATOM 2598 C C . GLY B 1 60 ? 0.486 -27.828 1.302 1 79.44 60 GLY B C 1
ATOM 2599 O O . GLY B 1 60 ? 1.64 -27.547 1.625 1 79.44 60 GLY B O 1
ATOM 2600 N N . VAL B 1 61 ? -0.315 -28.578 2.035 1 87.25 61 VAL B N 1
ATOM 2601 C CA . VAL B 1 61 ? 0.233 -29.266 3.203 1 87.25 61 VAL B CA 1
ATOM 2602 C C . VAL B 1 61 ? 0.23 -30.766 2.967 1 87.25 61 VAL B C 1
ATOM 2604 O O . VAL B 1 61 ? -0.58 -31.281 2.189 1 87.25 61 VAL B O 1
ATOM 2607 N N . SER B 1 62 ? 1.103 -31.422 3.553 1 87.12 62 SER B N 1
ATOM 2608 C CA . SER B 1 62 ? 1.333 -32.844 3.289 1 87.12 62 SER B CA 1
ATOM 2609 C C . SER B 1 62 ? 0.189 -33.688 3.824 1 87.12 62 SER B C 1
ATOM 2611 O O . SER B 1 62 ? 0.001 -34.844 3.387 1 87.12 62 SER B O 1
ATOM 2613 N N . GLY B 1 63 ? -0.527 -33.219 4.766 1 91.62 63 GLY B N 1
ATOM 2614 C CA . GLY B 1 63 ? -1.633 -33.969 5.359 1 91.62 63 GLY B CA 1
ATOM 2615 C C . GLY B 1 63 ? -2.32 -33.219 6.477 1 91.62 63 GLY B C 1
ATOM 2616 O O . GLY B 1 63 ? -1.992 -32.062 6.742 1 91.62 63 GLY B O 1
ATOM 2617 N N . PHE B 1 64 ? -3.287 -33.906 7.047 1 93.62 64 PHE B N 1
ATOM 2618 C CA . PHE B 1 64 ? -4.098 -33.25 8.07 1 93.62 64 PHE B CA 1
ATOM 2619 C C . PHE B 1 64 ? -3.262 -32.938 9.305 1 93.62 64 PHE B C 1
ATOM 2621 O O . PHE B 1 64 ? -3.48 -31.922 9.961 1 93.62 64 PHE B O 1
ATOM 2628 N N . GLN B 1 65 ? -2.244 -33.75 9.539 1 90.44 65 GLN B N 1
ATOM 2629 C CA . GLN B 1 65 ? -1.381 -33.5 10.688 1 90.44 65 GLN B CA 1
ATOM 2630 C C . GLN B 1 65 ? -0.614 -32.188 10.531 1 90.44 65 GLN B C 1
ATOM 2632 O O . GLN B 1 65 ? -0.507 -31.406 11.477 1 90.44 65 GLN B O 1
ATOM 2637 N N . GLU B 1 66 ? -0.114 -32 9.375 1 90.56 66 GLU B N 1
ATOM 2638 C CA . GLU B 1 66 ? 0.597 -30.75 9.125 1 90.56 66 GLU B CA 1
ATOM 2639 C C . GLU B 1 66 ? -0.348 -29.562 9.195 1 90.56 66 GLU B C 1
ATOM 2641 O O . GLU B 1 66 ? 0.025 -28.484 9.695 1 90.56 66 GLU B O 1
ATOM 2646 N N . LEU B 1 67 ? -1.521 -29.75 8.672 1 92.88 67 LEU B N 1
ATOM 2647 C CA . LEU B 1 67 ? -2.504 -28.672 8.742 1 92.88 67 LEU B CA 1
ATOM 2648 C C . LEU B 1 67 ? -2.797 -28.281 10.188 1 92.88 67 LEU B C 1
ATOM 2650 O O . LEU B 1 67 ? -2.842 -27.109 10.523 1 92.88 67 LEU B O 1
ATOM 2654 N N . LYS B 1 68 ? -2.947 -29.25 11.008 1 91 68 LYS B N 1
ATOM 2655 C CA . LYS B 1 68 ? -3.207 -29.016 12.43 1 91 68 LYS B CA 1
ATOM 2656 C C . LYS B 1 68 ? -2.068 -28.234 13.07 1 91 68 LYS B C 1
ATOM 2658 O O . LYS B 1 68 ? -2.309 -27.297 13.852 1 91 68 LYS B O 1
ATOM 2663 N N . LEU B 1 69 ? -0.924 -28.609 12.742 1 86 69 LEU B N 1
ATOM 2664 C CA . LEU B 1 69 ? 0.243 -27.938 13.305 1 86 69 LEU B CA 1
ATOM 2665 C C . LEU B 1 69 ? 0.279 -26.469 12.891 1 86 69 LEU B C 1
ATOM 2667 O O . LEU B 1 69 ? 0.584 -25.594 13.703 1 86 69 LEU B O 1
ATOM 2671 N N . LYS B 1 70 ? 0.006 -26.25 11.633 1 85.38 70 LYS B N 1
ATOM 2672 C CA . LYS B 1 70 ? 0.015 -24.875 11.125 1 85.38 70 LYS B CA 1
ATOM 2673 C C . LYS B 1 70 ? -1.092 -24.047 11.766 1 85.38 70 LYS B C 1
ATOM 2675 O O . LYS B 1 70 ? -0.921 -22.844 12 1 85.38 70 LYS B O 1
ATOM 2680 N N . ILE B 1 71 ? -2.217 -24.672 11.992 1 87.38 71 ILE B N 1
ATOM 2681 C CA . ILE B 1 71 ? -3.328 -24 12.648 1 87.38 71 ILE B CA 1
ATOM 2682 C C . ILE B 1 71 ? -2.975 -23.703 14.102 1 87.38 71 ILE B C 1
ATOM 2684 O O . ILE B 1 71 ? -3.26 -22.625 14.617 1 87.38 71 ILE B O 1
ATOM 2688 N N . ALA B 1 72 ? -2.393 -24.656 14.75 1 81.62 72 ALA B N 1
ATOM 2689 C CA . ALA B 1 72 ? -1.954 -24.469 16.125 1 81.62 72 ALA B CA 1
ATOM 2690 C C . ALA B 1 72 ? -0.982 -23.297 16.25 1 81.62 72 ALA B C 1
ATOM 2692 O O . ALA B 1 72 ? -1.044 -22.531 17.203 1 81.62 72 ALA B O 1
ATOM 2693 N N . GLY B 1 73 ? -0.111 -23.312 15.336 1 77.5 73 GLY B N 1
ATOM 2694 C CA . GLY B 1 73 ? 0.81 -22.188 15.281 1 77.5 73 GLY B CA 1
ATOM 2695 C C . GLY B 1 73 ? 0.111 -20.859 15.133 1 77.5 73 GLY B C 1
ATOM 2696 O O . GLY B 1 73 ? 0.504 -19.875 15.766 1 77.5 73 GLY B O 1
ATOM 2697 N N . ASP B 1 74 ? -0.883 -20.828 14.289 1 78.5 74 ASP B N 1
ATOM 2698 C CA . ASP B 1 74 ? -1.67 -19.625 14.102 1 78.5 74 ASP B CA 1
ATOM 2699 C C . ASP B 1 74 ? -2.361 -19.203 15.398 1 78.5 74 ASP B C 1
ATOM 2701 O O . ASP B 1 74 ? -2.465 -18.016 15.711 1 78.5 74 ASP B O 1
ATOM 2705 N N . LEU B 1 75 ? -2.887 -20.109 16.156 1 76.88 75 LEU B N 1
ATOM 2706 C CA . LEU B 1 75 ? -3.646 -19.875 17.375 1 76.88 75 LEU B CA 1
ATOM 2707 C C . LEU B 1 75 ? -2.742 -19.344 18.484 1 76.88 75 LEU B C 1
ATOM 2709 O O . LEU B 1 75 ? -3.197 -18.625 19.359 1 76.88 75 LEU B O 1
ATOM 2713 N N . GLN B 1 76 ? -1.604 -19.781 18.547 1 67.38 76 GLN B N 1
ATOM 2714 C CA . GLN B 1 76 ? -0.664 -19.359 19.578 1 67.38 76 GLN B CA 1
ATOM 2715 C C . GLN B 1 76 ? -0.312 -17.875 19.438 1 67.38 76 GLN B C 1
ATOM 2717 O O . GLN B 1 76 ? -0.021 -17.203 20.422 1 67.38 76 GLN B O 1
ATOM 2722 N N . THR B 1 77 ? -0.187 -17.516 18.266 1 59.28 77 THR B N 1
ATOM 2723 C CA . THR B 1 77 ? 0.23 -16.125 18.047 1 59.28 77 THR B CA 1
ATOM 2724 C C . THR B 1 77 ? -0.938 -15.172 18.25 1 59.28 77 THR B C 1
ATOM 2726 O O . THR B 1 77 ? -0.757 -13.953 18.25 1 59.28 77 THR B O 1
ATOM 2729 N N . GLY B 1 78 ? -2.148 -15.742 18.797 1 56.47 78 GLY B N 1
ATOM 2730 C CA . GLY B 1 78 ? -3.285 -14.875 19.047 1 56.47 78 GLY B CA 1
ATOM 2731 C C . GLY B 1 78 ? -3.785 -14.156 17.812 1 56.47 78 GLY B C 1
ATOM 2732 O O . GLY B 1 78 ? -4.496 -13.156 17.906 1 56.47 78 GLY B O 1
ATOM 2733 N N . GLU B 1 79 ? -3.32 -14.422 16.797 1 50.69 79 GLU B N 1
ATOM 2734 C CA . GLU B 1 79 ? -3.572 -13.711 15.555 1 50.69 79 GLU B CA 1
ATOM 2735 C C . GLU B 1 79 ? -4.941 -14.062 14.977 1 50.69 79 GLU B C 1
ATOM 2737 O O . GLU B 1 79 ? -5.062 -14.352 13.789 1 50.69 79 GLU B O 1
ATOM 2742 N N . GLN B 1 80 ? -5.969 -14.414 15.977 1 48.88 80 GLN B N 1
ATOM 2743 C CA . GLN B 1 80 ? -7.285 -14.695 15.406 1 48.88 80 GLN B CA 1
ATOM 2744 C C . GLN B 1 80 ? -7.871 -13.469 14.727 1 48.88 80 GLN B C 1
ATOM 2746 O O . GLN B 1 80 ? -8.562 -12.664 15.359 1 48.88 80 GLN B O 1
ATOM 2751 N N . TYR B 1 81 ? -7.129 -12.812 13.898 1 51.78 81 TYR B N 1
ATOM 2752 C CA . TYR B 1 81 ? -7.805 -11.641 13.352 1 51.78 81 TYR B CA 1
ATOM 2753 C C . TYR B 1 81 ? -8.773 -12.039 12.25 1 51.78 81 TYR B C 1
ATOM 2755 O O . TYR B 1 81 ? -8.438 -12.844 11.375 1 51.78 81 TYR B O 1
ATOM 2763 N N . GLN B 1 82 ? -10.141 -12.031 12.672 1 52.16 82 GLN B N 1
ATOM 2764 C CA . GLN B 1 82 ? -11.234 -12.141 11.711 1 52.16 82 GLN B CA 1
ATOM 2765 C C . GLN B 1 82 ? -11.312 -10.906 10.82 1 52.16 82 GLN B C 1
ATOM 2767 O O . GLN B 1 82 ? -11.312 -9.773 11.312 1 52.16 82 GLN B O 1
ATOM 2772 N N . TYR B 1 83 ? -11.047 -11.086 9.641 1 59.19 83 TYR B N 1
ATOM 2773 C CA . TYR B 1 83 ? -11.422 -10.055 8.68 1 59.19 83 TYR B CA 1
ATOM 2774 C C . TYR B 1 83 ? -12.789 -9.469 9.016 1 59.19 83 TYR B C 1
ATOM 2776 O O . TYR B 1 83 ? -13.719 -10.203 9.359 1 59.19 83 TYR B O 1
ATOM 2784 N N . THR B 1 84 ? -12.789 -8.156 9.258 1 65.44 84 THR B N 1
ATOM 2785 C CA . THR B 1 84 ? -14.055 -7.508 9.602 1 65.44 84 THR B CA 1
ATOM 2786 C C . THR B 1 84 ? -14.664 -6.824 8.375 1 65.44 84 THR B C 1
ATOM 2788 O O . THR B 1 84 ? -13.969 -6.113 7.645 1 65.44 84 THR B O 1
ATOM 2791 N N . GLU B 1 85 ? -15.805 -7.207 8.086 1 68.38 85 GLU B N 1
ATOM 2792 C CA . GLU B 1 85 ? -16.578 -6.555 7.031 1 68.38 85 GLU B CA 1
ATOM 2793 C C . GLU B 1 85 ? -17.047 -5.168 7.465 1 68.38 85 GLU B C 1
ATOM 2795 O O . GLU B 1 85 ? -17.406 -4.961 8.625 1 68.38 85 GLU B O 1
ATOM 2800 N N . ILE B 1 86 ? -16.906 -4.223 6.598 1 76 86 ILE B N 1
ATOM 2801 C CA . ILE B 1 86 ? -17.406 -2.885 6.867 1 76 86 ILE B CA 1
ATOM 2802 C C . ILE B 1 86 ? -18.922 -2.865 6.688 1 76 86 ILE B C 1
ATOM 2804 O O . ILE B 1 86 ? -19.453 -3.334 5.672 1 76 86 ILE B O 1
ATOM 2808 N N . ARG B 1 87 ? -19.656 -2.359 7.785 1 77.25 87 ARG B N 1
ATOM 2809 C CA . ARG B 1 87 ? -21.109 -2.314 7.793 1 77.25 87 ARG B CA 1
ATOM 2810 C C . ARG B 1 87 ? -21.609 -0.876 7.742 1 77.25 87 ARG B C 1
ATOM 2812 O O . ARG B 1 87 ? -20.938 0.044 8.195 1 77.25 87 ARG B O 1
ATOM 2819 N N . PRO B 1 88 ? -22.781 -0.663 7.18 1 78.94 88 PRO B N 1
ATOM 2820 C CA . PRO B 1 88 ? -23.344 0.685 7.066 1 78.94 88 PRO B CA 1
ATOM 2821 C C . PRO B 1 88 ? -23.391 1.422 8.398 1 78.94 88 PRO B C 1
ATOM 2823 O O . PRO B 1 88 ? -23.281 2.65 8.438 1 78.94 88 PRO B O 1
ATOM 2826 N N . GLN B 1 89 ? -23.453 0.781 9.445 1 81.88 89 GLN B N 1
ATOM 2827 C CA . GLN B 1 89 ? -23.672 1.451 10.727 1 81.88 89 GLN B CA 1
ATOM 2828 C C . GLN B 1 89 ? -22.359 1.559 11.516 1 81.88 89 GLN B C 1
ATOM 2830 O O . GLN B 1 89 ? -22.359 2.014 12.664 1 81.88 89 GLN B O 1
ATOM 2835 N N . ASP B 1 90 ? -21.359 1.274 10.836 1 87.5 90 ASP B N 1
ATOM 2836 C CA . ASP B 1 90 ? -20.094 1.343 11.555 1 87.5 90 ASP B CA 1
ATOM 2837 C C . ASP B 1 90 ? -19.719 2.789 11.875 1 87.5 90 ASP B C 1
ATOM 2839 O O . ASP B 1 90 ? -19.938 3.686 11.062 1 87.5 90 ASP B O 1
ATOM 2843 N N . SER B 1 91 ? -19.203 3.004 13.047 1 92.38 91 SER B N 1
ATOM 2844 C CA . SER B 1 91 ? -18.641 4.309 13.383 1 92.38 91 SER B CA 1
ATOM 2845 C C . SER B 1 91 ? -17.359 4.574 12.594 1 92.38 91 SER B C 1
ATOM 2847 O O . SER B 1 91 ? -16.75 3.646 12.047 1 92.38 91 SER B O 1
ATOM 2849 N N . MET B 1 92 ? -16.969 5.773 12.555 1 94.12 92 MET B N 1
ATOM 2850 C CA . MET B 1 92 ? -15.734 6.133 11.859 1 94.12 92 MET B CA 1
ATOM 2851 C C . MET B 1 92 ? -14.531 5.453 12.5 1 94.12 92 MET B C 1
ATOM 2853 O O . MET B 1 92 ? -13.617 5.008 11.805 1 94.12 92 MET B O 1
ATOM 2857 N N . GLU B 1 93 ? -14.523 5.363 13.805 1 93.06 93 GLU B N 1
ATOM 2858 C CA . GLU B 1 93 ? -13.461 4.676 14.523 1 93.06 93 GLU B CA 1
ATOM 2859 C C . GLU B 1 93 ? -13.383 3.205 14.125 1 93.06 93 GLU B C 1
ATOM 2861 O O . GLU B 1 93 ? -12.289 2.668 13.914 1 93.06 93 GLU B O 1
ATOM 2866 N N . SER B 1 94 ? -14.539 2.658 14.016 1 91.62 94 SER B N 1
ATOM 2867 C CA . SER B 1 94 ? -14.594 1.252 13.633 1 91.62 94 SER B CA 1
ATOM 2868 C C . SER B 1 94 ? -14.094 1.048 12.203 1 91.62 94 SER B C 1
ATOM 2870 O O . SER B 1 94 ? -13.359 0.095 11.93 1 91.62 94 SER B O 1
ATOM 2872 N N . ILE B 1 95 ? -14.5 1.908 11.32 1 93.38 95 ILE B N 1
ATOM 2873 C CA . ILE B 1 95 ? -14.078 1.806 9.922 1 93.38 95 ILE B CA 1
ATOM 2874 C C . ILE B 1 95 ? -12.562 1.944 9.828 1 93.38 95 ILE B C 1
ATOM 2876 O O . ILE B 1 95 ? -11.898 1.152 9.156 1 93.38 95 ILE B O 1
ATOM 2880 N N . ILE B 1 96 ? -11.984 2.941 10.531 1 95.62 96 ILE B N 1
ATOM 2881 C CA . ILE B 1 96 ? -10.539 3.16 10.547 1 95.62 96 ILE B CA 1
ATOM 2882 C C . ILE B 1 96 ? -9.828 1.896 11.023 1 95.62 96 ILE B C 1
ATOM 2884 O O . ILE B 1 96 ? -8.883 1.433 10.383 1 95.62 96 ILE B O 1
ATOM 2888 N N . GLN B 1 97 ? -10.305 1.299 12.047 1 91.56 97 GLN B N 1
ATOM 2889 C CA . GLN B 1 97 ? -9.68 0.131 12.656 1 91.56 97 GLN B CA 1
ATOM 2890 C C . GLN B 1 97 ? -9.805 -1.092 11.75 1 91.56 97 GLN B C 1
ATOM 2892 O O . GLN B 1 97 ? -8.828 -1.812 11.531 1 91.56 97 GLN B O 1
ATOM 2897 N N . HIS B 1 98 ? -10.953 -1.295 11.219 1 88.69 98 HIS B N 1
ATOM 2898 C CA . HIS B 1 98 ? -11.203 -2.494 10.43 1 88.69 98 HIS B CA 1
ATOM 2899 C C . HIS B 1 98 ? -10.422 -2.467 9.125 1 88.69 98 HIS B C 1
ATOM 2901 O O . HIS B 1 98 ? -9.812 -3.467 8.734 1 88.69 98 HIS B O 1
ATOM 2907 N N . VAL B 1 99 ? -10.477 -1.331 8.445 1 92.69 99 VAL B N 1
ATOM 2908 C CA . VAL B 1 99 ? -9.75 -1.194 7.184 1 92.69 99 VAL B CA 1
ATOM 2909 C C . VAL B 1 99 ? -8.258 -1.411 7.418 1 92.69 99 VAL B C 1
ATOM 2911 O O . VAL B 1 99 ? -7.613 -2.154 6.68 1 92.69 99 VAL B O 1
ATOM 2914 N N . SER B 1 100 ? -7.734 -0.773 8.422 1 94.25 100 SER B N 1
ATOM 2915 C CA . SER B 1 100 ? -6.305 -0.85 8.711 1 94.25 100 SER B CA 1
ATOM 2916 C C . SER B 1 100 ? -5.902 -2.256 9.141 1 94.25 100 SER B C 1
ATOM 2918 O O . SER B 1 100 ? -4.844 -2.752 8.75 1 94.25 100 SER B O 1
ATOM 2920 N N . ALA B 1 101 ? -6.727 -2.848 9.953 1 89.12 101 ALA B N 1
ATOM 2921 C CA . ALA B 1 101 ? -6.465 -4.211 10.414 1 89.12 101 ALA B CA 1
ATOM 2922 C C . ALA B 1 101 ? -6.426 -5.184 9.234 1 89.12 101 ALA B C 1
ATOM 2924 O O . ALA B 1 101 ? -5.598 -6.094 9.203 1 89.12 101 ALA B O 1
ATOM 2925 N N . ASN B 1 102 ? -7.34 -5 8.305 1 88.12 102 ASN B N 1
ATOM 2926 C CA . ASN B 1 102 ? -7.363 -5.844 7.121 1 88.12 102 ASN B CA 1
ATOM 2927 C C . ASN B 1 102 ? -6.094 -5.688 6.293 1 88.12 102 ASN B C 1
ATOM 2929 O O . ASN B 1 102 ? -5.539 -6.672 5.801 1 88.12 102 ASN B O 1
ATOM 2933 N N . ASN B 1 103 ? -5.707 -4.426 6.062 1 93.62 103 ASN B N 1
ATOM 2934 C CA . ASN B 1 103 ? -4.484 -4.16 5.305 1 93.62 103 ASN B CA 1
ATOM 2935 C C . ASN B 1 103 ? -3.26 -4.754 5.996 1 93.62 103 ASN B C 1
ATOM 2937 O O . ASN B 1 103 ? -2.412 -5.367 5.348 1 93.62 103 ASN B O 1
ATOM 2941 N N . ILE B 1 104 ? -3.176 -4.609 7.328 1 92.06 104 ILE B N 1
ATOM 2942 C CA . ILE B 1 104 ? -2.072 -5.145 8.117 1 92.06 104 ILE B CA 1
ATOM 2943 C C . ILE B 1 104 ? -2.059 -6.668 8.023 1 92.06 104 ILE B C 1
ATOM 2945 O O . ILE B 1 104 ? -1.01 -7.273 7.797 1 92.06 104 ILE B O 1
ATOM 2949 N N . GLN B 1 105 ? -3.178 -7.238 8.156 1 86.88 105 GLN B N 1
ATOM 2950 C CA . GLN B 1 105 ? -3.289 -8.695 8.156 1 86.88 105 GLN B CA 1
ATOM 2951 C C . GLN B 1 105 ? -2.873 -9.273 6.805 1 86.88 105 GLN B C 1
ATOM 2953 O O . GLN B 1 105 ? -2.271 -10.344 6.742 1 86.88 105 GLN B O 1
ATOM 2958 N N . SER B 1 106 ? -3.264 -8.578 5.77 1 90.19 106 SER B N 1
ATOM 2959 C CA . SER B 1 106 ? -2.885 -9.039 4.434 1 90.19 106 SER B CA 1
ATOM 2960 C C . SER B 1 106 ? -1.368 -9.109 4.285 1 90.19 106 SER B C 1
ATOM 2962 O O . SER B 1 106 ? -0.844 -10.023 3.652 1 90.19 106 SER B O 1
ATOM 2964 N N . VAL B 1 107 ? -0.678 -8.156 4.812 1 93.88 107 VAL B N 1
ATOM 2965 C CA . VAL B 1 107 ? 0.78 -8.164 4.77 1 93.88 107 VAL B CA 1
ATOM 2966 C C . VAL B 1 107 ? 1.319 -9.297 5.645 1 93.88 107 VAL B C 1
ATOM 2968 O O . VAL B 1 107 ? 2.195 -10.047 5.219 1 93.88 107 VAL B O 1
ATOM 2971 N N . LYS B 1 108 ? 0.765 -9.422 6.867 1 87.69 108 LYS B N 1
ATOM 2972 C CA . LYS B 1 108 ? 1.211 -10.461 7.793 1 87.69 108 LYS B CA 1
ATOM 2973 C C . LYS B 1 108 ? 1.015 -11.852 7.195 1 87.69 108 LYS B C 1
ATOM 2975 O O . LYS B 1 108 ? 1.923 -12.68 7.238 1 87.69 108 LYS B O 1
ATOM 2980 N N . ASP B 1 109 ? -0.149 -12.07 6.656 1 83.88 109 ASP B N 1
ATOM 2981 C CA . ASP B 1 109 ? -0.471 -13.367 6.074 1 83.88 109 ASP B CA 1
ATOM 2982 C C . ASP B 1 109 ? 0.439 -13.68 4.891 1 83.88 109 ASP B C 1
ATOM 2984 O O . ASP B 1 109 ? 0.849 -14.828 4.699 1 83.88 109 ASP B O 1
ATOM 2988 N N . THR B 1 110 ? 0.698 -12.664 4.066 1 91.06 110 THR B N 1
ATOM 2989 C CA . THR B 1 110 ? 1.561 -12.844 2.9 1 91.06 110 THR B CA 1
ATOM 2990 C C . THR B 1 110 ? 2.973 -13.234 3.328 1 91.06 110 THR B C 1
ATOM 2992 O O . THR B 1 110 ? 3.582 -14.125 2.732 1 91.06 110 THR B O 1
ATOM 2995 N N . VAL B 1 111 ? 3.498 -12.586 4.332 1 89.88 111 VAL B N 1
ATOM 2996 C CA . VAL B 1 111 ? 4.832 -12.883 4.836 1 89.88 111 VAL B CA 1
ATOM 2997 C C . VAL B 1 111 ? 4.898 -14.344 5.285 1 89.88 111 VAL B C 1
ATOM 2999 O O . VAL B 1 111 ? 5.918 -15.016 5.105 1 89.88 111 VAL B O 1
ATOM 3002 N N . HIS B 1 112 ? 3.801 -14.844 5.785 1 79.31 112 HIS B N 1
ATOM 3003 C CA . HIS B 1 112 ? 3.746 -16.203 6.301 1 79.31 112 HIS B CA 1
ATOM 3004 C C . HIS B 1 112 ? 3.75 -17.219 5.168 1 79.31 112 HIS B C 1
ATOM 3006 O O . HIS B 1 112 ? 4.207 -18.359 5.348 1 79.31 112 HIS B O 1
ATOM 3012 N N . ILE B 1 113 ? 3.303 -16.844 4.051 1 80.12 113 ILE B N 1
ATOM 3013 C CA . ILE B 1 113 ? 3.16 -17.844 3.004 1 80.12 113 ILE B CA 1
ATOM 3014 C C . ILE B 1 113 ? 4.262 -17.672 1.961 1 80.12 113 ILE B C 1
ATOM 3016 O O . ILE B 1 113 ? 4.469 -18.531 1.111 1 80.12 113 ILE B O 1
ATOM 3020 N N . LEU B 1 114 ? 4.961 -16.516 2.021 1 90.25 114 LEU B N 1
ATOM 3021 C CA . LEU B 1 114 ? 6.051 -16.281 1.081 1 90.25 114 LEU B CA 1
ATOM 3022 C C . LEU B 1 114 ? 7.207 -17.234 1.326 1 90.25 114 LEU B C 1
ATOM 3024 O O . LEU B 1 114 ? 7.664 -17.391 2.461 1 90.25 114 LEU B O 1
ATOM 3028 N N . ASP B 1 115 ? 7.648 -17.953 0.318 1 88.38 115 ASP B N 1
ATOM 3029 C CA . ASP B 1 115 ? 8.828 -18.812 0.38 1 88.38 115 ASP B CA 1
ATOM 3030 C C . ASP B 1 115 ? 10.102 -18.016 0.121 1 88.38 115 ASP B C 1
ATOM 3032 O O . ASP B 1 115 ? 10.344 -17.562 -1.003 1 88.38 115 ASP B O 1
ATOM 3036 N N . PRO B 1 116 ? 10.961 -17.859 1.153 1 93.81 116 PRO B N 1
ATOM 3037 C CA . PRO B 1 116 ? 12.172 -17.062 0.97 1 93.81 116 PRO B CA 1
ATOM 3038 C C . PRO B 1 116 ? 13.047 -17.562 -0.177 1 93.81 116 PRO B C 1
ATOM 3040 O O . PRO B 1 116 ? 13.734 -16.766 -0.824 1 93.81 116 PRO B O 1
ATOM 3043 N N . ARG B 1 117 ? 13.016 -18.875 -0.479 1 95.75 117 ARG B N 1
ATOM 3044 C CA . ARG B 1 117 ? 13.805 -19.422 -1.577 1 95.75 117 ARG B CA 1
ATOM 3045 C C . ARG B 1 117 ? 13.305 -18.906 -2.922 1 95.75 117 ARG B C 1
ATOM 3047 O O . ARG B 1 117 ? 14.102 -18.578 -3.801 1 95.75 117 ARG B O 1
ATOM 3054 N N . LEU B 1 118 ? 11.945 -18.859 -3.041 1 96.81 118 LEU B N 1
ATOM 3055 C CA . LEU B 1 118 ? 11.375 -18.328 -4.277 1 96.81 118 LEU B CA 1
ATOM 3056 C C . LEU B 1 118 ? 11.641 -16.844 -4.41 1 96.81 118 LEU B C 1
ATOM 3058 O O . LEU B 1 118 ? 11.891 -16.344 -5.512 1 96.81 118 LEU B O 1
ATOM 3062 N N . VAL B 1 119 ? 11.625 -16.125 -3.268 1 98.44 119 VAL B N 1
ATOM 3063 C CA . VAL B 1 119 ? 11.945 -14.703 -3.287 1 98.44 119 VAL B CA 1
ATOM 3064 C C . VAL B 1 119 ? 13.398 -14.508 -3.727 1 98.44 119 VAL B C 1
ATOM 3066 O O . VAL B 1 119 ? 13.688 -13.625 -4.535 1 98.44 119 VAL B O 1
ATOM 3069 N N . GLU B 1 120 ? 14.273 -15.328 -3.234 1 97.75 120 GLU B N 1
ATOM 3070 C CA . GLU B 1 120 ? 15.68 -15.242 -3.611 1 97.75 120 GLU B CA 1
ATOM 3071 C C . GLU B 1 120 ? 15.867 -15.516 -5.102 1 97.75 120 GLU B C 1
ATOM 3073 O O . GLU B 1 120 ? 16.656 -14.852 -5.766 1 97.75 120 GLU B O 1
ATOM 3078 N N . GLU B 1 121 ? 15.211 -16.516 -5.566 1 98.5 121 GLU B N 1
ATOM 3079 C CA . GLU B 1 121 ? 15.281 -16.828 -6.988 1 98.5 121 GLU B CA 1
ATOM 3080 C C . GLU B 1 121 ? 14.797 -15.656 -7.84 1 98.5 121 GLU B C 1
ATOM 3082 O O . GLU B 1 121 ? 15.375 -15.359 -8.883 1 98.5 121 GLU B O 1
ATOM 3087 N N . ALA B 1 122 ? 13.711 -15.031 -7.422 1 98.81 122 ALA B N 1
ATOM 3088 C CA . ALA B 1 122 ? 13.188 -13.867 -8.125 1 98.81 122 ALA B CA 1
ATOM 3089 C C . ALA B 1 122 ? 14.203 -12.727 -8.117 1 98.81 122 ALA B C 1
ATOM 3091 O O . ALA B 1 122 ? 14.438 -12.086 -9.148 1 98.81 122 ALA B O 1
ATOM 3092 N N . VAL B 1 123 ? 14.797 -12.492 -6.984 1 98.44 123 VAL B N 1
ATOM 3093 C CA . VAL B 1 123 ? 15.781 -11.422 -6.832 1 98.44 123 VAL B CA 1
ATOM 3094 C C . VAL B 1 123 ? 16.984 -11.695 -7.73 1 98.44 123 VAL B C 1
ATOM 3096 O O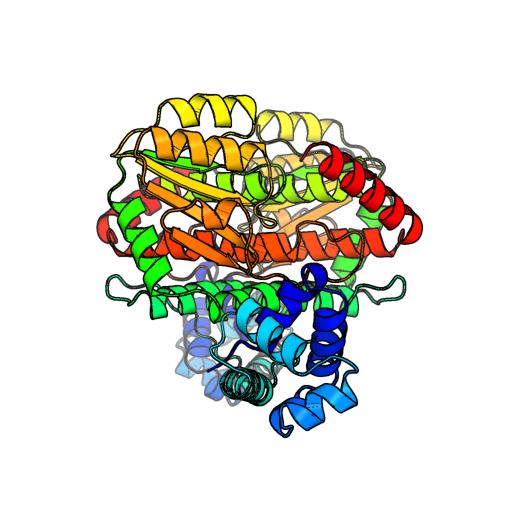 . VAL B 1 123 ? 17.516 -10.781 -8.375 1 98.44 123 VAL B O 1
ATOM 3099 N N . ASP B 1 124 ? 17.422 -12.945 -7.789 1 98.38 124 ASP B N 1
ATOM 3100 C CA . ASP B 1 124 ? 18.547 -13.328 -8.648 1 98.38 124 ASP B CA 1
ATOM 3101 C C . ASP B 1 124 ? 18.234 -13.047 -10.117 1 98.38 124 ASP B C 1
ATOM 3103 O O . ASP B 1 124 ? 19.062 -12.492 -10.836 1 98.38 124 ASP B O 1
ATOM 3107 N N . ALA B 1 125 ? 17.047 -13.422 -10.523 1 98.69 125 ALA B N 1
ATOM 3108 C CA . ALA B 1 125 ? 16.625 -13.211 -11.906 1 98.69 125 ALA B CA 1
ATOM 3109 C C . ALA B 1 125 ? 16.578 -11.727 -12.242 1 98.69 125 ALA B C 1
ATOM 3111 O O . ALA B 1 125 ? 17.047 -11.305 -13.305 1 98.69 125 ALA B O 1
ATOM 3112 N N . LEU B 1 126 ? 16.047 -10.961 -11.359 1 98.69 126 LEU B N 1
ATOM 3113 C CA . LEU B 1 126 ? 15.906 -9.523 -11.57 1 98.69 126 LEU B CA 1
ATOM 3114 C C . LEU B 1 126 ? 17.266 -8.836 -11.562 1 98.69 126 LEU B C 1
ATOM 3116 O O . LEU B 1 126 ? 17.5 -7.91 -12.336 1 98.69 126 LEU B O 1
ATOM 3120 N N . HIS B 1 127 ? 18.094 -9.289 -10.688 1 97.69 127 HIS B N 1
ATOM 3121 C CA . HIS B 1 127 ? 19.406 -8.688 -10.547 1 97.69 127 HIS B CA 1
ATOM 3122 C C . HIS B 1 127 ? 20.266 -8.922 -11.789 1 97.69 127 HIS B C 1
ATOM 3124 O O . HIS B 1 127 ? 21.047 -8.055 -12.18 1 97.69 127 HIS B O 1
ATOM 3130 N N . ARG B 1 128 ? 20.078 -10 -12.414 1 97.38 128 ARG B N 1
ATOM 3131 C CA . ARG B 1 128 ? 20.891 -10.383 -13.57 1 97.38 128 ARG B CA 1
ATOM 3132 C C . ARG B 1 128 ? 20.312 -9.781 -14.859 1 97.38 128 ARG B C 1
ATOM 3134 O O . ARG B 1 128 ? 21.031 -9.664 -15.859 1 97.38 128 ARG B O 1
ATOM 3141 N N . ALA B 1 129 ? 19.094 -9.422 -14.875 1 98.56 129 ALA B N 1
ATOM 3142 C CA . ALA B 1 129 ? 18.391 -9.008 -16.078 1 98.56 129 ALA B CA 1
ATOM 3143 C C . ALA B 1 129 ? 18.906 -7.668 -16.594 1 98.56 129 ALA B C 1
ATOM 3145 O O . ALA B 1 129 ? 19.203 -6.766 -15.797 1 98.56 129 ALA B O 1
ATOM 3146 N N . LYS B 1 130 ? 19.031 -7.559 -17.875 1 98.44 130 LYS B N 1
ATOM 3147 C CA . LYS B 1 130 ? 19.375 -6.285 -18.516 1 98.44 130 LYS B CA 1
ATOM 3148 C C . LYS B 1 130 ? 18.188 -5.332 -18.516 1 98.44 130 LYS B C 1
ATOM 3150 O O . LYS B 1 130 ? 18.359 -4.121 -18.359 1 98.44 130 LYS B O 1
ATOM 3155 N N . ARG B 1 131 ? 17.094 -5.922 -18.844 1 98.62 131 ARG B N 1
ATOM 3156 C CA . ARG B 1 131 ? 15.836 -5.18 -18.812 1 98.62 131 ARG B CA 1
ATOM 3157 C C . ARG B 1 131 ? 14.797 -5.918 -17.969 1 98.62 131 ARG B C 1
ATOM 3159 O O . ARG B 1 131 ? 14.711 -7.145 -18.016 1 98.62 131 ARG B O 1
ATOM 3166 N N . ILE B 1 132 ? 14.047 -5.125 -17.141 1 98.94 132 ILE B N 1
ATOM 3167 C CA . ILE B 1 132 ? 12.992 -5.672 -16.297 1 98.94 132 ILE B CA 1
ATOM 3168 C C . ILE B 1 132 ? 11.648 -5.07 -16.688 1 98.94 132 ILE B C 1
ATOM 3170 O O . ILE B 1 132 ? 11.516 -3.85 -16.797 1 98.94 132 ILE B O 1
ATOM 3174 N N . PHE B 1 133 ? 10.641 -5.914 -16.953 1 98.94 133 PHE B N 1
ATOM 3175 C CA . PHE B 1 133 ? 9.305 -5.461 -17.328 1 98.94 133 PHE B CA 1
ATOM 3176 C C . PHE B 1 133 ? 8.281 -5.855 -16.281 1 98.94 133 PHE B C 1
ATOM 3178 O O . PHE B 1 133 ? 8.273 -6.992 -15.797 1 98.94 133 PHE B O 1
ATOM 3185 N N . PHE B 1 134 ? 7.477 -4.902 -15.906 1 98.94 134 PHE B N 1
ATOM 3186 C CA . PHE B 1 134 ? 6.375 -5.141 -14.977 1 98.94 134 PHE B CA 1
ATOM 3187 C C . PHE B 1 134 ? 5.035 -5.023 -15.695 1 98.94 134 PHE B 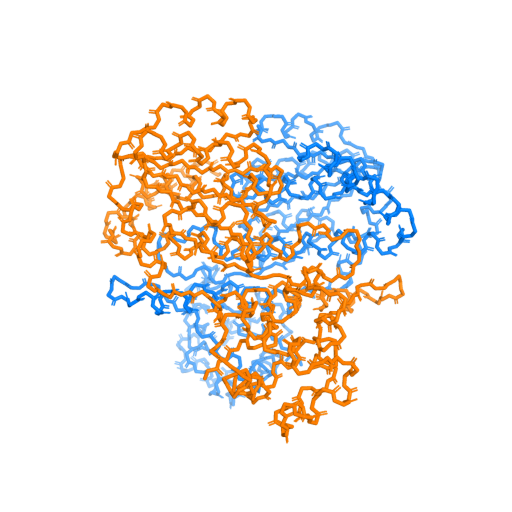C 1
ATOM 3189 O O . PHE B 1 134 ? 4.711 -3.971 -16.25 1 98.94 134 PHE B O 1
ATOM 3196 N N . TYR B 1 135 ? 4.242 -6.094 -15.664 1 98.81 135 TYR B N 1
ATOM 3197 C CA . TYR B 1 135 ? 2.945 -6.09 -16.328 1 98.81 135 TYR B CA 1
ATOM 3198 C C . TYR B 1 135 ? 1.815 -6.281 -15.328 1 98.81 135 TYR B C 1
ATOM 3200 O O . TYR B 1 135 ? 1.937 -7.07 -14.383 1 98.81 135 TYR B O 1
ATOM 3208 N N . GLY B 1 136 ? 0.794 -5.617 -15.391 1 98.19 136 GLY B N 1
ATOM 3209 C CA . GLY B 1 136 ? -0.451 -5.66 -14.641 1 98.19 136 GLY B CA 1
ATOM 3210 C C . GLY B 1 136 ? -1.534 -4.777 -15.234 1 98.19 136 GLY B C 1
ATOM 3211 O O . GLY B 1 136 ? -1.244 -3.857 -16 1 98.19 136 GLY B O 1
ATOM 3212 N N . VAL B 1 137 ? -2.74 -5.051 -14.898 1 95.94 137 VAL B N 1
ATOM 3213 C CA . VAL B 1 137 ? -3.863 -4.273 -15.414 1 95.94 137 VAL B CA 1
ATOM 3214 C C . VAL B 1 137 ? -4.672 -3.707 -14.25 1 95.94 137 VAL B C 1
ATOM 3216 O O . VAL B 1 137 ? -4.73 -4.309 -13.172 1 95.94 137 VAL B O 1
ATOM 3219 N N . GLY B 1 138 ? -5.309 -2.506 -14.461 1 93.38 138 GLY B N 1
ATOM 3220 C CA . GLY B 1 138 ? -6.129 -1.909 -13.422 1 93.38 138 GLY B CA 1
ATOM 3221 C C . GLY B 1 138 ? -5.352 -1.589 -12.156 1 93.38 138 GLY B C 1
ATOM 3222 O O . GLY B 1 138 ? -4.316 -0.921 -12.211 1 93.38 138 GLY B O 1
ATOM 3223 N N . ALA B 1 139 ? -5.848 -2.07 -11.039 1 93.31 139 ALA B N 1
ATOM 3224 C CA . ALA B 1 139 ? -5.172 -1.822 -9.766 1 93.31 139 ALA B CA 1
ATOM 3225 C C . ALA B 1 139 ? -3.77 -2.428 -9.766 1 93.31 139 ALA B C 1
ATOM 3227 O O . ALA B 1 139 ? -2.844 -1.857 -9.18 1 93.31 139 ALA B O 1
ATOM 3228 N N . SER B 1 140 ? -3.598 -3.547 -10.453 1 96.38 140 SER B N 1
ATOM 3229 C CA . SER B 1 140 ? -2.299 -4.211 -10.508 1 96.38 140 SER B CA 1
ATOM 3230 C C . SER B 1 140 ? -1.312 -3.418 -11.359 1 96.38 140 SER B C 1
ATOM 3232 O O . SER B 1 140 ? -0.098 -3.553 -11.203 1 96.38 140 SER B O 1
ATOM 3234 N N . ASN B 1 141 ? -1.855 -2.625 -12.289 1 97.44 141 ASN B N 1
ATOM 3235 C CA . ASN B 1 141 ? -0.957 -1.769 -13.055 1 97.44 141 ASN B CA 1
ATOM 3236 C C . ASN B 1 141 ? -0.313 -0.702 -12.172 1 97.44 141 ASN B C 1
ATOM 3238 O O . ASN B 1 141 ? 0.828 -0.301 -12.414 1 97.44 141 ASN B O 1
ATOM 3242 N N . LEU B 1 142 ? -1.049 -0.203 -11.188 1 97.31 142 LEU B N 1
ATOM 3243 C CA . LEU B 1 142 ? -0.473 0.76 -10.258 1 97.31 142 LEU B CA 1
ATOM 3244 C C . LEU B 1 142 ? 0.693 0.144 -9.492 1 97.31 142 LEU B C 1
ATOM 3246 O O . LEU B 1 142 ? 1.68 0.824 -9.203 1 97.31 142 LEU B O 1
ATOM 3250 N N . ILE B 1 143 ? 0.602 -1.156 -9.188 1 98.12 143 ILE B N 1
ATOM 3251 C CA . ILE B 1 143 ? 1.682 -1.889 -8.539 1 98.12 143 ILE B CA 1
ATOM 3252 C C . ILE B 1 143 ? 2.877 -1.995 -9.477 1 98.12 143 ILE B C 1
ATOM 3254 O O . ILE B 1 143 ? 4.023 -1.793 -9.062 1 98.12 143 ILE B O 1
ATOM 3258 N N . ALA B 1 144 ? 2.57 -2.273 -10.711 1 98.69 144 ALA B N 1
ATOM 3259 C CA . ALA B 1 144 ? 3.615 -2.387 -11.727 1 98.69 144 ALA B CA 1
ATOM 3260 C C . ALA B 1 144 ? 4.352 -1.062 -11.906 1 98.69 144 ALA B C 1
ATOM 3262 O O . ALA B 1 144 ? 5.578 -1.037 -12.023 1 98.69 144 ALA B O 1
ATOM 3263 N N . LEU B 1 145 ? 3.588 -0.018 -11.938 1 97.94 145 LEU B N 1
ATOM 3264 C CA . LEU B 1 145 ? 4.164 1.311 -12.109 1 97.94 145 LEU B CA 1
ATOM 3265 C C . LEU B 1 145 ? 5.02 1.689 -10.898 1 97.94 145 LEU B C 1
ATOM 3267 O O . LEU B 1 145 ? 6.086 2.287 -11.055 1 97.94 145 LEU B O 1
ATOM 3271 N N . ASP B 1 146 ? 4.586 1.406 -9.742 1 97.5 146 ASP B N 1
ATOM 3272 C CA . ASP B 1 146 ? 5.375 1.634 -8.539 1 97.5 146 ASP B CA 1
ATOM 3273 C C . ASP B 1 146 ? 6.719 0.913 -8.617 1 97.5 146 ASP B C 1
ATOM 3275 O O . ASP B 1 146 ? 7.754 1.479 -8.266 1 97.5 146 ASP B O 1
ATOM 3279 N N . ALA B 1 147 ? 6.66 -0.339 -9.031 1 98.25 147 ALA B N 1
ATOM 3280 C CA . ALA B 1 147 ? 7.883 -1.124 -9.188 1 98.25 147 ALA B CA 1
ATOM 3281 C C . ALA B 1 147 ? 8.828 -0.468 -10.18 1 98.25 147 ALA B C 1
ATOM 3283 O O . ALA B 1 147 ? 10.023 -0.331 -9.914 1 98.25 147 ALA B O 1
ATOM 3284 N N . HIS B 1 148 ? 8.258 -0.067 -11.289 1 98.19 148 HIS B N 1
ATOM 3285 C CA . HIS B 1 148 ? 9.062 0.592 -12.312 1 98.19 148 HIS B CA 1
ATOM 3286 C C . HIS B 1 148 ? 9.773 1.822 -11.75 1 98.19 148 HIS B C 1
ATOM 3288 O O . HIS B 1 148 ? 10.969 2 -11.961 1 98.19 148 HIS B O 1
ATOM 3294 N N . TYR B 1 149 ? 9.023 2.646 -11.023 1 95.44 149 TYR B N 1
ATOM 3295 C CA . TYR B 1 149 ? 9.602 3.857 -10.445 1 95.44 149 TYR B CA 1
ATOM 3296 C C . TYR B 1 149 ? 10.734 3.521 -9.492 1 95.44 149 TYR B C 1
ATOM 3298 O O . TYR B 1 149 ? 11.789 4.16 -9.516 1 95.44 149 TYR B O 1
ATOM 3306 N N . LYS B 1 150 ? 10.586 2.557 -8.672 1 95.31 150 LYS B N 1
ATOM 3307 C CA . LYS B 1 150 ? 11.578 2.186 -7.66 1 95.31 150 LYS B CA 1
ATOM 3308 C C . LYS B 1 150 ? 12.844 1.63 -8.305 1 95.31 150 LYS B C 1
ATOM 3310 O O . LYS B 1 150 ? 13.953 2.033 -7.957 1 95.31 150 LYS B O 1
ATOM 3315 N N . PHE B 1 151 ? 12.648 0.732 -9.211 1 96.94 151 PHE B N 1
ATOM 3316 C CA . PHE B 1 151 ? 13.797 0.091 -9.844 1 96.94 151 PHE B CA 1
ATOM 3317 C C . PHE B 1 151 ? 14.594 1.098 -10.664 1 96.94 151 PHE B C 1
ATOM 3319 O O . PHE B 1 151 ? 15.82 1.03 -10.711 1 96.94 151 PHE B O 1
ATOM 3326 N N . MET B 1 152 ? 13.883 2.016 -11.312 1 95.5 152 MET B N 1
ATOM 3327 C CA . MET B 1 152 ? 14.555 3.07 -12.062 1 95.5 152 MET B CA 1
ATOM 3328 C C . MET B 1 152 ? 15.453 3.908 -11.156 1 95.5 152 MET B C 1
ATOM 3330 O O . MET B 1 152 ? 16.531 4.336 -11.562 1 95.5 152 MET B O 1
ATOM 3334 N N . ARG B 1 153 ? 15.078 4.109 -9.93 1 93.12 153 ARG B N 1
ATOM 3335 C CA . ARG B 1 153 ? 15.797 4.98 -9.008 1 93.12 153 ARG B CA 1
ATOM 3336 C C . ARG B 1 153 ? 17.109 4.336 -8.555 1 93.12 153 ARG B C 1
ATOM 3338 O O . ARG B 1 153 ? 18 5.023 -8.07 1 93.12 153 ARG B O 1
ATOM 3345 N N . ILE B 1 154 ? 17.234 3.033 -8.711 1 93.62 154 ILE B N 1
ATOM 3346 C CA . ILE B 1 154 ? 18.484 2.369 -8.359 1 93.62 154 ILE B CA 1
ATOM 3347 C C . ILE B 1 154 ? 19.203 1.907 -9.625 1 93.62 154 ILE B C 1
ATOM 3349 O O . ILE B 1 154 ? 19.953 0.927 -9.602 1 93.62 154 ILE B O 1
ATOM 3353 N N . ASN B 1 155 ? 18.828 2.482 -10.695 1 94.88 155 ASN B N 1
ATOM 3354 C CA . ASN B 1 155 ? 19.484 2.375 -11.992 1 94.88 155 ASN B CA 1
ATOM 3355 C C . ASN B 1 155 ? 19.297 0.992 -12.609 1 94.88 155 ASN B C 1
ATOM 3357 O O . ASN B 1 155 ? 20.203 0.447 -13.219 1 94.88 155 ASN B O 1
ATOM 3361 N N . ARG B 1 156 ? 18.141 0.443 -12.375 1 96.62 156 ARG B N 1
ATOM 3362 C CA . ARG B 1 156 ? 17.75 -0.749 -13.117 1 96.62 156 ARG B CA 1
ATOM 3363 C C . ARG B 1 156 ? 16.844 -0.385 -14.289 1 96.62 156 ARG B C 1
ATOM 3365 O O . ARG B 1 156 ? 15.836 0.295 -14.117 1 96.62 156 ARG B O 1
ATOM 3372 N N . THR B 1 157 ? 17.25 -0.849 -15.477 1 98.06 157 THR B N 1
ATOM 3373 C CA . THR B 1 157 ? 16.422 -0.591 -16.641 1 98.06 157 THR B CA 1
ATOM 3374 C C . THR B 1 157 ? 15.102 -1.345 -16.547 1 98.06 157 THR B C 1
ATOM 3376 O O . THR B 1 157 ? 15.07 -2.572 -16.656 1 98.06 157 THR B O 1
ATOM 3379 N N . SER B 1 158 ? 14.055 -0.583 -16.297 1 98.31 158 SER B N 1
ATOM 3380 C CA . SER B 1 158 ? 12.758 -1.225 -16.109 1 98.31 158 SER B CA 1
ATOM 3381 C C . SER B 1 158 ? 11.656 -0.478 -16.859 1 98.31 158 SER B C 1
ATOM 3383 O O . SER B 1 158 ? 11.828 0.692 -17.219 1 98.31 158 SER B O 1
ATOM 3385 N N . PHE B 1 159 ? 10.516 -1.214 -17.125 1 98.56 159 PHE B N 1
ATOM 3386 C CA . PHE B 1 159 ? 9.398 -0.678 -17.891 1 98.56 159 PHE B CA 1
ATOM 3387 C C . PHE B 1 159 ? 8.07 -1.135 -17.297 1 98.56 159 PHE B C 1
ATOM 3389 O O . PHE B 1 159 ? 7.977 -2.23 -16.75 1 98.56 159 PHE B O 1
ATOM 3396 N N . SER B 1 160 ? 7.133 -0.311 -17.391 1 98.44 160 SER B N 1
ATOM 3397 C CA . SER B 1 160 ? 5.723 -0.618 -17.172 1 98.44 160 SER B CA 1
ATOM 3398 C C . SER B 1 160 ? 4.832 0.16 -18.141 1 98.44 160 SER B C 1
ATOM 3400 O O . SER B 1 160 ? 5.168 1.273 -18.547 1 98.44 160 SER B O 1
ATOM 3402 N N . PHE B 1 161 ? 3.721 -0.439 -18.578 1 97.62 161 PHE B N 1
ATOM 3403 C CA . PHE B 1 161 ? 2.799 0.172 -19.531 1 97.62 161 PHE B CA 1
ATOM 3404 C C . PHE B 1 161 ? 1.365 0.096 -19.016 1 97.62 161 PHE B C 1
ATOM 3406 O O . PHE B 1 161 ? 0.892 -0.976 -18.641 1 97.62 161 PHE B O 1
ATOM 3413 N N . ALA B 1 162 ? 0.732 1.216 -19.078 1 95.31 162 ALA B N 1
ATOM 3414 C CA . ALA B 1 162 ? -0.677 1.208 -18.703 1 95.31 162 ALA B CA 1
ATOM 3415 C C . ALA B 1 162 ? -1.543 0.609 -19.812 1 95.31 162 ALA B C 1
ATOM 3417 O O . ALA B 1 162 ? -2.553 -0.04 -19.531 1 95.31 162 ALA B O 1
ATOM 3418 N N . ASP B 1 163 ? -1.151 0.819 -21.016 1 96 163 ASP B N 1
ATOM 3419 C CA . ASP B 1 163 ? -1.901 0.341 -22.172 1 96 163 ASP B CA 1
ATOM 3420 C C . ASP B 1 163 ? -1.697 -1.158 -22.375 1 96 163 ASP B C 1
ATOM 3422 O O . ASP B 1 163 ? -0.574 -1.612 -22.609 1 96 163 ASP B O 1
ATOM 3426 N N . PRO B 1 164 ? -2.789 -1.892 -22.328 1 95.44 164 PRO B N 1
ATOM 3427 C CA . PRO B 1 164 ? -2.654 -3.344 -22.453 1 95.44 164 PRO B CA 1
ATOM 3428 C C . PRO B 1 164 ? -2.051 -3.768 -23.797 1 95.44 164 PRO B C 1
ATOM 3430 O O . PRO B 1 164 ? -1.356 -4.785 -23.875 1 95.44 164 PRO B O 1
ATOM 3433 N N . HIS B 1 165 ? -2.314 -2.979 -24.844 1 96.62 165 HIS B N 1
ATOM 3434 C CA . HIS B 1 165 ? -1.734 -3.307 -26.141 1 96.62 165 HIS B CA 1
ATOM 3435 C C . HIS B 1 165 ? -0.223 -3.105 -26.125 1 96.62 165 HIS B C 1
ATOM 3437 O O . HIS B 1 165 ? 0.513 -3.883 -26.75 1 96.62 165 HIS B O 1
ATOM 3443 N N . MET B 1 166 ? 0.206 -2.119 -25.469 1 97.75 166 MET B N 1
ATOM 3444 C CA . MET B 1 166 ? 1.643 -1.885 -25.344 1 97.75 166 MET B CA 1
ATOM 3445 C C . MET B 1 166 ? 2.303 -2.967 -24.5 1 97.75 166 MET B C 1
ATOM 3447 O O . MET B 1 166 ? 3.447 -3.344 -24.75 1 97.75 166 MET B O 1
ATOM 3451 N N . GLN B 1 167 ? 1.561 -3.445 -23.469 1 98.31 167 GLN B N 1
ATOM 3452 C CA . GLN B 1 167 ? 2.082 -4.559 -22.688 1 98.31 167 GLN B CA 1
ATOM 3453 C C . GLN B 1 167 ? 2.33 -5.781 -23.562 1 98.31 167 GLN B C 1
ATOM 3455 O O . GLN B 1 167 ? 3.414 -6.371 -23.531 1 98.31 167 GLN B O 1
ATOM 3460 N N . ILE B 1 168 ? 1.366 -6.078 -24.344 1 98 168 ILE B N 1
ATOM 3461 C CA . ILE B 1 168 ? 1.47 -7.25 -25.219 1 98 168 ILE B CA 1
ATOM 3462 C C . ILE B 1 168 ? 2.602 -7.047 -26.219 1 98 168 ILE B C 1
ATOM 3464 O O . ILE B 1 168 ? 3.451 -7.926 -26.391 1 98 168 ILE B O 1
ATOM 3468 N N . SER B 1 169 ? 2.633 -5.891 -26.891 1 98.25 169 SER B N 1
ATOM 3469 C CA . SER B 1 169 ? 3.656 -5.609 -27.891 1 98.25 169 SER B CA 1
ATOM 3470 C C . SER B 1 169 ? 5.055 -5.715 -27.297 1 98.25 169 SER B C 1
ATOM 3472 O O . SER B 1 169 ? 5.945 -6.324 -27.906 1 98.25 169 SER B O 1
ATOM 3474 N N . SER B 1 170 ? 5.258 -5.156 -26.156 1 98.62 170 SER B N 1
ATOM 3475 C CA . SER B 1 170 ? 6.57 -5.184 -25.516 1 98.62 170 SER B CA 1
ATOM 3476 C C . SER B 1 170 ? 6.949 -6.598 -25.094 1 98.62 170 SER B C 1
ATOM 3478 O O . SER B 1 170 ? 8.117 -6.98 -25.156 1 98.62 170 SER B O 1
ATOM 3480 N N . SER B 1 171 ? 6.016 -7.367 -24.672 1 98.62 171 SER B N 1
ATOM 3481 C CA . SER B 1 171 ? 6.285 -8.719 -24.188 1 98.62 171 SER B CA 1
ATOM 3482 C C . SER B 1 171 ? 6.809 -9.609 -25.312 1 98.62 171 SER B C 1
ATOM 3484 O O . SER B 1 171 ? 7.531 -10.57 -25.062 1 98.62 171 SER B O 1
ATOM 3486 N N . THR B 1 172 ? 6.453 -9.289 -26.547 1 98.31 172 THR B N 1
ATOM 3487 C CA . THR B 1 172 ? 6.879 -10.086 -27.688 1 98.31 172 THR B CA 1
ATOM 3488 C C . THR B 1 172 ? 8.336 -9.812 -28.031 1 98.31 172 THR B C 1
ATOM 3490 O O . THR B 1 172 ? 8.953 -10.555 -28.797 1 98.31 172 THR B O 1
ATOM 3493 N N . THR B 1 173 ? 8.945 -8.828 -27.484 1 98.12 173 THR B N 1
ATOM 3494 C CA . THR B 1 173 ? 10.312 -8.438 -27.828 1 98.12 173 THR B CA 1
ATOM 3495 C C . THR B 1 173 ? 11.297 -8.977 -26.797 1 98.12 173 THR B C 1
ATOM 3497 O O . THR B 1 173 ? 12.508 -8.773 -26.922 1 98.12 173 THR B O 1
ATOM 3500 N N . LEU B 1 174 ? 10.906 -9.633 -25.766 1 98.38 174 LEU B N 1
ATOM 3501 C CA . LEU B 1 174 ? 11.734 -10.055 -24.641 1 98.38 174 LEU B CA 1
ATOM 3502 C C . LEU B 1 174 ? 12.617 -11.234 -25.031 1 98.38 174 LEU B C 1
ATOM 3504 O O . LEU B 1 174 ? 12.258 -12.023 -25.906 1 98.38 174 LEU B O 1
ATOM 3508 N N . ARG B 1 175 ? 13.789 -11.266 -24.406 1 98.31 175 ARG B N 1
ATOM 3509 C CA . ARG B 1 175 ? 14.805 -12.281 -24.688 1 98.31 175 ARG B CA 1
ATOM 3510 C C . ARG B 1 175 ? 15.367 -12.852 -23.391 1 98.31 175 ARG B C 1
ATOM 3512 O O . ARG B 1 175 ? 14.898 -12.516 -22.297 1 98.31 175 ARG B O 1
ATOM 3519 N N . GLU B 1 176 ? 16.422 -13.664 -23.484 1 98.19 176 GLU B N 1
ATOM 3520 C CA . GLU B 1 176 ? 16.953 -14.461 -22.375 1 98.19 176 GLU B CA 1
ATOM 3521 C C . GLU B 1 176 ? 17.594 -13.57 -21.312 1 98.19 176 GLU B C 1
ATOM 3523 O O . GLU B 1 176 ? 17.719 -13.977 -20.156 1 98.19 176 GLU B O 1
ATOM 3528 N N . ASP B 1 177 ? 17.938 -12.367 -21.656 1 98.38 177 ASP B N 1
ATOM 3529 C CA . ASP B 1 177 ? 18.594 -11.492 -20.688 1 98.38 177 ASP B CA 1
ATOM 3530 C C . ASP B 1 177 ? 17.594 -10.547 -20.031 1 98.38 177 ASP B C 1
ATOM 3532 O O . ASP B 1 177 ? 17.984 -9.617 -19.312 1 98.38 177 ASP B O 1
ATOM 3536 N N . ASP B 1 178 ? 16.297 -10.766 -20.312 1 98.81 178 ASP B N 1
ATOM 3537 C CA . ASP B 1 178 ? 15.227 -9.945 -19.734 1 98.81 178 ASP B CA 1
ATOM 3538 C C . ASP B 1 178 ? 14.492 -10.703 -18.625 1 98.81 178 ASP B C 1
ATOM 3540 O O . ASP B 1 178 ? 14.594 -11.922 -18.531 1 98.81 178 ASP B O 1
ATOM 3544 N N . ALA B 1 179 ? 13.852 -9.992 -17.766 1 98.88 179 ALA B N 1
ATOM 3545 C CA . ALA B 1 179 ? 12.961 -10.547 -16.75 1 98.88 179 ALA B CA 1
ATOM 3546 C C . ALA B 1 179 ? 11.617 -9.828 -16.75 1 98.88 179 ALA B C 1
ATOM 3548 O O . ALA B 1 179 ? 11.547 -8.633 -17.031 1 98.88 179 ALA B O 1
ATOM 3549 N N . VAL B 1 180 ? 10.617 -10.57 -16.453 1 98.88 180 VAL B N 1
ATOM 3550 C CA . VAL B 1 180 ? 9.289 -9.977 -16.359 1 98.88 180 VAL B CA 1
ATOM 3551 C C . VAL B 1 180 ? 8.656 -10.344 -15.016 1 98.88 180 VAL B C 1
ATOM 3553 O O . VAL B 1 180 ? 8.852 -11.453 -14.516 1 98.88 180 VAL B O 1
ATOM 3556 N N . VAL B 1 181 ? 8 -9.422 -14.398 1 98.94 181 VAL B N 1
ATOM 3557 C CA . VAL B 1 181 ? 7.133 -9.633 -13.242 1 98.94 181 VAL B CA 1
ATOM 3558 C C . VAL B 1 181 ? 5.68 -9.383 -13.633 1 98.94 181 VAL B C 1
ATOM 3560 O O . VAL B 1 181 ? 5.301 -8.258 -13.953 1 98.94 181 VAL B O 1
ATOM 3563 N N . CYS B 1 182 ? 4.914 -10.414 -13.609 1 98.94 182 CYS B N 1
ATOM 3564 C CA . CYS B 1 182 ? 3.494 -10.336 -13.938 1 98.94 182 CYS B CA 1
ATOM 3565 C C . CYS B 1 182 ? 2.646 -10.305 -12.672 1 98.94 182 CYS B C 1
ATOM 3567 O O . CYS B 1 182 ? 2.719 -11.219 -11.852 1 98.94 182 CYS B O 1
ATOM 3569 N N . ILE B 1 183 ? 1.803 -9.297 -12.594 1 98.62 183 ILE B N 1
ATOM 3570 C CA . ILE B 1 183 ? 1.059 -9.039 -11.359 1 98.62 183 ILE B CA 1
ATOM 3571 C C . ILE B 1 183 ? -0.439 -9.172 -11.633 1 98.62 183 ILE B C 1
ATOM 3573 O O . ILE B 1 183 ? -0.997 -8.438 -12.453 1 98.62 183 ILE B O 1
ATOM 3577 N N . SER B 1 184 ? -1.054 -10.078 -11 1 96.19 184 SER B N 1
ATOM 3578 C CA . SER B 1 184 ? -2.486 -10.352 -11.07 1 96.19 184 SER B CA 1
ATOM 3579 C C . SER B 1 184 ? -2.965 -11.117 -9.844 1 96.19 184 SER B C 1
ATOM 3581 O O . SER B 1 184 ? -2.564 -12.266 -9.617 1 96.19 184 SER B O 1
ATOM 3583 N N . TYR B 1 185 ? -3.803 -10.508 -9.086 1 92.19 185 TYR B N 1
ATOM 3584 C CA . TYR B 1 185 ? -4.215 -11.18 -7.855 1 92.19 185 TYR B CA 1
ATOM 3585 C C . TYR B 1 185 ? -4.852 -12.531 -8.156 1 92.19 185 TYR B C 1
ATOM 3587 O O . TYR B 1 185 ? -4.422 -13.555 -7.625 1 92.19 185 TYR B O 1
ATOM 3595 N N . SER B 1 186 ? -5.785 -12.547 -9.055 1 88.12 186 SER B N 1
ATOM 3596 C CA . SER B 1 186 ? -6.496 -13.781 -9.359 1 88.12 186 SER B CA 1
ATOM 3597 C C . SER B 1 186 ? -5.609 -14.758 -10.125 1 88.12 186 SER B C 1
ATOM 3599 O O . SER B 1 186 ? -5.832 -15.969 -10.086 1 88.12 186 SER B O 1
ATOM 3601 N N . GLY B 1 187 ? -4.648 -14.242 -10.891 1 94.38 187 GLY B N 1
ATOM 3602 C CA . GLY B 1 187 ? -3.809 -15.039 -11.766 1 94.38 187 GLY B CA 1
ATOM 3603 C C . GLY B 1 187 ? -4.504 -15.453 -13.047 1 94.38 187 GLY B C 1
ATOM 3604 O O . GLY B 1 187 ? -4 -16.297 -13.789 1 94.38 187 GLY B O 1
ATOM 3605 N N . GLU B 1 188 ? -5.637 -14.758 -13.258 1 93.5 188 GLU B N 1
ATOM 3606 C CA . GLU B 1 188 ? -6.449 -15.195 -14.391 1 93.5 188 GLU B CA 1
ATOM 3607 C C . GLU B 1 188 ? -6.684 -14.055 -15.375 1 93.5 188 GLU B C 1
ATOM 3609 O O . GLU B 1 188 ? -7.57 -14.133 -16.219 1 93.5 188 GLU B O 1
ATOM 3614 N N . THR B 1 189 ? -5.965 -12.922 -15.234 1 94.94 189 THR B N 1
ATOM 3615 C CA . THR B 1 189 ? -6.105 -11.797 -16.156 1 94.94 189 THR B CA 1
ATOM 3616 C C . THR B 1 189 ? -5.512 -12.133 -17.516 1 94.94 189 THR B C 1
ATOM 3618 O O . THR B 1 189 ? -4.293 -12.273 -17.656 1 94.94 189 THR B O 1
ATOM 3621 N N . SER B 1 190 ? -6.328 -12.188 -18.516 1 96.25 190 SER B N 1
ATOM 3622 C CA . SER B 1 190 ? -5.961 -12.703 -19.844 1 96.25 190 SER B CA 1
ATOM 3623 C C . SER B 1 190 ? -4.77 -11.945 -20.422 1 96.25 190 SER B C 1
ATOM 3625 O O . SER B 1 190 ? -3.84 -12.555 -20.953 1 96.25 190 SER B O 1
ATOM 3627 N N . ASN B 1 191 ? -4.824 -10.617 -20.391 1 96.88 191 ASN B N 1
ATOM 3628 C CA . ASN B 1 191 ? -3.746 -9.789 -20.922 1 96.88 191 ASN B CA 1
ATOM 3629 C C . ASN B 1 191 ? -2.41 -10.117 -20.25 1 96.88 191 ASN B C 1
ATOM 3631 O O . ASN B 1 191 ? -1.391 -10.25 -20.938 1 96.88 191 ASN B O 1
ATOM 3635 N N . VAL B 1 192 ? -2.416 -10.305 -19.016 1 98.25 192 VAL B N 1
ATOM 3636 C CA . VAL B 1 192 ? -1.198 -10.539 -18.25 1 98.25 192 VAL B CA 1
ATOM 3637 C C . VAL B 1 192 ? -0.669 -11.945 -18.516 1 98.25 192 VAL B C 1
ATOM 3639 O O . VAL B 1 192 ? 0.541 -12.141 -18.641 1 98.25 192 VAL B O 1
ATOM 3642 N N . ILE B 1 193 ? -1.579 -12.891 -18.625 1 98.38 193 ILE B N 1
ATOM 3643 C CA . ILE B 1 193 ? -1.219 -14.258 -18.984 1 98.38 193 ILE B CA 1
ATOM 3644 C C . ILE B 1 193 ? -0.545 -14.273 -20.359 1 98.38 193 ILE B C 1
ATOM 3646 O O . ILE B 1 193 ? 0.49 -14.922 -20.531 1 98.38 193 ILE B O 1
ATOM 3650 N N . SER B 1 194 ? -1.11 -13.547 -21.281 1 98.56 194 SER B N 1
ATOM 3651 C CA . SER B 1 194 ? -0.534 -13.469 -22.609 1 98.56 194 SER B CA 1
ATOM 3652 C C . SER B 1 194 ? 0.877 -12.891 -22.578 1 98.56 194 SER B C 1
ATOM 3654 O O . SER B 1 194 ? 1.776 -13.391 -23.25 1 98.56 194 SER B O 1
ATOM 3656 N N . CYS B 1 195 ? 1.062 -11.812 -21.828 1 98.75 195 CYS B N 1
ATOM 3657 C CA . CYS B 1 195 ? 2.385 -11.203 -21.688 1 98.75 195 CYS B CA 1
ATOM 3658 C C . CYS B 1 195 ? 3.396 -12.219 -21.172 1 98.75 195 CYS B C 1
ATOM 3660 O O . CYS B 1 195 ? 4.52 -12.297 -21.672 1 98.75 195 CYS B O 1
ATOM 3662 N N . LEU B 1 196 ? 2.992 -12.961 -20.156 1 98.81 196 LEU B N 1
ATOM 3663 C CA . LEU B 1 196 ? 3.906 -13.938 -19.578 1 98.81 196 LEU B CA 1
ATOM 3664 C C . LEU B 1 196 ? 4.258 -15.023 -20.594 1 98.81 196 LEU B C 1
ATOM 3666 O O . LEU B 1 196 ? 5.41 -15.453 -20.672 1 98.81 196 LEU B O 1
ATOM 3670 N N . LYS B 1 197 ? 3.279 -15.492 -21.328 1 98.75 197 LYS B N 1
ATOM 3671 C CA . LYS B 1 197 ? 3.518 -16.516 -22.344 1 98.75 197 LYS B CA 1
ATOM 3672 C C . LYS B 1 197 ? 4.508 -16.031 -23.391 1 98.75 197 LYS B C 1
ATOM 3674 O O . LYS B 1 197 ? 5.426 -16.766 -23.781 1 98.75 197 LYS B O 1
ATOM 3679 N N . HIS B 1 198 ? 4.312 -14.812 -23.875 1 98.75 198 HIS B N 1
ATOM 3680 C CA . HIS B 1 198 ? 5.234 -14.234 -24.844 1 98.75 198 HIS B CA 1
ATOM 3681 C C . HIS B 1 198 ? 6.645 -14.125 -24.281 1 98.75 198 HIS B C 1
ATOM 3683 O O . HIS B 1 198 ? 7.625 -14.414 -24.969 1 98.75 198 HIS B O 1
ATOM 3689 N N . ALA B 1 199 ? 6.742 -13.648 -23.031 1 98.75 199 ALA B N 1
ATOM 3690 C CA . ALA B 1 199 ? 8.031 -13.531 -22.375 1 98.75 199 ALA B CA 1
ATOM 3691 C C . ALA B 1 199 ? 8.742 -14.883 -22.297 1 98.75 199 ALA B C 1
ATOM 3693 O O . ALA B 1 199 ? 9.945 -14.977 -22.547 1 98.75 199 ALA B O 1
ATOM 3694 N N . ARG B 1 200 ? 7.961 -15.867 -21.922 1 98.25 200 ARG B N 1
ATOM 3695 C CA . ARG B 1 200 ? 8.492 -17.219 -21.844 1 98.25 200 ARG B CA 1
ATOM 3696 C C . ARG B 1 200 ? 8.984 -17.703 -23.188 1 98.25 200 ARG B C 1
ATOM 3698 O O . ARG B 1 200 ? 10.055 -18.328 -23.297 1 98.25 200 ARG B O 1
ATOM 3705 N N . GLU B 1 201 ? 8.234 -17.453 -24.188 1 98.19 201 GLU B N 1
ATOM 3706 C CA . GLU B 1 201 ? 8.609 -17.828 -25.547 1 98.19 201 GLU B CA 1
ATOM 3707 C C . GLU B 1 201 ? 9.922 -17.172 -25.969 1 98.19 201 GLU B C 1
ATOM 3709 O O . GLU B 1 201 ? 10.711 -17.766 -26.703 1 98.19 201 GLU B O 1
ATOM 3714 N N . GLY B 1 202 ? 10.117 -15.977 -25.547 1 98.44 202 GLY B N 1
ATOM 3715 C CA . GLY B 1 202 ? 11.328 -15.242 -25.859 1 98.44 202 GLY B CA 1
ATOM 3716 C C . GLY B 1 202 ? 12.508 -15.648 -24.984 1 98.44 202 GLY B C 1
ATOM 3717 O O . GLY B 1 202 ? 13.641 -15.227 -25.234 1 98.44 202 GLY B O 1
ATOM 3718 N N . GLY B 1 203 ? 12.258 -16.438 -23.906 1 98.62 203 GLY B N 1
ATOM 3719 C CA . GLY B 1 203 ? 13.32 -16.953 -23.047 1 98.62 203 GLY B CA 1
ATOM 3720 C C . GLY B 1 203 ? 13.562 -16.109 -21.812 1 98.62 203 GLY B C 1
ATOM 3721 O O . GLY B 1 203 ? 14.477 -16.375 -21.047 1 98.62 203 GLY B O 1
ATOM 3722 N N . ALA B 1 204 ? 12.805 -15.086 -21.609 1 98.81 204 ALA B N 1
ATOM 3723 C CA . ALA B 1 204 ? 12.961 -14.211 -20.438 1 98.81 204 ALA B CA 1
ATOM 3724 C C . ALA B 1 204 ? 12.617 -14.945 -19.156 1 98.81 204 ALA B C 1
ATOM 3726 O O . ALA B 1 204 ? 11.789 -15.859 -19.156 1 98.81 204 ALA B O 1
ATOM 3727 N N . ALA B 1 205 ? 13.266 -14.586 -18.016 1 98.88 205 ALA B N 1
ATOM 3728 C CA . ALA B 1 205 ? 12.852 -15.086 -16.703 1 98.88 205 ALA B CA 1
ATOM 3729 C C . ALA B 1 205 ? 11.469 -14.555 -16.328 1 98.88 205 ALA B C 1
ATOM 3731 O O . ALA B 1 205 ? 11.195 -13.359 -16.484 1 98.88 205 ALA B O 1
ATOM 3732 N N . THR B 1 206 ? 10.602 -15.445 -15.898 1 98.88 206 THR B N 1
ATOM 3733 C CA . THR B 1 206 ? 9.219 -15.055 -15.625 1 98.88 206 THR B CA 1
ATOM 3734 C C . THR B 1 206 ? 8.891 -15.211 -14.148 1 98.88 206 THR B C 1
ATOM 3736 O O . THR B 1 206 ? 9.078 -16.297 -13.578 1 98.88 206 THR B O 1
ATOM 3739 N N . ILE B 1 207 ? 8.438 -14.141 -13.516 1 98.94 207 ILE B N 1
ATOM 3740 C CA . ILE B 1 207 ? 8 -14.094 -12.125 1 98.94 207 ILE B CA 1
ATOM 3741 C C . ILE B 1 207 ? 6.531 -13.688 -12.062 1 98.94 207 ILE B C 1
ATOM 3743 O O . ILE B 1 207 ? 6.094 -12.789 -12.789 1 98.94 207 ILE B O 1
ATOM 3747 N N . SER B 1 208 ? 5.715 -14.352 -11.266 1 98.88 208 SER B N 1
ATOM 3748 C CA . SER B 1 208 ? 4.324 -13.953 -11.07 1 98.88 208 SER B CA 1
ATOM 3749 C C . SER B 1 208 ? 4.051 -13.609 -9.609 1 98.88 208 SER B C 1
ATOM 3751 O O . SER B 1 208 ? 4.668 -14.18 -8.703 1 98.88 208 SER B O 1
ATOM 3753 N N . ILE B 1 209 ? 3.232 -12.648 -9.359 1 98.56 209 ILE B N 1
ATOM 3754 C CA . ILE B 1 209 ? 2.664 -12.328 -8.055 1 98.56 209 ILE B CA 1
ATOM 3755 C C . ILE B 1 209 ? 1.149 -12.523 -8.086 1 98.56 209 ILE B C 1
ATOM 3757 O O . ILE B 1 209 ? 0.428 -11.719 -8.688 1 98.56 209 ILE B O 1
ATOM 3761 N N . THR B 1 210 ? 0.687 -13.617 -7.488 1 95.5 210 THR B N 1
ATOM 3762 C CA . THR B 1 210 ? -0.727 -13.984 -7.516 1 95.5 210 THR B CA 1
ATOM 3763 C C . THR B 1 210 ? -1.189 -14.461 -6.145 1 95.5 210 THR B C 1
ATOM 3765 O O . THR B 1 210 ? -0.371 -14.672 -5.246 1 95.5 210 THR B O 1
ATOM 3768 N N . LYS B 1 211 ? -2.471 -14.492 -6 1 89.12 211 LYS B N 1
ATOM 3769 C CA . LYS B 1 211 ? -3.02 -15.016 -4.754 1 89.12 211 LYS B CA 1
ATOM 3770 C C . LYS B 1 211 ? -2.611 -16.469 -4.543 1 89.12 211 LYS B C 1
ATOM 3772 O O . LYS B 1 211 ? -2.354 -17.188 -5.504 1 89.12 211 LYS B O 1
ATOM 3777 N N . TRP B 1 212 ? -2.537 -16.797 -3.33 1 81.88 212 TRP B N 1
ATOM 3778 C CA . TRP B 1 212 ? -2.232 -18.188 -2.965 1 81.88 212 TRP B CA 1
ATOM 3779 C C . TRP B 1 212 ? -3.219 -19.141 -3.613 1 81.88 212 TRP B C 1
ATOM 3781 O O . TRP B 1 212 ? -4.406 -18.844 -3.734 1 81.88 212 TRP B O 1
ATOM 3791 N N . GLY B 1 213 ? -2.684 -20.375 -3.992 1 77.69 213 GLY B N 1
ATOM 3792 C CA . GLY B 1 213 ? -3.49 -21.375 -4.688 1 77.69 213 GLY B CA 1
ATOM 3793 C C . GLY B 1 213 ? -3.068 -21.578 -6.129 1 77.69 213 GLY B C 1
ATOM 3794 O O . GLY B 1 213 ? -2.107 -20.969 -6.598 1 77.69 213 GLY B O 1
ATOM 3795 N N . SER B 1 214 ? -3.799 -22.453 -6.789 1 82.38 214 SER B N 1
ATOM 3796 C CA . SER B 1 214 ? -3.5 -22.734 -8.188 1 82.38 214 SER B CA 1
ATOM 3797 C C . SER B 1 214 ? -4.219 -21.75 -9.117 1 82.38 214 SER B C 1
ATOM 3799 O O . SER B 1 214 ? -5.402 -21.469 -8.922 1 82.38 214 SER B O 1
ATOM 3801 N N . ASN B 1 215 ? -3.518 -21.156 -9.969 1 88.31 215 ASN B N 1
ATOM 3802 C CA . ASN B 1 215 ? -4.062 -20.297 -11.016 1 88.31 215 ASN B CA 1
ATOM 3803 C C . ASN B 1 215 ? -3.201 -20.328 -12.273 1 88.31 215 ASN B C 1
ATOM 3805 O O . ASN B 1 215 ? -2.076 -20.828 -12.25 1 88.31 215 ASN B O 1
ATOM 3809 N N . THR B 1 216 ? -3.664 -19.844 -13.344 1 96.38 216 THR B N 1
ATOM 3810 C CA . THR B 1 216 ? -3.02 -19.969 -14.641 1 96.38 216 THR B CA 1
ATOM 3811 C C . THR B 1 216 ? -1.665 -19.266 -14.648 1 96.38 216 THR B C 1
ATOM 3813 O O . THR B 1 216 ? -0.667 -19.828 -15.102 1 96.38 216 THR B O 1
ATOM 3816 N N . LEU B 1 217 ? -1.605 -18.094 -14.156 1 97.56 217 LEU B N 1
ATOM 3817 C CA . LEU B 1 217 ? -0.401 -17.281 -14.211 1 97.56 217 LEU B CA 1
ATOM 3818 C C . LEU B 1 217 ? 0.726 -17.906 -13.398 1 97.56 217 LEU B C 1
ATOM 3820 O O . LEU B 1 217 ? 1.857 -18.016 -13.875 1 97.56 217 LEU B O 1
ATOM 3824 N N . SER B 1 218 ? 0.411 -18.297 -12.203 1 95.62 218 SER B N 1
ATOM 3825 C CA . SER B 1 218 ? 1.436 -18.906 -11.352 1 95.62 218 SER B CA 1
ATOM 3826 C C . SER B 1 218 ? 1.903 -20.25 -11.906 1 95.62 218 SER B C 1
ATOM 3828 O O . SER B 1 218 ? 3.068 -20.609 -11.758 1 95.62 218 SER B O 1
ATOM 3830 N N . GLY B 1 219 ? 1.009 -20.953 -12.57 1 96.5 219 GLY B N 1
ATOM 3831 C CA . GLY B 1 219 ? 1.366 -22.219 -13.18 1 96.5 219 GLY B CA 1
ATOM 3832 C C . GLY B 1 219 ? 2.33 -22.078 -14.344 1 96.5 219 GLY B C 1
ATOM 3833 O O . GLY B 1 219 ? 3.086 -23 -14.648 1 96.5 219 GLY B O 1
ATOM 3834 N N . LEU B 1 220 ? 2.348 -20.969 -14.922 1 98.25 220 LEU B N 1
ATOM 3835 C CA . LEU B 1 220 ? 3.168 -20.719 -16.109 1 98.25 220 LEU B CA 1
ATOM 3836 C C . LEU B 1 220 ? 4.5 -20.078 -15.727 1 98.25 220 LEU B C 1
ATOM 3838 O O . LEU B 1 220 ? 5.461 -20.141 -16.5 1 98.25 220 LEU B O 1
ATOM 3842 N N . ALA B 1 221 ? 4.625 -19.422 -14.578 1 98.69 221 ALA B N 1
ATOM 3843 C CA . ALA B 1 221 ? 5.781 -18.625 -14.195 1 98.69 221 ALA B CA 1
ATOM 3844 C C . ALA B 1 221 ? 6.934 -19.5 -13.727 1 98.69 221 ALA B C 1
ATOM 3846 O O . ALA B 1 221 ? 6.715 -20.531 -13.078 1 98.69 221 ALA B O 1
ATOM 3847 N N . ASP B 1 222 ? 8.18 -19.109 -14.055 1 98.62 222 ASP B N 1
ATOM 3848 C CA . ASP B 1 222 ? 9.352 -19.781 -13.5 1 98.62 222 ASP B CA 1
ATOM 3849 C C . ASP B 1 222 ? 9.375 -19.656 -11.977 1 98.62 222 ASP B C 1
ATOM 3851 O O . ASP B 1 222 ? 9.75 -20.609 -11.281 1 98.62 222 ASP B O 1
ATOM 3855 N N . VAL B 1 223 ? 9.055 -18.484 -11.414 1 98.69 223 VAL B N 1
ATOM 3856 C CA . VAL B 1 223 ? 9.07 -18.203 -9.977 1 98.69 223 VAL B CA 1
ATOM 3857 C C . VAL B 1 223 ? 7.719 -17.641 -9.547 1 98.69 223 VAL B C 1
ATOM 3859 O O . VAL B 1 223 ? 7.477 -16.438 -9.641 1 98.69 223 VAL B O 1
ATOM 3862 N N . PRO B 1 224 ? 6.832 -18.438 -9.062 1 98.12 224 PRO B N 1
ATOM 3863 C CA . PRO B 1 224 ? 5.539 -17.969 -8.562 1 98.12 224 PRO B CA 1
ATOM 3864 C C . PRO B 1 224 ? 5.609 -17.453 -7.133 1 98.12 224 PRO B C 1
ATOM 3866 O O . PRO B 1 224 ? 5.844 -18.219 -6.199 1 98.12 224 PRO B O 1
ATOM 3869 N N . LEU B 1 225 ? 5.477 -16.172 -6.969 1 98.31 225 LEU B N 1
ATOM 3870 C CA . LEU B 1 225 ? 5.34 -15.57 -5.645 1 98.31 225 LEU B CA 1
ATOM 3871 C C . LEU B 1 225 ? 3.871 -15.43 -5.258 1 98.31 225 LEU B C 1
ATOM 3873 O O . LEU B 1 225 ? 3.07 -14.898 -6.031 1 98.31 225 LEU B O 1
ATOM 3877 N N . LYS B 1 226 ? 3.582 -15.922 -4.086 1 92.88 226 LYS B N 1
ATOM 3878 C CA . LYS B 1 226 ? 2.188 -15.984 -3.662 1 92.88 226 LYS B CA 1
ATOM 3879 C C . LYS B 1 226 ? 1.897 -14.953 -2.574 1 92.88 226 LYS B C 1
ATOM 3881 O O . LYS B 1 226 ? 2.729 -14.719 -1.695 1 92.88 226 LYS B O 1
ATOM 3886 N N . ILE B 1 227 ? 0.71 -14.367 -2.709 1 93.31 227 ILE B N 1
ATOM 3887 C CA . ILE B 1 227 ? 0.221 -13.445 -1.686 1 93.31 227 ILE B CA 1
ATOM 3888 C C . ILE B 1 227 ? -1.178 -13.867 -1.24 1 93.31 227 ILE B C 1
ATOM 3890 O O . ILE B 1 227 ? -1.773 -14.781 -1.822 1 93.31 227 ILE B O 1
ATOM 3894 N N . THR B 1 228 ? -1.662 -13.25 -0.165 1 83.56 228 THR B N 1
ATOM 3895 C CA . THR B 1 228 ? -3.041 -13.477 0.251 1 83.56 228 THR B CA 1
ATOM 3896 C C . THR B 1 228 ? -3.67 -12.195 0.78 1 83.56 228 THR B C 1
ATOM 3898 O O . THR B 1 228 ? -2.959 -11.258 1.167 1 83.56 228 THR B O 1
ATOM 3901 N N . SER B 1 229 ? -4.836 -12.047 0.483 1 80.38 229 SER B N 1
ATOM 3902 C CA . SER B 1 229 ? -5.664 -10.953 0.983 1 80.38 229 SER B CA 1
ATOM 3903 C C . SER B 1 229 ? -7.086 -11.422 1.261 1 80.38 229 SER B C 1
ATOM 3905 O O . SER B 1 229 ? -7.574 -12.359 0.628 1 80.38 229 SER B O 1
ATOM 3907 N N . THR B 1 230 ? -7.512 -11.211 2.533 1 60.91 230 THR B N 1
ATOM 3908 C CA . THR B 1 230 ? -8.938 -11.461 2.713 1 60.91 230 THR B CA 1
ATOM 3909 C C . THR B 1 230 ? -9.758 -10.258 2.262 1 60.91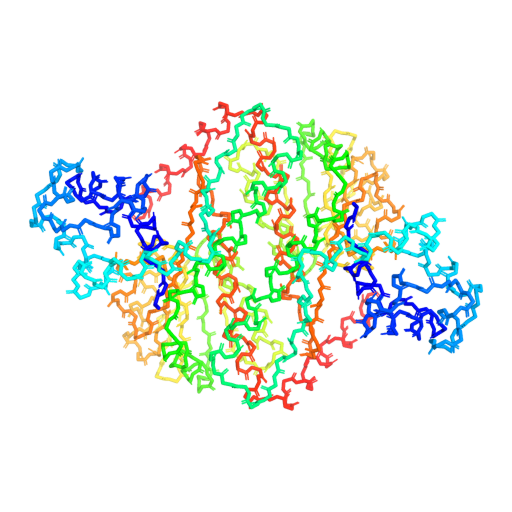 230 THR B C 1
ATOM 3911 O O . THR B 1 230 ? -9.734 -9.203 2.904 1 60.91 230 THR B O 1
ATOM 3914 N N . GLU B 1 231 ? -9.875 -10.219 1.049 1 54.44 231 GLU B N 1
ATOM 3915 C CA . GLU B 1 231 ? -10.711 -9.094 0.635 1 54.44 231 GLU B CA 1
ATOM 3916 C C . GLU B 1 231 ? -12.039 -9.086 1.391 1 54.44 231 GLU B C 1
ATOM 3918 O O . GLU B 1 231 ? -12.68 -10.125 1.544 1 54.44 231 GLU B O 1
ATOM 3923 N N . SER B 1 232 ? -12.289 -8.43 2.707 1 52.31 232 SER B N 1
ATOM 3924 C CA . SER B 1 232 ? -13.508 -8.312 3.494 1 52.31 232 SER B CA 1
ATOM 3925 C C . SER B 1 232 ? -14.742 -8.227 2.596 1 52.31 232 SER B C 1
ATOM 3927 O O . SER B 1 232 ? -14.648 -7.758 1.458 1 52.31 232 SER B O 1
ATOM 3929 N N . ASP B 1 233 ? -15.805 -8.641 2.992 1 45.56 233 ASP B N 1
ATOM 3930 C CA . ASP B 1 233 ? -17.047 -8.492 2.238 1 45.56 233 ASP B CA 1
ATOM 3931 C C . ASP B 1 233 ? -17.094 -7.152 1.509 1 45.56 233 ASP B C 1
ATOM 3933 O O . ASP B 1 233 ? -16.453 -6.188 1.934 1 45.56 233 ASP B O 1
ATOM 3937 N N . ILE B 1 234 ? -18.062 -6.938 0.651 1 46.5 234 ILE B N 1
ATOM 3938 C CA . ILE B 1 234 ? -18.203 -6.82 -0.796 1 46.5 234 ILE B CA 1
ATOM 3939 C C . ILE B 1 234 ? -17.578 -5.508 -1.268 1 46.5 234 ILE B C 1
ATOM 3941 O O . ILE B 1 234 ? -17.578 -4.516 -0.533 1 46.5 234 ILE B O 1
ATOM 3945 N N . ARG B 1 235 ? -18.281 -5.527 -2.443 1 46.28 235 ARG B N 1
ATOM 3946 C CA . ARG B 1 235 ? -17.875 -5.293 -3.826 1 46.28 235 ARG B CA 1
ATOM 3947 C C . ARG B 1 235 ? -16.359 -5.117 -3.928 1 46.28 235 ARG B C 1
ATOM 3949 O O . ARG B 1 235 ? -15.828 -4.082 -3.529 1 46.28 235 ARG B O 1
ATOM 3956 N N . SER B 1 236 ? -15.32 -6.137 -3.164 1 55.09 236 SER B N 1
ATOM 3957 C CA . SER B 1 236 ? -13.953 -6.621 -2.99 1 55.09 236 SER B CA 1
ATOM 3958 C C . SER B 1 236 ? -12.961 -5.793 -3.805 1 55.09 236 SER B C 1
ATOM 3960 O O . SER B 1 236 ? -11.891 -6.281 -4.176 1 55.09 236 SER B O 1
ATOM 3962 N N . GLY B 1 237 ? -13.281 -4.832 -3.893 1 61.34 237 GLY B N 1
ATOM 3963 C CA . GLY B 1 237 ? -12.344 -3.918 -4.523 1 61.34 237 GLY B CA 1
ATOM 3964 C C . GLY B 1 237 ? -10.906 -4.164 -4.109 1 61.34 237 GLY B C 1
ATOM 3965 O O . GLY B 1 237 ? -10.648 -4.73 -3.045 1 61.34 237 GLY B O 1
ATOM 3966 N N . ALA B 1 238 ? -9.93 -4.203 -5.059 1 71.25 238 ALA B N 1
ATOM 3967 C CA . ALA B 1 238 ? -8.5 -4.355 -4.832 1 71.25 238 ALA B CA 1
ATOM 3968 C C . ALA B 1 238 ? -8.008 -3.404 -3.744 1 71.25 238 ALA B C 1
ATOM 3970 O O . ALA B 1 238 ? -7.617 -2.271 -4.035 1 71.25 238 ALA B O 1
ATOM 3971 N N . THR B 1 239 ? -8.273 -3.793 -2.43 1 87.25 239 THR B N 1
ATOM 3972 C CA . THR B 1 239 ? -7.836 -2.959 -1.315 1 87.25 239 THR B CA 1
ATOM 3973 C C . THR B 1 239 ? -6.637 -3.588 -0.608 1 87.25 239 THR B C 1
ATOM 3975 O O . THR B 1 239 ? -5.488 -3.275 -0.927 1 87.25 239 THR B O 1
ATOM 3978 N N . SER B 1 240 ? -6.941 -4.617 0.1 1 89.5 240 SER B N 1
ATOM 3979 C CA . SER B 1 240 ? -5.863 -5.227 0.869 1 89.5 240 SER B CA 1
ATOM 3980 C C . SER B 1 240 ? -4.922 -6.023 -0.032 1 89.5 240 SER B C 1
ATOM 3982 O O . SER B 1 240 ? -3.727 -6.129 0.25 1 89.5 240 SER B O 1
ATOM 3984 N N . SER B 1 241 ? -5.379 -6.543 -1.149 1 90.38 241 SER B N 1
ATOM 3985 C CA . SER B 1 241 ? -4.543 -7.285 -2.09 1 90.38 241 SER B CA 1
ATOM 3986 C C . SER B 1 241 ? -3.426 -6.406 -2.646 1 90.38 241 SER B C 1
ATOM 3988 O O . SER B 1 241 ? -2.289 -6.855 -2.795 1 90.38 241 SER B O 1
ATOM 3990 N N . ARG B 1 242 ? -3.781 -5.141 -2.934 1 94.06 242 ARG B N 1
ATOM 3991 C CA . ARG B 1 242 ? -2.793 -4.207 -3.469 1 94.06 242 ARG B CA 1
ATOM 3992 C C . ARG B 1 242 ? -1.692 -3.934 -2.449 1 94.06 242 ARG B C 1
ATOM 3994 O O . ARG B 1 242 ? -0.527 -3.766 -2.816 1 94.06 242 ARG B O 1
ATOM 4001 N N . ILE B 1 243 ? -2.086 -3.883 -1.175 1 95.81 243 ILE B N 1
ATOM 4002 C CA . ILE B 1 243 ? -1.112 -3.646 -0.114 1 95.81 243 ILE B CA 1
ATOM 4003 C C . ILE B 1 243 ? -0.144 -4.824 -0.03 1 95.81 243 ILE B C 1
ATOM 4005 O O . ILE B 1 243 ? 1.063 -4.633 0.133 1 95.81 243 ILE B O 1
ATOM 4009 N N . ALA B 1 244 ? -0.682 -5.992 -0.125 1 95.06 244 ALA B N 1
ATOM 4010 C CA . ALA B 1 244 ? 0.145 -7.195 -0.113 1 95.06 244 ALA B CA 1
ATOM 4011 C C . ALA B 1 244 ? 1.095 -7.219 -1.308 1 95.06 244 ALA B C 1
ATOM 4013 O O . ALA B 1 244 ? 2.268 -7.574 -1.168 1 95.06 244 ALA B O 1
ATOM 4014 N N . GLN B 1 245 ? 0.585 -6.91 -2.475 1 97.56 245 GLN B N 1
ATOM 4015 C CA . GLN B 1 245 ? 1.396 -6.879 -3.688 1 97.56 245 GLN B CA 1
ATOM 4016 C C . GLN B 1 245 ? 2.514 -5.848 -3.576 1 97.56 245 GLN B C 1
ATOM 4018 O O . GLN B 1 245 ? 3.658 -6.121 -3.943 1 97.56 245 GLN B O 1
ATOM 4023 N N . LEU B 1 246 ? 2.18 -4.656 -3.104 1 97.69 246 LEU B N 1
ATOM 4024 C CA . LEU B 1 246 ? 3.168 -3.602 -2.918 1 97.69 246 LEU B CA 1
ATOM 4025 C C . LEU B 1 246 ? 4.238 -4.027 -1.921 1 97.69 246 LEU B C 1
ATOM 4027 O O . LEU B 1 246 ? 5.41 -3.676 -2.074 1 97.69 246 LEU B O 1
ATOM 4031 N N . ASN B 1 247 ? 3.852 -4.738 -0.911 1 96.94 247 ASN B N 1
ATOM 4032 C CA . ASN B 1 247 ? 4.816 -5.254 0.055 1 96.94 247 ASN B CA 1
ATOM 4033 C C . ASN B 1 247 ? 5.836 -6.176 -0.608 1 96.94 247 ASN B C 1
ATOM 4035 O O . ASN B 1 247 ? 7.027 -6.105 -0.313 1 96.94 247 ASN B O 1
ATOM 4039 N N . VAL B 1 248 ? 5.375 -7.062 -1.461 1 98.38 248 VAL B N 1
ATOM 4040 C CA . VAL B 1 248 ? 6.262 -7.98 -2.17 1 98.38 248 VAL B CA 1
ATOM 4041 C C . VAL B 1 248 ? 7.199 -7.191 -3.08 1 98.38 248 VAL B C 1
ATOM 4043 O O . VAL B 1 248 ? 8.398 -7.492 -3.156 1 98.38 248 VAL B O 1
ATOM 4046 N N . ILE B 1 249 ? 6.656 -6.176 -3.775 1 98.31 249 ILE B N 1
ATOM 4047 C CA . ILE B 1 249 ? 7.477 -5.312 -4.621 1 98.31 249 ILE B CA 1
ATOM 4048 C C . ILE B 1 249 ? 8.562 -4.652 -3.777 1 98.31 249 ILE B C 1
ATOM 4050 O O . ILE B 1 249 ? 9.719 -4.57 -4.199 1 98.31 249 ILE B O 1
ATOM 4054 N N . ASP B 1 250 ? 8.188 -4.141 -2.566 1 96.06 250 ASP B N 1
ATOM 4055 C CA . ASP B 1 250 ? 9.156 -3.51 -1.68 1 96.06 250 ASP B CA 1
ATOM 4056 C C . ASP B 1 250 ? 10.266 -4.488 -1.289 1 96.06 250 ASP B C 1
ATOM 4058 O O . ASP B 1 250 ? 11.43 -4.113 -1.201 1 96.06 250 ASP B O 1
ATOM 4062 N N . ILE B 1 251 ? 9.906 -5.715 -1.022 1 96.62 251 ILE B N 1
ATOM 4063 C CA . ILE B 1 251 ? 10.867 -6.75 -0.653 1 96.62 251 ILE B CA 1
ATOM 4064 C C . ILE B 1 251 ? 11.852 -6.969 -1.795 1 96.62 251 ILE B C 1
ATOM 4066 O O . ILE B 1 251 ? 13.07 -6.957 -1.584 1 96.62 251 ILE B O 1
ATOM 4070 N N . LEU B 1 252 ? 11.328 -7.152 -3.027 1 97.69 252 LEU B N 1
ATOM 4071 C CA . LEU B 1 252 ? 12.18 -7.375 -4.191 1 97.69 252 LEU B CA 1
ATOM 4072 C C . LEU B 1 252 ? 13.102 -6.184 -4.43 1 97.69 252 LEU B C 1
ATOM 4074 O O . LEU B 1 252 ? 14.297 -6.355 -4.672 1 97.69 252 LEU B O 1
ATOM 4078 N N . TYR B 1 253 ? 12.523 -4.992 -4.355 1 96.5 253 TYR B N 1
ATOM 4079 C CA . TYR B 1 253 ? 13.242 -3.742 -4.578 1 96.5 253 TYR B CA 1
ATOM 4080 C C . TYR B 1 253 ? 14.375 -3.574 -3.574 1 96.5 253 TYR B C 1
ATOM 4082 O O . TYR B 1 253 ? 15.523 -3.336 -3.959 1 96.5 253 TYR B O 1
ATOM 4090 N N . LEU B 1 254 ? 14.109 -3.729 -2.344 1 93.44 254 LEU B N 1
ATOM 4091 C CA . LEU B 1 254 ? 15.102 -3.48 -1.303 1 93.44 254 LEU B CA 1
ATOM 4092 C C . LEU B 1 254 ? 16.141 -4.594 -1.268 1 93.44 254 LEU B C 1
ATOM 4094 O O . LEU B 1 254 ? 17.312 -4.352 -0.929 1 93.44 254 LEU B O 1
ATOM 4098 N N . ALA B 1 255 ? 15.766 -5.848 -1.601 1 94.88 255 ALA B N 1
ATOM 4099 C CA . ALA B 1 255 ? 16.734 -6.934 -1.725 1 94.88 255 ALA B CA 1
ATOM 4100 C C . ALA B 1 255 ? 17.766 -6.621 -2.807 1 94.88 255 ALA B C 1
ATOM 4102 O O . ALA B 1 255 ? 18.969 -6.82 -2.602 1 94.88 255 ALA B O 1
ATOM 4103 N N . ILE B 1 256 ? 17.328 -6.117 -3.947 1 95.12 256 ILE B N 1
ATOM 4104 C CA . ILE B 1 256 ? 18.219 -5.766 -5.039 1 95.12 256 ILE B CA 1
ATOM 4105 C C . ILE B 1 256 ? 19.094 -4.574 -4.633 1 95.12 256 ILE B C 1
ATOM 4107 O O . ILE B 1 256 ? 20.297 -4.555 -4.895 1 95.12 256 ILE B O 1
ATOM 4111 N N . ALA B 1 257 ? 18.438 -3.566 -4.043 1 92.31 257 ALA B N 1
ATOM 4112 C CA . ALA B 1 257 ? 19.172 -2.387 -3.584 1 92.31 257 ALA B CA 1
ATOM 4113 C C . ALA B 1 257 ? 20.266 -2.771 -2.588 1 92.31 257 ALA B C 1
ATOM 4115 O O . ALA B 1 257 ? 21.328 -2.166 -2.57 1 92.31 257 ALA B O 1
ATOM 4116 N N . SER B 1 258 ? 19.984 -3.76 -1.768 1 90.38 258 SER B N 1
ATOM 4117 C CA . SER B 1 258 ? 20.922 -4.191 -0.743 1 90.38 258 SER B CA 1
ATOM 4118 C C . SER B 1 258 ? 22.109 -4.93 -1.359 1 90.38 258 SER B C 1
ATOM 4120 O O . SER B 1 258 ? 23.219 -4.875 -0.834 1 90.38 258 SER B O 1
ATOM 4122 N N . ARG B 1 259 ? 21.875 -5.602 -2.4 1 91 259 ARG B N 1
ATOM 4123 C CA . ARG B 1 259 ? 22.938 -6.309 -3.098 1 91 259 ARG B CA 1
ATOM 4124 C C . ARG B 1 259 ? 23.922 -5.328 -3.73 1 91 259 ARG B C 1
ATOM 4126 O O . ARG B 1 259 ? 25.125 -5.578 -3.758 1 91 259 ARG B O 1
ATOM 4133 N N . ASP B 1 260 ? 23.375 -4.285 -4.242 1 90.38 260 ASP B N 1
ATOM 4134 C CA . ASP B 1 260 ? 24.156 -3.205 -4.824 1 90.38 260 ASP B CA 1
ATOM 4135 C C . ASP B 1 260 ? 24.109 -1.95 -3.955 1 90.38 260 ASP B C 1
ATOM 4137 O O . ASP B 1 260 ? 23.797 -0.862 -4.445 1 90.38 260 ASP B O 1
ATOM 4141 N N . TYR B 1 261 ? 24.422 -2.166 -2.736 1 87.62 261 TYR B N 1
ATOM 4142 C CA . TYR B 1 261 ? 24.109 -1.175 -1.711 1 87.62 261 TYR B CA 1
ATOM 4143 C C . TYR B 1 261 ? 24.766 0.164 -2.031 1 87.62 261 TYR B C 1
ATOM 4145 O O . TYR B 1 261 ? 24.094 1.189 -2.113 1 87.62 261 TYR B O 1
ATOM 4153 N N . ASN B 1 262 ? 26.078 0.138 -2.262 1 86.75 262 ASN B N 1
ATOM 4154 C CA . ASN B 1 262 ? 26.781 1.393 -2.48 1 86.75 262 ASN B CA 1
ATOM 4155 C C . ASN B 1 262 ? 26.281 2.111 -3.73 1 86.75 262 ASN B C 1
ATOM 4157 O O . ASN B 1 262 ? 26.078 3.326 -3.711 1 86.75 262 ASN B O 1
ATOM 4161 N N . GLN B 1 263 ? 26.141 1.366 -4.758 1 90.62 263 GLN B N 1
ATOM 4162 C CA . GLN B 1 263 ? 25.641 1.951 -5.996 1 90.62 263 GLN B CA 1
ATOM 4163 C C . GLN B 1 263 ? 24.203 2.457 -5.828 1 90.62 263 GLN B C 1
ATOM 4165 O O . GLN B 1 263 ? 23.859 3.537 -6.312 1 90.62 263 GLN B O 1
ATOM 4170 N N . SER B 1 264 ? 23.406 1.714 -5.199 1 90 264 SER B N 1
ATOM 4171 C CA . SER B 1 264 ? 22.016 2.088 -4.984 1 90 264 SER B CA 1
ATOM 4172 C C . SER B 1 264 ? 21.906 3.363 -4.156 1 90 264 SER B C 1
ATOM 4174 O O . SER B 1 264 ? 21.109 4.25 -4.477 1 90 264 SER B O 1
ATOM 4176 N N . VAL B 1 265 ? 22.641 3.494 -3.117 1 86.19 265 VAL B N 1
ATOM 4177 C CA . VAL B 1 265 ? 22.625 4.664 -2.248 1 86.19 265 VAL B CA 1
ATOM 4178 C C . VAL B 1 265 ? 23.031 5.906 -3.043 1 86.19 265 VAL B C 1
ATOM 4180 O O . VAL B 1 265 ? 22.453 6.977 -2.871 1 86.19 265 VAL B O 1
ATOM 4183 N N . GLU B 1 266 ? 24.016 5.672 -3.861 1 88.62 266 GLU B N 1
ATOM 4184 C CA . GLU B 1 266 ? 24.484 6.781 -4.688 1 88.62 266 GLU B CA 1
ATOM 4185 C C . GLU B 1 266 ? 23.375 7.289 -5.605 1 88.62 266 GLU B C 1
ATOM 4187 O O . GLU B 1 266 ? 23.156 8.5 -5.707 1 88.62 266 GLU B O 1
ATOM 4192 N N . TYR B 1 267 ? 22.719 6.418 -6.277 1 90.12 267 TYR B N 1
ATOM 4193 C CA . TYR B 1 267 ? 21.656 6.805 -7.199 1 90.12 267 TYR B CA 1
ATOM 4194 C C . TYR B 1 267 ? 20.484 7.414 -6.453 1 90.12 267 TYR B C 1
ATOM 4196 O O . TYR B 1 267 ? 19.859 8.359 -6.934 1 90.12 267 TYR B O 1
ATOM 4204 N N . LEU B 1 268 ? 20.156 6.863 -5.348 1 87.88 268 LEU B N 1
ATOM 4205 C CA . LEU B 1 268 ? 19.047 7.375 -4.555 1 87.88 268 LEU B CA 1
ATOM 4206 C C . LEU B 1 268 ? 19.344 8.781 -4.047 1 87.88 268 LEU B C 1
ATOM 4208 O O . LEU B 1 268 ? 18.453 9.633 -4.023 1 87.88 268 LEU B O 1
ATOM 4212 N N . GLU B 1 269 ? 20.516 9 -3.689 1 84.5 269 GLU B N 1
ATOM 4213 C CA . GLU B 1 269 ? 20.922 10.328 -3.244 1 84.5 269 GLU B CA 1
ATOM 4214 C C . GLU B 1 269 ? 20.875 11.336 -4.391 1 84.5 269 GLU B C 1
ATOM 4216 O O . GLU B 1 269 ? 20.469 12.484 -4.199 1 84.5 269 GLU B O 1
ATOM 4221 N N . LYS B 1 270 ? 21.328 10.883 -5.551 1 86.88 270 LYS B N 1
ATOM 4222 C CA . LYS B 1 270 ? 21.266 11.734 -6.73 1 86.88 270 LYS B CA 1
ATOM 4223 C C . LYS B 1 270 ? 19.828 12.133 -7.055 1 86.88 270 LYS B C 1
ATOM 4225 O O . LYS B 1 270 ? 19.547 13.297 -7.352 1 86.88 270 LYS B O 1
ATOM 4230 N N . SER B 1 271 ? 18.969 11.164 -7.012 1 85.75 271 SER B N 1
ATOM 4231 C CA . SER B 1 271 ? 17.562 11.43 -7.309 1 85.75 271 SER B CA 1
ATOM 4232 C C . SER B 1 271 ? 16.938 12.344 -6.254 1 85.75 271 SER B C 1
ATOM 4234 O O . SER B 1 271 ? 16.141 13.234 -6.586 1 85.75 271 SER B O 1
ATOM 4236 N N . ARG B 1 272 ? 17.266 12.086 -5.023 1 82.81 272 ARG B N 1
ATOM 4237 C CA . ARG B 1 272 ? 16.75 12.914 -3.934 1 82.81 272 ARG B CA 1
ATOM 4238 C C . ARG B 1 272 ? 17.188 14.367 -4.094 1 82.81 272 ARG B C 1
ATOM 4240 O O . ARG B 1 272 ? 16.375 15.281 -3.947 1 82.81 272 ARG B O 1
ATOM 4247 N N . GLN B 1 273 ? 18.375 14.586 -4.453 1 81.25 273 GLN B N 1
ATOM 4248 C CA . GLN B 1 273 ? 18.906 15.93 -4.637 1 81.25 273 GLN B CA 1
ATOM 4249 C C . GLN B 1 273 ? 18.234 16.641 -5.812 1 81.25 273 GLN B C 1
ATOM 4251 O O . GLN B 1 273 ? 17.938 17.828 -5.738 1 81.25 273 GLN B O 1
ATOM 4256 N N . ALA B 1 274 ? 18.016 15.867 -6.863 1 84.81 274 ALA B N 1
ATOM 4257 C CA . ALA B 1 274 ? 17.375 16.438 -8.047 1 84.81 274 ALA B CA 1
ATOM 4258 C C . ALA B 1 274 ? 15.938 16.859 -7.742 1 84.81 274 ALA B C 1
ATOM 4260 O O . ALA B 1 274 ? 15.469 17.891 -8.227 1 84.81 274 ALA B O 1
ATOM 4261 N N . ILE B 1 275 ? 15.281 16.125 -6.93 1 81.12 275 ILE B N 1
ATOM 4262 C CA . ILE B 1 275 ? 13.891 16.391 -6.586 1 81.12 275 ILE B CA 1
ATOM 4263 C C . ILE B 1 275 ? 13.812 17.578 -5.637 1 81.12 275 ILE B C 1
ATOM 4265 O O . ILE B 1 275 ? 12.922 18.422 -5.762 1 81.12 275 ILE B O 1
ATOM 4269 N N . LEU B 1 276 ? 14.75 17.656 -4.707 1 78.62 276 LEU B N 1
ATOM 4270 C CA . LEU B 1 276 ? 14.797 18.75 -3.75 1 78.62 276 LEU B CA 1
ATOM 4271 C C . LEU B 1 276 ? 15.031 20.078 -4.461 1 78.62 276 LEU B C 1
ATOM 4273 O O . LEU B 1 276 ? 14.516 21.109 -4.039 1 78.62 276 LEU B O 1
ATOM 4277 N N . GLU B 1 277 ? 15.727 19.938 -5.543 1 75.25 277 GLU B N 1
ATOM 4278 C CA . GLU B 1 277 ? 16.016 21.141 -6.312 1 75.25 277 GLU B CA 1
ATOM 4279 C C . GLU B 1 277 ? 14.781 21.641 -7.062 1 75.25 277 GLU B C 1
ATOM 4281 O O . GLU B 1 277 ? 14.711 22.812 -7.441 1 75.25 277 GLU B O 1
ATOM 4286 N N . HIS B 1 278 ? 13.797 20.719 -7.215 1 69.25 278 HIS B N 1
ATOM 4287 C CA . HIS B 1 278 ? 12.609 21.094 -7.973 1 69.25 278 HIS B CA 1
ATOM 4288 C C . HIS B 1 278 ? 11.445 21.406 -7.047 1 69.25 278 HIS B C 1
ATOM 4290 O O . HIS B 1 278 ? 10.383 21.828 -7.504 1 69.25 278 HIS B O 1
ATOM 4296 N N . LYS B 1 279 ? 11.625 21.219 -5.766 1 61.81 279 LYS B N 1
ATOM 4297 C CA . LYS B 1 279 ? 10.57 21.562 -4.82 1 61.81 279 LYS B CA 1
ATOM 4298 C C . LYS B 1 279 ? 10.57 23.047 -4.516 1 61.81 279 LYS B C 1
ATOM 4300 O O . LYS B 1 279 ? 11.625 23.688 -4.539 1 61.81 279 LYS B O 1
#

Sequence (558 aa):
MKGGLVRLRALMDDLTPSERKIGAYILDHPQETVQSSVAQLSERSGGSPAAIIRLCKSLGVSGFQELKLKIAGDLQTGEQYQYTEIRPQDSMESIIQHVSANNIQSVKDTVHILDPRLVEEAVDALHRAKRIFFYGVGASNLIALDAHYKFMRINRTSFSFADPHMQISSSTTLREDDAVVCISYSGETSNVISCLKHAREGGAATISITKWGSNTLSGLADVPLKITSTESDIRSGATSSRIAQLNVIDILYLAIASRDYNQSVEYLEKSRQAILEHKMKGGLVRLRALMDDLTPSERKIGAYILDHPQETVQSSVAQLSERSGGSPAAIIRLCKSLGVSGFQELKLKIAGDLQTGEQYQYTEIRPQDSMESIIQHVSANNIQSVKDTVHILDPRLVEEAVDALHRAKRIFFYGVGASNLIALDAHYKFMRINRTSFSFADPHMQISSSTTLREDDAVVCISYSGETSNVISCLKHAREGGAATISITKWGSNTLSGLADVPLKITSTESDIRSGATSSRIAQLNVIDILYLAIASRDYNQSVEYLEKSRQAILEHK

Nearest PDB structures (foldseek):
  8k3b-assembly1_A  TM=6.745E-01  e=5.428E-20  Pseudomonas aeruginosa
  7en7-assembly1_A  TM=9.733E-01  e=4.895E-15  Escherichia coli K-12
  4ivn-assembly1_A  TM=6.690E-01  e=2.353E-18  Vibrio vulnificus YJ016
  7en6-assembly1_C  TM=9.664E-01  e=2.122E-13  Escherichia coli
  7en6-assembly1_D  TM=9.432E-01  e=7.206E-13  Escherichia coli

pLDDT: mean 89.41, std 11.52, range [45.56, 98.94]

Secondary structure (DSSP, 8-state):
---HHHHHHHHGGGS-HHHHHHHHHHHH-HHHHHT--HHHHHHHHS--HHHHHHHHHHTT-SSHHHHHHHHHHHHHTT-----PPP-TT--HHHHHHHHHHHHHHHHHHHHHH--HHHHHHHHHHHHH-SEEEEE--THHHHHHHHHHHHHHHTT--EEE-SSHHHHHHHHTT--TTEEEEEE-SSS--HHHHHHHHHHHHHT-EEEEEEESS--HHHHH-SEEEEE-----SSS--SSHHHHHHHHHHHHHHHHHHHHTHHHHHHHHHHHHHHHHHH-/---HHHHHHHHGGGS-HHHHHHHHHHHH-HHHHHT--HHHHHHHHT--HHHHHHHHHHTT-SSHHHHHHHHHHHHHTT-----PPP-TT--HHHHHHHHHHHHHHHHHHHHHH--HHHHHHHHHHHHH-SEEEEE--THHHHHHHHHHHHHHHTT--EEE-SSHHHHHHHHTT--TTEEEEEE-SSS--HHHHHHHHHHHHHT-EEEEEEESS--HHHHH-SEEEEE-----SSS--SSHHHHHHHHHHHHHHHHHHHHTHHHHHHHHHHHHHHHHHH-

Radius of gyration: 23.92 Å; Cα contacts (8 Å, |Δi|>4): 1066; chains: 2; bounding box: 54×69×63 Å

Foldseek 3Di:
DAQLLQLLLQCLVVADPLLNLLSVCCLVCVVVLLVDDLVRSCVVSVHDSVSQQVNCVQSVHPHSNRSSVRSVVCVVVVVNDDQDADDPPDDPVRVVVNLVNQLVVQQVSLVVVWDVVLLVVLLVQQLQAQEEEEEDEDLSLVLRVVLQVLCVLLPRHYDGDHDLVVLLVVLLVAAQRYEYEQEDAAQEPPSSLNSQVNNVVRNRQYEYEYARGDHSNQVSHPRYRHGGGNQHDPPSDCRSVSSNSNSSSVSSSVVSCVVVVVSRVVSNVVVVVVVVVVD/DAQLLQLLLQCLVVADPLLNLLSVCCLVCVVVLLVDDLVRSCVVSVHDSVSQQVNCVQSVHPHSNRSSVRSVVCVVVVVNDDQDADDPPDDPVRVVVNLVNQLVVQQVSLVVVWDVVLLVVLLVQQLQAQEEEEEDEDLSLVLRVVLQVLCVLLPRHYDGDHDLVVLLVVLLVAAQRYEYEQEDAAQEPPSSLNSQVNNVVRNRQYEYEYARGDHSNQVSHPRYRHGGGNQHDPPSPCRSVSSNSNSSSVVSSVVSCVVVVVSRVVSNVVVVVVVVVVD

InterPro domains:
  IPR000281 Helix-turn-helix protein RpiR [PF01418] (3-77)
  IPR000281 Helix-turn-helix protein RpiR [PS51071] (2-78)
  IPR001347 SIS domain [PF01380] (126-254)
  IPR001347 SIS domain [PS51464] (122-262)
  IPR009057 Homedomain-like superfamily [SSF46689] (4-78)
  IPR035472 RpiR-like, SIS domain [cd05013] (119-255)
  IPR036388 Winged helix-like DNA-binding domain superfamily [G3DSA:1.10.10.10] (1-79)
  IPR046348 SIS domain superfamily [SSF53697] (90-275)
  IPR047640 HTH-type transcriptional regulator RpiR-like [PTHR30514] (4-278)

Organism: NCBI:txid248903